Protein AF-M7SSW6-F1 (afdb_monomer)

pLDDT: mean 88.5, std 11.87, range [35.22, 98.31]

InterPro domains:
  IPR014030 Beta-ketoacyl synthase-like, N-terminal domain [PF00109] (7-172)
  IPR014030 Beta-ketoacyl synthase-like, N-terminal domain [PF00109] (174-223)
  IPR014031 Beta-ketoacyl synthase, C-terminal domain [PF02801] (233-357)
  IPR016039 Thiolase-like [G3DSA:3.40.47.10] (3-173)
  IPR016039 Thiolase-like [G3DSA:3.40.47.10] (174-392)
  IPR016039 Thiolase-like [SSF53901] (4-356)
  IPR020841 Polyketide synthase, beta-ketoacyl synthase domain [PS52004] (5-397)
  IPR020841 Polyketide synthase, beta-ketoacyl synthase domain [SM00825] (8-383)
  IPR050091 Polyketide and Nonribosomal Peptide Biosynthesis Enzymes [PTHR43775] (174-384)

Foldseek 3Di:
DDDQQFKKFQQFKAKFFFPQCRGLVSLLVCQAVPDARKDFDVQLVVQEDCDLQPARHFLAGIFRERDDPCPLPDAPCVVLVHDPLLSVQAGSQLRVLLVGVVRRCVRFVHDLVNCAQEQDEAEEDDPDQVSLVVLVVDPVNNRPNNCLRRDTQNSQVSNCVSSNHDHHGYYDFDDDDDCVVSSVCSNVQQADSHQALQFQAQQLRHFHEIAMDMDTDMDRPVVCVVVVTHGLDIDLFAFDDDQPDDPDPPQHALVGLLVRLQVRCVSSVADLVALLRDAQEDADPRGSHPRVNLSRLSSVCCNQVVPVVCVVVVHDQAAYEYAYPCRRRICNDRCRVVVSVSLVSSCLNVQKRGAHPNHPHGRPSNVVCCVRYPHHRHIGGRDFRPHDPVDGDDHHD

Structure (mmCIF, N/CA/C/O backbone):
data_AF-M7SSW6-F1
#
_entry.id   AF-M7SSW6-F1
#
loop_
_atom_site.group_PDB
_atom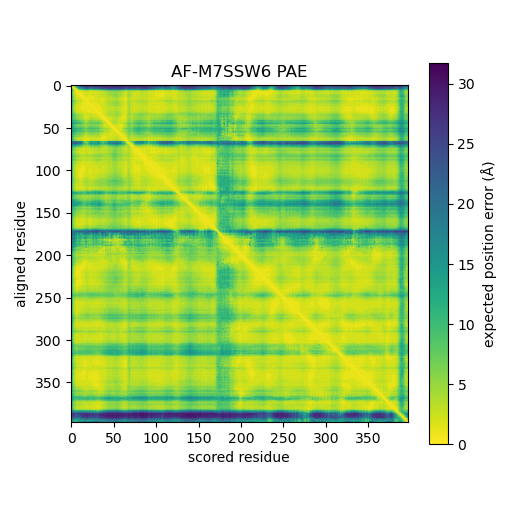_site.id
_atom_site.type_symbol
_atom_site.label_atom_id
_atom_site.label_alt_id
_atom_site.label_comp_id
_atom_site.label_asym_id
_atom_site.label_entity_id
_atom_site.label_seq_id
_atom_site.pdbx_PDB_ins_code
_atom_site.Cartn_x
_atom_site.Cartn_y
_atom_site.Cartn_z
_atom_site.occupancy
_atom_site.B_iso_or_equiv
_atom_site.auth_seq_id
_atom_site.auth_comp_id
_atom_site.auth_asym_id
_atom_site.auth_atom_id
_atom_site.pdbx_PDB_model_num
ATOM 1 N N . MET A 1 1 ? -4.131 21.066 -3.610 1.00 35.22 1 MET A N 1
ATOM 2 C CA . MET A 1 1 ? -4.259 20.875 -2.144 1.00 35.22 1 MET A CA 1
ATOM 3 C C . MET A 1 1 ? -5.700 21.199 -1.779 1.00 35.22 1 MET A C 1
ATOM 5 O O . MET A 1 1 ? -6.177 22.226 -2.245 1.00 35.22 1 MET A O 1
ATOM 9 N N . ALA A 1 2 ? -6.407 20.326 -1.058 1.00 38.97 2 ALA A N 1
ATOM 10 C CA . ALA A 1 2 ? -7.824 20.537 -0.746 1.00 38.97 2 ALA A CA 1
ATOM 11 C C . ALA A 1 2 ? -8.036 21.709 0.230 1.00 38.97 2 ALA A C 1
ATOM 13 O O . ALA A 1 2 ? -7.150 22.029 1.028 1.00 38.97 2 ALA A O 1
ATOM 14 N N . VAL A 1 3 ? -9.221 22.325 0.197 1.00 46.38 3 VAL A N 1
ATOM 15 C CA . VAL A 1 3 ? -9.656 23.228 1.273 1.00 46.38 3 VAL A CA 1
ATOM 16 C C . VAL A 1 3 ? -9.934 22.373 2.514 1.00 46.38 3 VAL A C 1
ATOM 18 O O . VAL A 1 3 ? -10.550 21.313 2.404 1.00 46.38 3 VAL A O 1
ATOM 21 N N . ARG A 1 4 ? -9.474 22.808 3.698 1.00 55.78 4 ARG A N 1
ATOM 22 C CA . ARG A 1 4 ? -9.689 22.067 4.956 1.00 55.78 4 ARG A CA 1
ATOM 23 C C . ARG A 1 4 ? -11.176 21.756 5.159 1.00 55.78 4 ARG A C 1
ATOM 25 O O . ARG A 1 4 ? -11.999 22.664 5.067 1.00 55.78 4 ARG A O 1
ATOM 32 N N . GLY A 1 5 ? -11.489 20.504 5.491 1.00 58.03 5 GLY A N 1
ATOM 33 C CA . GLY A 1 5 ? -12.861 20.051 5.734 1.00 58.03 5 GLY A CA 1
ATOM 34 C C . GLY A 1 5 ? -13.677 19.714 4.479 1.00 58.03 5 GLY A C 1
ATOM 35 O O . GLY A 1 5 ? -14.897 19.613 4.581 1.00 58.03 5 GLY A O 1
ATOM 36 N N . GLN A 1 6 ? -13.048 19.542 3.310 1.00 77.94 6 GLN A N 1
ATOM 37 C CA . GLN A 1 6 ? -13.697 18.946 2.136 1.00 77.94 6 GLN A CA 1
ATOM 38 C C . GLN A 1 6 ? -13.356 17.456 2.011 1.00 77.94 6 GLN A C 1
ATOM 40 O O . GLN A 1 6 ? -12.195 17.103 1.812 1.00 77.94 6 GLN A O 1
ATOM 45 N N . ASP A 1 7 ? -14.386 16.605 2.063 1.00 89.19 7 ASP A N 1
ATOM 46 C CA . ASP A 1 7 ? -14.311 15.182 1.709 1.00 89.19 7 ASP A CA 1
ATOM 47 C C . ASP A 1 7 ? -13.682 14.997 0.310 1.00 89.19 7 ASP A C 1
ATOM 49 O O . ASP A 1 7 ? -14.067 15.673 -0.653 1.00 89.19 7 ASP A O 1
ATOM 53 N N . ILE A 1 8 ? -12.764 14.038 0.176 1.00 90.81 8 ILE A N 1
ATOM 54 C CA . ILE A 1 8 ? -12.163 13.623 -1.100 1.00 90.81 8 ILE A CA 1
ATOM 55 C C . ILE A 1 8 ? -12.711 12.248 -1.484 1.00 90.81 8 ILE A C 1
ATOM 57 O O . ILE A 1 8 ? -12.672 11.317 -0.685 1.00 90.81 8 ILE A O 1
ATOM 61 N N . ALA A 1 9 ? -13.208 12.110 -2.710 1.00 94.75 9 ALA A N 1
ATOM 62 C CA . ALA A 1 9 ? -13.671 10.841 -3.254 1.00 94.75 9 ALA A CA 1
ATOM 63 C C . ALA A 1 9 ? -12.537 10.120 -3.992 1.00 94.75 9 ALA A C 1
ATOM 65 O O . ALA A 1 9 ? -11.868 10.720 -4.837 1.00 94.75 9 ALA A O 1
ATOM 66 N N . ILE A 1 10 ? -12.365 8.830 -3.697 1.00 96.12 10 ILE A N 1
ATOM 67 C CA . ILE A 1 10 ? -11.694 7.880 -4.588 1.00 96.12 10 ILE A CA 1
ATOM 68 C C . ILE A 1 10 ? -12.740 7.454 -5.619 1.00 96.12 10 ILE A C 1
ATOM 70 O O . ILE A 1 10 ? -13.767 6.893 -5.234 1.00 96.12 10 ILE A O 1
ATOM 74 N N . ILE A 1 11 ? -12.496 7.747 -6.898 1.00 97.44 11 ILE A N 1
ATOM 75 C CA . ILE A 1 11 ? -13.454 7.468 -7.984 1.00 97.44 11 ILE A CA 1
ATOM 76 C C . ILE A 1 11 ? -13.048 6.303 -8.894 1.00 97.44 11 ILE A C 1
ATOM 78 O O . ILE A 1 11 ? -13.89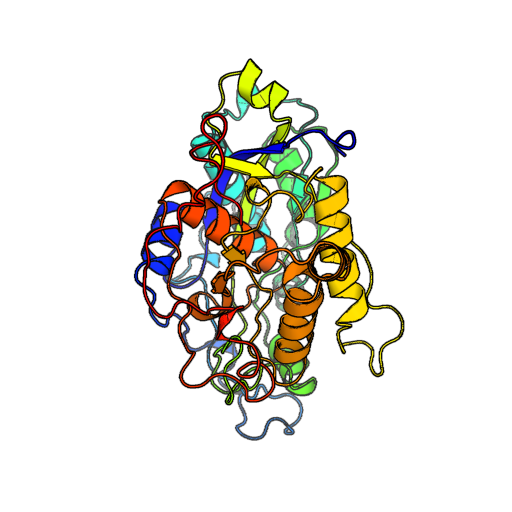1 5.749 -9.587 1.00 97.44 11 ILE A O 1
ATOM 82 N N . GLY A 1 12 ? -11.780 5.890 -8.862 1.00 97.00 12 GLY A N 1
ATOM 83 C CA . GLY A 1 12 ? -11.305 4.693 -9.555 1.00 97.00 12 GLY A CA 1
ATOM 84 C C . GLY A 1 12 ? -9.892 4.314 -9.129 1.00 97.00 12 GLY A C 1
ATOM 85 O O . GLY A 1 12 ? -9.104 5.175 -8.718 1.00 97.00 12 GLY A O 1
ATOM 86 N N . THR A 1 13 ? -9.568 3.023 -9.199 1.00 97.12 13 THR A N 1
ATOM 87 C CA . THR A 1 13 ? -8.297 2.482 -8.707 1.00 97.12 13 THR A CA 1
ATOM 88 C C . THR A 1 13 ? -7.684 1.429 -9.631 1.00 97.12 13 THR A C 1
ATOM 90 O O . THR A 1 13 ? -8.367 0.587 -10.208 1.00 97.12 13 THR A O 1
ATOM 93 N N . GLY A 1 14 ? -6.354 1.459 -9.744 1.00 95.38 14 GLY A N 1
ATOM 94 C CA . GLY A 1 14 ? -5.554 0.498 -10.508 1.00 95.38 14 GLY A CA 1
ATOM 95 C C . GLY A 1 14 ? -4.374 0.005 -9.673 1.00 95.38 14 GLY A C 1
ATOM 96 O O . GLY A 1 14 ? -3.781 0.783 -8.922 1.00 95.38 14 GLY A O 1
ATOM 97 N N . CYS A 1 15 ? -4.025 -1.285 -9.748 1.00 94.75 15 CYS A N 1
ATOM 98 C CA . CYS A 1 15 ? -2.918 -1.824 -8.950 1.00 94.75 15 CYS A CA 1
ATOM 99 C C . CYS A 1 15 ? -2.250 -3.095 -9.503 1.00 94.75 15 CYS A C 1
ATOM 101 O O . CYS A 1 15 ? -2.820 -3.874 -10.276 1.00 94.75 15 CYS A O 1
ATOM 103 N N . ARG A 1 16 ? -1.027 -3.329 -9.020 1.00 93.12 16 ARG A N 1
ATOM 104 C CA . ARG A 1 16 ? -0.213 -4.537 -9.184 1.00 93.12 16 ARG A CA 1
ATOM 105 C C . ARG A 1 16 ? 0.460 -4.856 -7.853 1.00 93.12 16 ARG A C 1
ATOM 107 O O . ARG A 1 16 ? 1.244 -4.049 -7.367 1.00 93.12 16 ARG A O 1
ATOM 114 N N . PHE A 1 17 ? 0.199 -6.035 -7.299 1.00 93.75 17 PHE A N 1
ATOM 115 C CA . PHE A 1 17 ? 0.870 -6.544 -6.101 1.00 93.75 17 PHE A CA 1
ATOM 116 C C . PHE A 1 17 ? 1.287 -8.010 -6.266 1.00 93.75 17 PHE A C 1
ATOM 118 O O . PHE A 1 17 ? 0.879 -8.702 -7.208 1.00 93.75 17 PHE A O 1
ATOM 125 N N . ALA A 1 18 ? 2.111 -8.481 -5.328 1.00 93.06 18 ALA A N 1
ATOM 126 C CA . ALA A 1 18 ? 2.573 -9.859 -5.253 1.00 93.06 18 ALA A CA 1
ATOM 127 C C . ALA A 1 18 ? 1.432 -10.895 -5.270 1.00 93.06 18 ALA A C 1
ATOM 129 O O . ALA A 1 18 ? 0.266 -10.604 -4.997 1.00 93.06 18 ALA A O 1
ATOM 130 N N . GLY A 1 19 ? 1.764 -12.138 -5.624 1.00 92.44 19 GLY A N 1
ATOM 131 C CA . GLY A 1 19 ? 0.804 -13.247 -5.628 1.00 92.44 19 GLY A CA 1
ATOM 132 C C . GLY A 1 19 ? -0.210 -13.274 -6.775 1.00 92.44 19 GLY A C 1
ATOM 133 O O . GLY A 1 19 ? -1.021 -14.201 -6.814 1.00 92.44 19 GLY A O 1
ATOM 134 N N . GLY A 1 20 ? -0.151 -12.326 -7.717 1.00 91.44 20 GLY A N 1
ATOM 135 C CA . GLY A 1 20 ? -1.061 -12.246 -8.869 1.00 91.44 20 GLY A CA 1
ATOM 136 C C . GLY A 1 20 ? -2.226 -11.267 -8.689 1.00 91.44 20 GLY A C 1
ATOM 137 O O . GLY A 1 20 ? -3.175 -11.290 -9.476 1.00 91.44 20 GLY A O 1
ATOM 138 N N . ALA A 1 21 ? -2.157 -10.391 -7.685 1.00 93.94 21 ALA A N 1
ATOM 139 C CA . ALA A 1 21 ? -3.107 -9.307 -7.458 1.00 93.94 21 ALA A CA 1
ATOM 140 C C . ALA A 1 21 ? -2.932 -8.185 -8.508 1.00 93.94 21 ALA A C 1
ATOM 142 O O . ALA A 1 21 ? -2.350 -7.135 -8.241 1.00 93.94 21 ALA A O 1
ATOM 143 N N . THR A 1 22 ? -3.409 -8.428 -9.736 1.00 93.38 22 THR A N 1
ATOM 144 C CA . THR A 1 22 ? -3.295 -7.496 -10.881 1.00 93.38 22 THR A CA 1
ATOM 145 C C . THR A 1 22 ? -4.513 -6.584 -11.080 1.00 93.38 22 THR A C 1
ATOM 147 O O . THR A 1 22 ? -4.738 -6.122 -12.193 1.00 93.38 22 THR A O 1
ATOM 150 N N . SER A 1 23 ? -5.359 -6.417 -10.066 1.00 94.94 23 SER A N 1
ATOM 151 C CA . SER A 1 23 ? -6.489 -5.475 -10.039 1.00 94.94 23 SER A CA 1
ATOM 152 C C . SER A 1 23 ? -7.041 -5.386 -8.608 1.00 94.94 23 SER A C 1
ATOM 154 O O . SER A 1 23 ? -6.765 -6.299 -7.819 1.00 94.94 23 SER A O 1
ATOM 156 N N . PRO A 1 24 ? -7.855 -4.369 -8.261 1.00 96.12 24 PRO A N 1
ATOM 157 C CA . PRO A 1 24 ? -8.482 -4.272 -6.939 1.00 96.12 24 PRO A CA 1
ATOM 158 C C . PRO A 1 24 ? -9.298 -5.523 -6.564 1.00 96.12 24 PRO A C 1
ATOM 160 O O . PRO A 1 24 ? -9.188 -6.014 -5.443 1.00 96.12 24 PRO A O 1
ATOM 163 N N . SER A 1 25 ? -10.017 -6.129 -7.520 1.00 96.88 25 SER A N 1
ATOM 164 C CA . SER A 1 25 ? -10.732 -7.400 -7.301 1.00 96.88 25 SER A CA 1
ATOM 165 C C . SER A 1 25 ? -9.785 -8.556 -6.960 1.00 96.88 25 SER A C 1
ATOM 167 O O . SER A 1 25 ? -10.016 -9.256 -5.983 1.00 96.88 25 SER A O 1
ATOM 169 N N . LYS A 1 26 ? -8.685 -8.740 -7.707 1.00 96.94 26 LYS A N 1
ATOM 170 C CA . LYS A 1 26 ? -7.720 -9.823 -7.425 1.00 96.94 26 LYS A CA 1
ATOM 171 C C . LYS A 1 26 ? -6.925 -9.585 -6.141 1.00 96.94 26 LYS A C 1
ATOM 173 O O . LYS A 1 26 ? -6.472 -10.536 -5.506 1.00 96.94 26 LYS A O 1
ATOM 178 N N . LEU A 1 27 ? -6.733 -8.319 -5.767 1.00 97.38 27 LEU A N 1
ATOM 179 C CA . LEU A 1 27 ? -6.202 -7.945 -4.462 1.00 97.38 27 LEU A CA 1
ATOM 180 C C . LEU A 1 27 ? -7.193 -8.335 -3.358 1.00 97.38 27 LEU A C 1
ATOM 182 O O . LEU A 1 27 ? -6.771 -8.921 -2.368 1.00 97.38 27 LEU A O 1
ATOM 186 N N . TRP A 1 28 ? -8.495 -8.100 -3.541 1.00 98.31 28 TRP A N 1
ATOM 187 C CA . TRP A 1 28 ? -9.518 -8.562 -2.602 1.00 98.31 28 TRP A CA 1
ATOM 188 C C . TRP A 1 28 ? -9.600 -10.092 -2.502 1.00 98.31 28 TRP A C 1
ATOM 190 O O . TRP A 1 28 ? -9.668 -10.612 -1.389 1.00 98.31 28 TRP A O 1
ATOM 200 N N . ASP A 1 29 ? -9.511 -10.828 -3.614 1.00 98.12 29 ASP A N 1
ATOM 201 C CA . ASP A 1 29 ? -9.456 -12.299 -3.605 1.00 98.12 29 ASP A CA 1
ATOM 202 C C . ASP A 1 29 ? -8.280 -12.802 -2.744 1.00 98.12 29 ASP A C 1
ATOM 204 O O . ASP A 1 29 ? -8.442 -13.669 -1.883 1.00 98.12 29 ASP A O 1
ATOM 208 N N . LEU A 1 30 ? -7.093 -12.206 -2.922 1.00 97.94 30 LEU A N 1
ATOM 209 C CA . LEU A 1 30 ? -5.896 -12.534 -2.145 1.00 97.94 30 LEU A CA 1
ATOM 210 C C . LEU A 1 30 ? -5.981 -12.071 -0.680 1.00 97.94 30 LEU A C 1
ATOM 212 O O . LEU A 1 30 ? -5.438 -12.737 0.193 1.00 97.94 30 LEU A O 1
ATOM 216 N N . LEU A 1 31 ? -6.635 -10.947 -0.387 1.00 98.12 31 LEU A N 1
ATOM 217 C CA . LEU A 1 31 ? -6.783 -10.443 0.982 1.00 98.12 31 LEU A CA 1
ATOM 218 C C . LEU A 1 31 ? -7.857 -11.194 1.773 1.00 98.12 31 LEU A C 1
ATOM 220 O O . LEU A 1 31 ? -7.706 -11.353 2.978 1.00 98.12 31 LEU A O 1
ATOM 224 N N . SER A 1 32 ? -8.927 -11.654 1.125 1.00 97.94 32 SER A N 1
ATOM 225 C CA . SER A 1 32 ? -10.034 -12.370 1.771 1.00 97.94 32 SER A CA 1
ATOM 226 C C . SER A 1 32 ? -9.751 -13.865 1.962 1.00 97.94 32 SER A C 1
ATOM 228 O O . SER A 1 32 ? -10.166 -14.432 2.974 1.00 97.94 32 SER A O 1
ATOM 230 N N . ALA A 1 33 ? -8.973 -14.477 1.060 1.00 97.62 33 ALA A N 1
ATOM 231 C CA . ALA A 1 33 ? -8.429 -15.833 1.182 1.00 97.62 33 ALA A CA 1
ATOM 232 C C . ALA A 1 33 ? -6.876 -15.831 1.180 1.00 97.62 33 ALA A C 1
ATOM 234 O O . ALA A 1 33 ? -6.247 -16.328 0.237 1.00 97.62 33 ALA A O 1
ATOM 235 N N . PRO A 1 34 ? -6.232 -15.263 2.220 1.00 96.50 34 PRO A N 1
ATOM 236 C CA . PRO A 1 34 ? -4.798 -15.013 2.230 1.00 96.50 34 PRO A CA 1
ATOM 237 C C . PRO A 1 34 ? -3.953 -16.279 2.336 1.00 96.50 34 PRO A C 1
ATOM 239 O O . PRO A 1 34 ? -4.234 -17.217 3.083 1.00 96.50 34 PRO A O 1
ATOM 242 N N . ARG A 1 35 ? -2.854 -16.254 1.584 1.00 94.25 35 ARG A N 1
ATOM 243 C CA . ARG A 1 35 ? -1.827 -17.293 1.484 1.00 94.25 35 ARG A CA 1
ATOM 244 C C . ARG A 1 35 ? -0.457 -16.630 1.411 1.00 94.25 35 ARG A C 1
ATOM 246 O O . ARG A 1 35 ? -0.358 -15.458 1.058 1.00 94.25 35 ARG A O 1
ATOM 253 N N . LEU A 1 36 ? 0.605 -17.383 1.683 1.00 92.88 36 LEU A N 1
ATOM 254 C CA . LEU A 1 36 ? 1.959 -16.902 1.414 1.00 92.88 36 LEU A CA 1
ATOM 255 C C . LEU A 1 36 ? 2.205 -16.802 -0.096 1.00 92.88 36 LEU A C 1
ATOM 257 O O . LEU A 1 36 ? 1.855 -17.709 -0.855 1.00 92.88 36 LEU A O 1
ATOM 261 N N . VAL A 1 37 ? 2.790 -15.676 -0.513 1.00 93.88 37 VAL A N 1
ATOM 262 C CA . VAL A 1 37 ? 3.099 -15.364 -1.921 1.00 93.88 37 VAL A CA 1
ATOM 263 C C . VAL A 1 37 ? 4.518 -14.820 -2.127 1.00 93.88 37 VAL A C 1
ATOM 265 O O . VAL A 1 37 ? 4.831 -14.323 -3.206 1.00 93.88 37 VAL A O 1
ATOM 268 N N . ALA A 1 38 ? 5.367 -14.919 -1.101 1.00 93.12 38 ALA A N 1
ATOM 269 C CA . ALA A 1 38 ? 6.798 -14.683 -1.230 1.00 93.12 38 ALA A CA 1
ATOM 270 C C . ALA A 1 38 ? 7.449 -15.751 -2.128 1.00 93.12 38 ALA A C 1
ATOM 272 O O . ALA A 1 38 ? 6.977 -16.888 -2.209 1.00 93.12 38 ALA A O 1
ATOM 273 N N . SER A 1 39 ? 8.535 -15.377 -2.796 1.00 91.38 39 SER A N 1
ATOM 274 C CA . SER A 1 39 ? 9.302 -16.230 -3.708 1.00 91.38 39 SER A CA 1
ATOM 275 C C . SER A 1 39 ? 10.789 -15.905 -3.623 1.00 91.38 39 SER A C 1
ATOM 277 O O . SER A 1 39 ? 11.138 -14.764 -3.318 1.00 91.38 39 SER A O 1
ATOM 279 N N . GLU A 1 40 ? 11.663 -16.864 -3.945 1.00 90.88 40 GLU A N 1
ATOM 280 C CA . GLU A 1 40 ? 13.108 -16.613 -4.048 1.00 90.88 40 GLU A CA 1
ATOM 281 C C . GLU A 1 40 ? 1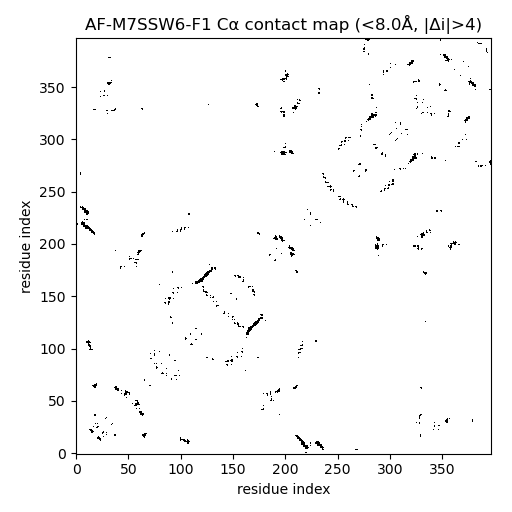3.420 -15.428 -4.980 1.00 90.88 40 GLU A C 1
ATOM 283 O O . GLU A 1 40 ? 12.805 -15.277 -6.037 1.00 90.88 40 GLU A O 1
ATOM 288 N N . VAL A 1 41 ? 14.406 -14.610 -4.606 1.00 88.50 41 VAL A N 1
ATOM 289 C CA . VAL A 1 41 ? 14.923 -13.501 -5.418 1.00 88.50 41 VAL A CA 1
ATOM 290 C C . VAL A 1 41 ? 16.156 -13.994 -6.188 1.00 88.50 41 VAL A C 1
ATOM 292 O O . VAL A 1 41 ? 17.226 -14.126 -5.586 1.00 88.50 41 VAL A O 1
ATOM 295 N N . PRO A 1 42 ? 16.088 -14.242 -7.515 1.00 83.81 42 PRO A N 1
ATOM 296 C CA . PRO A 1 42 ? 17.187 -14.892 -8.238 1.00 83.81 42 PRO A CA 1
ATOM 297 C C . PRO A 1 42 ? 18.506 -14.106 -8.211 1.00 83.81 42 PRO A C 1
ATOM 299 O O . PRO A 1 42 ? 19.577 -14.702 -8.306 1.00 83.81 42 PRO A O 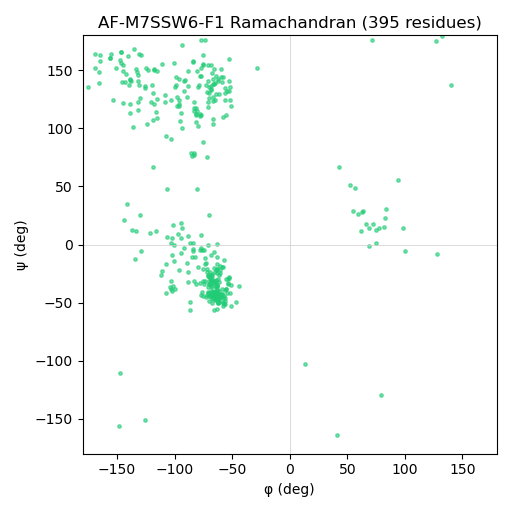1
ATOM 302 N N . ALA A 1 43 ? 18.436 -12.780 -8.050 1.00 81.62 43 ALA A N 1
ATOM 303 C CA . ALA A 1 43 ? 19.598 -11.898 -7.953 1.00 81.62 43 ALA A CA 1
ATOM 304 C C . ALA A 1 43 ? 20.408 -12.075 -6.651 1.00 81.62 43 ALA A C 1
ATOM 306 O O . ALA A 1 43 ? 21.602 -11.792 -6.650 1.00 81.62 43 ALA A O 1
ATOM 307 N N . LEU A 1 44 ? 19.807 -12.584 -5.565 1.00 86.19 44 LEU A N 1
ATOM 308 C CA . LEU A 1 44 ? 20.514 -12.840 -4.298 1.00 86.19 44 LEU A CA 1
ATOM 309 C C . LEU A 1 44 ? 21.352 -14.133 -4.332 1.00 86.19 44 LEU A C 1
ATOM 311 O O . LEU A 1 44 ? 22.102 -14.424 -3.397 1.00 86.19 44 LEU A O 1
ATOM 315 N N . LYS A 1 45 ? 21.278 -14.916 -5.417 1.00 84.12 45 LYS A N 1
ATOM 316 C CA . LYS A 1 45 ? 22.073 -16.134 -5.598 1.00 84.12 45 LYS A CA 1
ATOM 317 C C . LYS A 1 45 ? 23.562 -15.791 -5.739 1.00 84.12 45 LYS A C 1
ATOM 319 O O . LYS A 1 45 ? 23.999 -15.304 -6.775 1.00 84.12 45 LYS A O 1
ATOM 324 N N . GLY A 1 46 ? 24.336 -16.102 -4.700 1.00 87.00 46 GLY A N 1
ATOM 325 C CA . GLY A 1 46 ? 25.755 -15.736 -4.586 1.00 87.00 46 GLY A CA 1
ATOM 326 C C . GLY A 1 46 ? 26.023 -14.514 -3.699 1.00 87.00 46 GLY A C 1
ATOM 327 O O . GLY A 1 46 ? 27.180 -14.237 -3.419 1.00 87.00 46 GLY A O 1
ATOM 328 N N . PHE A 1 47 ? 24.972 -13.845 -3.211 1.00 89.88 47 PHE A N 1
ATOM 329 C CA . PHE A 1 47 ? 25.036 -12.742 -2.242 1.00 89.88 47 PHE A CA 1
ATOM 330 C C . PHE A 1 47 ? 24.346 -13.087 -0.910 1.00 89.88 47 PHE A C 1
ATOM 332 O O . PHE A 1 47 ? 24.121 -12.204 -0.091 1.00 89.88 47 PHE A O 1
ATOM 339 N N . TYR A 1 48 ? 23.988 -14.354 -0.683 1.00 92.25 48 TYR A N 1
ATOM 340 C CA . TYR A 1 48 ? 23.348 -14.808 0.553 1.00 92.25 48 TYR A CA 1
ATOM 341 C C . TYR A 1 48 ? 24.364 -15.298 1.590 1.00 92.25 48 TYR A C 1
ATOM 343 O O . TYR A 1 48 ? 25.283 -16.038 1.238 1.00 92.25 48 TYR A O 1
ATOM 351 N N . HIS A 1 49 ? 24.139 -14.980 2.866 1.00 91.75 49 HIS A N 1
ATOM 352 C CA . HIS A 1 49 ? 24.851 -15.588 3.991 1.00 91.75 49 HIS A CA 1
ATOM 353 C C . HIS A 1 49 ? 23.931 -15.731 5.220 1.00 91.75 49 HIS A C 1
ATOM 355 O O . HIS A 1 49 ? 23.144 -14.830 5.502 1.00 91.75 49 HIS A O 1
ATOM 361 N N . ASP A 1 50 ? 24.013 -16.845 5.960 1.00 89.75 50 ASP A N 1
ATOM 362 C CA . ASP A 1 50 ? 23.119 -17.108 7.105 1.00 89.75 50 ASP A CA 1
ATOM 363 C C . ASP A 1 50 ? 23.379 -16.160 8.298 1.00 89.75 50 ASP A C 1
ATOM 365 O O . ASP A 1 50 ? 22.447 -15.757 8.997 1.00 89.75 50 ASP A O 1
ATOM 369 N N . ASP A 1 51 ? 24.637 -15.760 8.521 1.00 88.12 51 ASP A N 1
ATOM 370 C CA . ASP A 1 51 ? 24.974 -14.707 9.489 1.00 88.12 51 ASP A CA 1
ATOM 371 C C . ASP A 1 51 ? 24.741 -13.309 8.894 1.00 88.12 51 ASP A C 1
ATOM 373 O O . ASP A 1 51 ? 25.470 -12.876 7.999 1.00 88.12 51 ASP A O 1
ATOM 377 N N . ARG A 1 52 ? 23.774 -12.585 9.470 1.00 82.19 52 ARG A N 1
ATOM 378 C CA . ARG A 1 52 ? 23.424 -11.182 9.173 1.00 82.19 52 ARG A CA 1
ATOM 379 C C . ARG A 1 52 ? 24.517 -10.152 9.477 1.00 82.19 52 ARG A C 1
ATOM 381 O O . ARG A 1 52 ? 24.350 -8.988 9.136 1.00 82.19 52 ARG A O 1
ATOM 388 N N . HIS A 1 53 ? 25.590 -10.538 10.165 1.00 86.81 53 HIS A N 1
ATOM 389 C CA . HIS A 1 53 ? 26.755 -9.685 10.401 1.00 86.81 53 HIS A CA 1
ATOM 390 C C . HIS A 1 53 ? 27.843 -9.859 9.323 1.00 86.81 53 HIS A C 1
ATOM 392 O O . HIS A 1 53 ? 28.849 -9.145 9.344 1.00 86.81 53 HIS A O 1
ATOM 398 N N . TYR A 1 54 ? 27.654 -10.774 8.365 1.00 86.88 54 TYR A N 1
ATOM 399 C CA . TYR A 1 54 ? 28.606 -11.018 7.288 1.00 86.88 54 TYR A CA 1
ATOM 400 C C . TYR A 1 54 ? 28.506 -9.943 6.196 1.00 86.88 54 TYR A C 1
ATOM 402 O O . TYR A 1 54 ? 27.531 -9.852 5.452 1.00 86.88 54 TYR A O 1
ATOM 410 N N . HIS A 1 55 ? 29.540 -9.107 6.109 1.00 88.50 55 HIS A N 1
ATOM 411 C CA . HIS A 1 55 ? 29.532 -7.898 5.289 1.00 88.50 55 HIS A CA 1
ATOM 412 C C . HIS A 1 55 ? 29.286 -8.165 3.790 1.00 88.50 55 HIS A C 1
ATOM 414 O O . HIS A 1 55 ? 29.846 -9.085 3.187 1.00 88.50 55 HIS A O 1
ATOM 420 N N . GLY A 1 56 ? 28.493 -7.295 3.158 1.00 87.94 56 GLY A N 1
ATOM 421 C CA . GLY A 1 56 ? 28.239 -7.323 1.713 1.00 87.94 56 GLY A CA 1
ATOM 422 C C . GLY A 1 56 ? 27.296 -8.435 1.243 1.00 87.94 56 GLY A C 1
ATOM 423 O O . GLY A 1 56 ? 27.231 -8.686 0.044 1.00 87.94 56 GLY A O 1
ATOM 424 N N . HIS A 1 57 ? 26.599 -9.104 2.166 1.00 90.00 57 HIS A N 1
ATOM 425 C CA . HIS A 1 57 ? 25.660 -10.187 1.881 1.00 90.00 57 HIS A CA 1
ATOM 426 C C . HIS A 1 57 ? 24.282 -9.881 2.484 1.00 90.00 57 HIS A C 1
ATOM 428 O O . HIS A 1 57 ? 24.169 -9.173 3.484 1.00 90.00 57 HIS A O 1
ATOM 434 N N . ALA A 1 58 ? 23.230 -10.415 1.869 1.00 90.06 58 ALA A N 1
ATOM 435 C CA . ALA A 1 58 ? 21.874 -10.395 2.398 1.00 90.06 58 ALA A CA 1
ATOM 436 C C . ALA A 1 58 ? 21.615 -11.656 3.238 1.00 90.06 58 ALA A C 1
ATOM 438 O O . ALA A 1 58 ? 22.004 -12.763 2.861 1.00 90.06 58 ALA A O 1
ATOM 439 N N . ASN A 1 59 ? 20.896 -11.504 4.348 1.00 90.81 59 ASN A N 1
ATOM 440 C CA . ASN A 1 59 ? 20.518 -12.606 5.244 1.00 90.81 59 ASN A CA 1
ATOM 441 C C . ASN A 1 59 ? 19.132 -13.204 4.938 1.00 90.81 59 ASN A C 1
ATOM 443 O O . ASN A 1 59 ? 18.577 -13.942 5.752 1.00 90.81 59 ASN A O 1
ATOM 447 N N . VAL A 1 60 ? 18.571 -12.885 3.769 1.00 92.69 60 VAL A N 1
ATOM 448 C CA . VAL A 1 60 ? 17.235 -13.283 3.308 1.00 92.69 60 VAL A CA 1
ATOM 449 C C . VAL A 1 60 ? 17.310 -13.816 1.870 1.00 92.69 60 VAL A C 1
ATOM 451 O O . VAL A 1 60 ? 18.174 -13.398 1.101 1.00 92.69 60 VAL A O 1
ATOM 454 N N . LYS A 1 61 ? 16.435 -14.765 1.506 1.00 91.69 61 LYS A N 1
ATOM 455 C CA . LYS A 1 61 ? 16.377 -15.375 0.155 1.00 91.69 61 LYS A CA 1
ATOM 456 C C . LYS A 1 61 ? 15.125 -15.005 -0.638 1.00 91.69 61 LYS A C 1
ATOM 458 O O . LYS A 1 61 ? 15.158 -15.033 -1.865 1.00 91.69 61 LYS A O 1
ATOM 463 N N . GLU A 1 62 ? 14.032 -14.688 0.050 1.00 93.38 62 GLU A N 1
ATOM 464 C CA . GLU A 1 62 ? 12.714 -14.459 -0.544 1.00 93.38 62 GLU A CA 1
ATOM 465 C C . GLU A 1 62 ? 12.280 -12.988 -0.461 1.00 93.38 62 GLU A C 1
ATOM 467 O O . GLU A 1 62 ? 12.694 -12.251 0.433 1.00 93.38 62 GLU A O 1
ATOM 472 N N . ALA A 1 63 ? 11.391 -12.582 -1.365 1.00 92.88 63 ALA A N 1
ATOM 473 C CA . ALA A 1 63 ? 10.643 -11.329 -1.295 1.00 92.88 63 ALA A CA 1
ATOM 474 C C . ALA A 1 63 ? 9.244 -11.509 -1.908 1.00 92.88 63 ALA A C 1
ATOM 476 O O . ALA A 1 63 ? 8.976 -12.485 -2.613 1.00 92.88 63 ALA A O 1
ATOM 477 N N . TYR A 1 64 ? 8.343 -10.561 -1.659 1.00 93.44 64 TYR A N 1
ATOM 478 C CA . TYR A 1 64 ? 6.994 -10.556 -2.229 1.00 93.44 64 TYR A CA 1
ATOM 479 C C . TYR A 1 64 ? 7.012 -9.882 -3.613 1.00 93.44 64 TYR A C 1
ATOM 481 O O . TYR A 1 64 ? 6.690 -8.705 -3.745 1.00 93.44 64 TYR A O 1
ATOM 489 N N . LEU A 1 65 ? 7.448 -10.616 -4.641 1.00 91.00 65 LEU A N 1
ATOM 490 C CA . LEU A 1 65 ? 7.660 -10.097 -6.003 1.00 91.00 65 LEU A CA 1
ATOM 491 C C . LEU A 1 65 ? 6.375 -10.065 -6.856 1.00 91.00 65 LEU A C 1
ATOM 493 O O . LEU A 1 65 ? 5.432 -10.832 -6.624 1.00 91.00 65 LEU A O 1
ATOM 497 N N . LEU A 1 66 ? 6.350 -9.227 -7.900 1.00 88.94 66 LEU A N 1
ATOM 498 C CA . LEU A 1 66 ? 5.268 -9.193 -8.893 1.00 88.94 66 LEU A CA 1
ATOM 499 C C . LEU A 1 66 ? 5.248 -10.492 -9.715 1.00 88.94 66 LEU A C 1
ATOM 501 O O . LEU A 1 66 ? 6.056 -10.715 -10.617 1.00 88.94 66 LEU A O 1
ATOM 505 N N . ALA A 1 67 ? 4.294 -11.366 -9.394 1.00 70.44 67 ALA A N 1
ATOM 506 C CA . ALA A 1 67 ? 4.278 -12.745 -9.869 1.00 70.44 67 ALA A CA 1
ATOM 507 C C . ALA A 1 67 ? 3.962 -12.884 -11.373 1.00 70.44 67 ALA A C 1
ATOM 509 O O . ALA A 1 67 ? 2.856 -12.579 -11.826 1.00 70.44 67 ALA A O 1
ATOM 510 N N . GLY A 1 68 ? 4.916 -13.442 -12.124 1.00 60.66 68 GLY A N 1
ATOM 511 C CA . GLY A 1 68 ? 4.765 -13.869 -13.518 1.00 60.66 68 GLY A CA 1
ATOM 512 C C . GLY A 1 68 ? 6.003 -13.550 -14.359 1.00 60.66 68 GLY A C 1
ATOM 513 O O . GLY A 1 68 ? 6.562 -12.456 -14.259 1.00 60.66 68 GLY A O 1
ATOM 514 N N . GLU A 1 69 ? 6.437 -14.487 -15.209 1.00 52.97 69 GLU A N 1
ATOM 515 C CA . GLU A 1 69 ? 7.625 -14.275 -16.043 1.00 52.97 69 GLU A CA 1
ATOM 516 C C . GLU A 1 69 ? 7.488 -13.013 -16.904 1.00 52.97 69 GLU A C 1
ATOM 518 O O . GLU A 1 69 ? 6.525 -12.824 -17.649 1.00 52.97 69 GLU A O 1
ATOM 523 N N . GLY A 1 70 ? 8.462 -12.113 -16.770 1.00 62.38 70 GLY A N 1
ATOM 524 C CA . GLY A 1 70 ? 8.504 -10.879 -17.541 1.00 62.38 70 GLY A CA 1
ATOM 525 C C . GLY A 1 70 ? 7.386 -9.873 -17.244 1.00 62.38 70 GLY A C 1
ATOM 526 O O . GLY A 1 70 ? 7.209 -8.975 -18.061 1.00 62.38 70 GLY A O 1
ATOM 527 N N . VAL A 1 71 ? 6.657 -9.944 -16.118 1.00 75.38 71 VAL A N 1
ATOM 528 C CA . VAL A 1 71 ? 5.697 -8.884 -15.720 1.00 75.38 71 VAL A CA 1
ATOM 529 C C . VAL A 1 71 ? 6.360 -7.502 -15.762 1.00 75.38 71 VAL A C 1
ATOM 531 O O . VAL A 1 71 ? 5.919 -6.654 -16.525 1.00 75.38 71 VAL A O 1
ATOM 534 N N . VAL A 1 72 ? 7.504 -7.328 -15.095 1.00 79.75 72 VAL A N 1
ATOM 535 C CA . VAL A 1 72 ? 8.302 -6.079 -15.097 1.00 79.75 72 VAL A CA 1
ATOM 536 C C . VAL A 1 72 ? 9.033 -5.781 -16.427 1.00 79.75 72 VAL A C 1
ATOM 538 O O . VAL A 1 72 ? 9.737 -4.777 -16.557 1.00 79.75 72 VAL A O 1
ATOM 541 N N . ARG A 1 73 ? 8.906 -6.656 -17.436 1.00 83.44 73 ARG A N 1
ATOM 542 C CA . ARG A 1 73 ? 9.531 -6.517 -18.771 1.00 83.44 73 ARG A CA 1
ATOM 543 C C . ARG A 1 73 ? 8.527 -6.240 -19.893 1.00 83.44 73 ARG A C 1
ATOM 545 O O . ARG A 1 73 ? 8.935 -5.727 -20.930 1.00 83.44 73 ARG A O 1
ATOM 552 N N . ARG A 1 74 ? 7.252 -6.592 -19.710 1.00 88.38 74 ARG A N 1
ATOM 553 C CA . ARG A 1 74 ? 6.161 -6.250 -20.633 1.00 88.38 74 ARG A CA 1
ATOM 554 C C . ARG A 1 74 ? 5.751 -4.789 -20.434 1.00 88.38 74 ARG A C 1
ATOM 556 O O . ARG A 1 74 ? 5.963 -4.239 -19.357 1.00 88.38 74 ARG A O 1
ATOM 563 N N . PHE A 1 75 ? 5.248 -4.185 -21.508 1.00 93.75 75 PHE A N 1
ATOM 564 C CA . PHE A 1 75 ? 4.687 -2.834 -21.566 1.00 93.75 75 PHE A CA 1
ATOM 565 C C . PHE A 1 75 ? 4.119 -2.599 -22.971 1.00 93.75 75 PHE A C 1
ATOM 567 O O . PHE A 1 75 ? 4.808 -2.919 -23.947 1.00 93.75 75 PHE A O 1
ATOM 574 N N . ASP A 1 76 ? 2.920 -2.026 -23.105 1.00 95.31 76 ASP A N 1
ATOM 575 C CA . ASP A 1 76 ? 2.404 -1.616 -24.421 1.00 95.31 76 ASP A CA 1
ATOM 576 C C . ASP A 1 76 ? 2.945 -0.236 -24.827 1.00 95.31 76 ASP A C 1
ATOM 578 O O . ASP A 1 76 ? 2.289 0.803 -24.733 1.00 95.31 76 ASP A O 1
ATOM 582 N N . ALA A 1 77 ? 4.189 -0.230 -25.303 1.00 96.12 77 ALA A N 1
ATOM 583 C CA . ALA A 1 77 ? 4.833 0.984 -25.789 1.00 96.12 77 ALA A CA 1
ATOM 584 C C . ALA A 1 77 ? 4.098 1.624 -26.985 1.00 96.12 77 ALA A C 1
ATOM 586 O O . ALA A 1 77 ? 4.226 2.829 -27.180 1.00 96.12 77 ALA A O 1
ATOM 587 N N . ALA A 1 78 ? 3.331 0.857 -27.771 1.00 96.81 78 ALA A N 1
ATOM 588 C CA . ALA A 1 78 ? 2.602 1.393 -28.917 1.00 96.81 78 ALA A CA 1
ATOM 589 C C . ALA A 1 78 ? 1.367 2.186 -28.467 1.00 96.81 78 ALA A C 1
ATOM 591 O O . ALA A 1 78 ? 1.171 3.305 -28.939 1.00 96.81 78 ALA A O 1
ATOM 592 N N . PHE A 1 79 ? 0.599 1.658 -27.507 1.00 97.31 79 PHE A N 1
ATOM 593 C CA . PHE A 1 79 ? -0.503 2.377 -26.862 1.00 97.31 79 PHE A CA 1
ATOM 594 C C . PHE A 1 79 ? -0.021 3.694 -26.237 1.00 97.31 79 PHE A C 1
ATOM 596 O O . PHE A 1 79 ? -0.559 4.762 -26.526 1.00 97.31 79 PHE A O 1
ATOM 603 N N . PHE A 1 80 ? 1.069 3.644 -25.464 1.00 96.69 80 PHE A N 1
ATOM 604 C CA . PHE A 1 80 ? 1.641 4.832 -24.822 1.00 96.69 80 PHE A CA 1
ATOM 605 C C . PHE A 1 80 ? 2.457 5.745 -25.765 1.00 96.69 80 PHE A C 1
ATOM 607 O O . PHE A 1 80 ? 3.091 6.691 -25.303 1.00 96.69 80 PHE A O 1
ATOM 614 N N . SER A 1 81 ? 2.445 5.498 -27.084 1.00 95.31 81 SER A N 1
ATOM 615 C CA . SER A 1 81 ? 3.169 6.279 -28.109 1.00 95.31 81 SER A CA 1
ATOM 616 C C . SER A 1 81 ? 4.689 6.419 -27.871 1.00 95.31 81 SER A C 1
ATOM 618 O O . SER A 1 81 ? 5.317 7.386 -28.303 1.00 95.31 81 SER A O 1
ATOM 620 N N . ILE A 1 82 ? 5.300 5.437 -27.204 1.00 96.00 82 ILE A N 1
ATOM 621 C CA . ILE A 1 82 ? 6.719 5.400 -26.825 1.00 96.00 82 ILE A CA 1
ATOM 622 C C . ILE A 1 82 ? 7.517 4.548 -27.822 1.00 96.00 82 ILE A C 1
ATOM 624 O O . ILE A 1 82 ? 7.116 3.454 -28.220 1.00 96.00 82 ILE A O 1
ATOM 628 N N . ASN A 1 83 ? 8.703 5.020 -28.212 1.00 93.44 83 ASN A N 1
ATOM 629 C CA . ASN A 1 83 ? 9.554 4.294 -29.155 1.00 93.44 83 ASN A CA 1
ATOM 630 C C . ASN A 1 83 ? 10.066 2.963 -28.542 1.00 93.44 83 ASN A C 1
ATOM 632 O O . ASN A 1 83 ? 10.522 2.970 -27.399 1.00 93.44 83 ASN A O 1
ATOM 636 N N . PRO A 1 84 ? 10.109 1.826 -29.270 1.00 91.94 84 PRO A N 1
ATOM 637 C CA . PRO A 1 84 ? 10.646 0.560 -28.745 1.00 91.94 84 PRO A CA 1
ATOM 638 C C . PRO A 1 84 ? 12.109 0.588 -28.256 1.00 91.94 84 PRO A C 1
ATOM 640 O O . PRO A 1 84 ? 12.518 -0.304 -27.512 1.00 91.94 84 PRO A O 1
ATOM 643 N N . LEU A 1 85 ? 12.916 1.576 -28.664 1.00 90.88 85 LEU A N 1
ATOM 644 C CA . LEU A 1 85 ? 14.256 1.828 -28.113 1.00 90.88 85 LEU A CA 1
ATOM 645 C C . LEU A 1 85 ? 14.207 2.613 -26.795 1.00 90.88 85 LEU A C 1
ATOM 647 O O . LEU A 1 85 ? 15.016 2.363 -25.905 1.00 90.88 85 LEU A O 1
ATOM 651 N N . GLU A 1 86 ? 13.243 3.520 -26.651 1.00 93.50 86 GLU A N 1
ATOM 652 C CA . GLU A 1 86 ? 12.988 4.262 -25.416 1.00 93.50 86 GLU A CA 1
ATOM 653 C C . GLU A 1 86 ? 12.361 3.357 -24.350 1.00 93.50 86 GLU A C 1
ATOM 655 O O . GLU A 1 86 ? 12.842 3.328 -23.222 1.00 93.50 86 GLU A O 1
ATOM 660 N N . ALA A 1 87 ? 11.368 2.538 -24.718 1.00 93.19 87 ALA A N 1
ATOM 661 C CA . ALA A 1 87 ? 10.688 1.591 -23.828 1.00 93.19 87 ALA A CA 1
ATOM 662 C C . ALA A 1 87 ? 11.655 0.645 -23.089 1.00 93.19 87 ALA A C 1
ATOM 664 O O . ALA A 1 87 ? 11.413 0.291 -21.936 1.00 93.19 87 ALA A O 1
ATOM 665 N N . LYS A 1 88 ? 12.770 0.273 -23.735 1.00 89.69 88 LYS A N 1
ATOM 666 C CA . LYS A 1 88 ? 13.851 -0.544 -23.155 1.00 89.69 88 LYS A CA 1
ATOM 667 C C . LYS A 1 88 ? 14.707 0.188 -22.118 1.00 89.69 88 LYS A C 1
ATOM 669 O O . LYS A 1 88 ? 15.387 -0.478 -21.353 1.00 89.69 88 LYS A O 1
ATOM 674 N N . ALA A 1 89 ? 14.711 1.518 -22.127 1.00 90.94 89 ALA A N 1
ATOM 675 C CA . ALA A 1 89 ? 15.454 2.363 -21.194 1.00 90.94 89 ALA A CA 1
ATOM 676 C C . ALA A 1 89 ? 14.565 2.957 -20.087 1.00 90.94 89 ALA A C 1
ATOM 678 O O . ALA A 1 89 ? 15.090 3.560 -19.153 1.00 90.94 89 ALA A O 1
ATOM 679 N N . LEU A 1 90 ? 13.237 2.814 -20.184 1.00 92.56 90 LEU A N 1
ATOM 680 C CA . LEU A 1 90 ? 12.321 3.204 -19.115 1.00 92.56 90 LEU A CA 1
ATOM 681 C C . LEU A 1 90 ? 12.430 2.227 -17.943 1.00 92.56 90 LEU A C 1
ATOM 683 O O . LEU A 1 90 ? 12.299 1.014 -18.139 1.00 92.56 90 LEU A O 1
ATOM 687 N N . ASP A 1 91 ? 12.571 2.758 -16.732 1.00 91.19 91 ASP A N 1
ATOM 688 C CA . ASP A 1 91 ? 12.414 2.000 -15.492 1.00 91.19 91 ASP A CA 1
ATOM 689 C C . ASP A 1 91 ? 11.035 1.289 -15.479 1.00 91.19 91 ASP A C 1
ATOM 691 O O . ASP A 1 91 ? 10.018 1.923 -15.797 1.00 91.19 91 ASP A O 1
ATOM 695 N N . PRO A 1 92 ? 10.960 -0.019 -15.148 1.00 91.12 92 PRO A N 1
ATOM 696 C CA . PRO A 1 92 ? 9.697 -0.726 -14.940 1.00 91.12 92 PRO A CA 1
ATOM 697 C C . PRO A 1 92 ? 8.635 0.022 -14.118 1.00 91.12 92 PRO A C 1
ATOM 699 O O . PRO A 1 92 ? 7.460 -0.088 -14.465 1.00 91.12 92 PRO A O 1
ATOM 702 N N . GLN A 1 93 ? 8.992 0.811 -13.093 1.00 90.50 93 GLN A N 1
ATOM 703 C CA . GLN A 1 93 ? 7.989 1.563 -12.304 1.00 90.50 93 GLN A CA 1
ATOM 704 C C . GLN A 1 93 ? 7.294 2.655 -13.131 1.00 90.50 93 GLN A C 1
ATOM 706 O O . GLN A 1 93 ? 6.103 2.875 -12.939 1.00 90.50 93 GLN A O 1
ATOM 711 N N . ILE A 1 94 ? 7.968 3.279 -14.108 1.00 92.25 94 ILE A N 1
ATOM 712 C CA . ILE A 1 94 ? 7.322 4.205 -15.062 1.00 92.25 94 ILE A CA 1
ATOM 713 C C . ILE A 1 94 ? 6.311 3.449 -15.928 1.00 92.25 94 ILE A C 1
ATOM 715 O O . ILE A 1 94 ? 5.189 3.909 -16.129 1.00 92.25 94 ILE A O 1
ATOM 719 N N . ARG A 1 95 ? 6.719 2.285 -16.448 1.00 94.00 95 ARG A N 1
ATOM 720 C CA . ARG A 1 95 ? 5.913 1.467 -17.364 1.00 94.00 95 ARG A CA 1
ATOM 721 C C . ARG A 1 95 ? 4.650 0.936 -16.681 1.00 94.00 95 ARG A C 1
ATOM 723 O O . ARG A 1 95 ? 3.555 1.113 -17.204 1.00 94.00 95 ARG A O 1
ATOM 730 N N . LEU A 1 96 ? 4.796 0.378 -15.480 1.00 92.62 96 LEU A N 1
ATOM 731 C CA . LEU A 1 96 ? 3.677 -0.111 -14.672 1.00 92.62 96 LEU A CA 1
ATOM 732 C C . LEU A 1 96 ? 2.771 1.024 -14.170 1.00 92.62 96 LEU A C 1
ATOM 734 O O . LEU A 1 96 ? 1.562 0.832 -14.117 1.00 92.62 96 LEU A O 1
ATOM 738 N N . LEU A 1 97 ? 3.319 2.200 -13.837 1.00 93.00 97 LEU A N 1
ATOM 739 C CA . LEU A 1 97 ? 2.518 3.356 -13.416 1.00 93.00 97 LEU A CA 1
ATOM 740 C C . LEU A 1 97 ? 1.644 3.900 -14.556 1.00 93.00 97 LEU A C 1
ATOM 742 O O . LEU A 1 97 ? 0.494 4.250 -14.318 1.00 93.00 97 LEU A O 1
ATOM 746 N N . LEU A 1 98 ? 2.159 3.954 -15.788 1.00 95.88 98 LEU A N 1
ATOM 747 C CA . LEU A 1 98 ? 1.362 4.341 -16.959 1.00 95.88 98 LEU A CA 1
ATOM 748 C C . LEU A 1 98 ? 0.178 3.379 -17.174 1.00 95.88 98 LEU A C 1
ATOM 750 O O . LEU A 1 98 ? -0.943 3.837 -17.393 1.00 95.88 98 LEU A O 1
ATOM 754 N N . GLU A 1 99 ? 0.404 2.068 -17.026 1.00 95.56 99 GLU A N 1
ATOM 755 C CA . GLU A 1 99 ? -0.660 1.054 -17.065 1.00 95.56 99 GLU A CA 1
ATOM 756 C C . GLU A 1 99 ? -1.683 1.237 -15.926 1.00 95.56 99 GLU A C 1
ATOM 758 O O . GLU A 1 99 ? -2.880 1.311 -16.199 1.00 95.56 99 GLU A O 1
ATOM 763 N N . THR A 1 100 ? -1.258 1.373 -14.661 1.00 95.62 100 THR A N 1
ATOM 764 C CA . THR A 1 100 ? -2.209 1.501 -13.536 1.00 95.62 100 THR A CA 1
ATOM 765 C C . THR A 1 100 ? -2.934 2.846 -13.487 1.00 95.62 100 THR A C 1
ATOM 767 O O . THR A 1 100 ? -4.027 2.906 -12.927 1.00 95.62 100 THR A O 1
ATOM 770 N N . VAL A 1 101 ? -2.382 3.915 -14.077 1.00 96.88 101 VAL A N 1
ATOM 771 C CA . VAL A 1 101 ? -3.117 5.177 -14.274 1.00 96.88 101 VAL A CA 1
ATOM 772 C C . VAL A 1 101 ? -4.206 5.008 -15.327 1.00 96.88 101 VAL A C 1
ATOM 774 O O . VAL A 1 101 ? -5.331 5.435 -15.082 1.00 96.88 101 VAL A O 1
ATOM 777 N N . TYR A 1 102 ? -3.917 4.357 -16.459 1.00 97.62 102 TYR A N 1
ATOM 778 C CA . TYR A 1 102 ? -4.943 4.089 -17.469 1.00 97.62 102 TYR A CA 1
ATOM 779 C C . TYR A 1 102 ? -6.090 3.235 -16.901 1.00 97.62 102 TYR A C 1
ATOM 781 O O . TYR A 1 102 ? -7.254 3.601 -17.033 1.00 97.62 102 TYR A O 1
ATOM 789 N N . GLU A 1 103 ? -5.770 2.170 -16.164 1.00 96.69 103 GLU A N 1
ATOM 790 C CA . GLU A 1 103 ? -6.778 1.330 -15.501 1.00 96.69 103 GLU A CA 1
ATOM 791 C C . GLU A 1 103 ? -7.589 2.083 -14.434 1.00 96.69 103 GLU A C 1
ATOM 793 O O . GLU A 1 103 ? -8.783 1.834 -14.287 1.00 96.69 103 GLU A O 1
ATOM 798 N N . ALA A 1 104 ? -6.981 3.028 -13.704 1.00 96.94 104 ALA A N 1
ATOM 799 C CA . ALA A 1 104 ? -7.701 3.863 -12.740 1.00 96.94 104 ALA A CA 1
ATOM 800 C C . ALA A 1 104 ? -8.659 4.865 -13.418 1.00 96.94 104 ALA A C 1
ATOM 802 O O . ALA A 1 104 ? -9.673 5.226 -12.820 1.00 96.94 104 ALA A O 1
ATOM 803 N N . LEU A 1 105 ? -8.370 5.289 -14.658 1.00 97.38 105 LEU A N 1
ATOM 804 C CA . LEU A 1 105 ? -9.301 6.063 -15.489 1.00 97.38 105 LEU A CA 1
ATOM 805 C C . LEU A 1 105 ? -10.471 5.189 -15.957 1.00 97.38 105 LEU A C 1
ATOM 807 O O . LEU A 1 105 ? -11.622 5.577 -15.761 1.00 97.38 105 LEU A O 1
ATOM 811 N N . GLU A 1 106 ? -10.197 3.995 -16.496 1.00 96.94 106 GLU A N 1
ATOM 812 C CA . GLU A 1 106 ? -11.245 3.050 -16.914 1.00 96.94 106 GLU A CA 1
ATOM 813 C C . GLU A 1 106 ? -12.162 2.653 -15.745 1.00 96.94 106 GLU A C 1
ATOM 815 O O . GLU A 1 106 ? -13.384 2.655 -15.896 1.00 96.94 106 GLU A O 1
ATOM 820 N N . ALA A 1 107 ? -11.595 2.385 -14.562 1.00 95.94 107 ALA A N 1
ATOM 821 C CA . ALA A 1 107 ? -12.348 2.071 -13.345 1.00 95.94 107 ALA A CA 1
ATOM 822 C C . ALA A 1 107 ? -13.280 3.214 -12.901 1.00 95.94 107 ALA A C 1
ATOM 824 O O . ALA A 1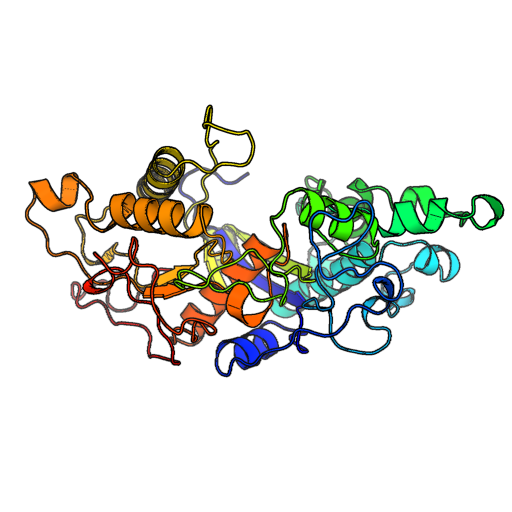 107 ? -14.362 2.952 -12.381 1.00 95.94 107 ALA A O 1
ATOM 825 N N . ALA A 1 108 ? -12.884 4.467 -13.145 1.00 96.56 108 ALA A N 1
ATOM 826 C CA . ALA A 1 108 ? -13.696 5.651 -12.875 1.00 96.56 108 ALA A CA 1
ATOM 827 C C . ALA A 1 108 ? -14.702 5.993 -13.992 1.00 96.56 108 ALA A C 1
ATOM 829 O O . ALA A 1 108 ? -15.473 6.940 -13.847 1.00 96.56 108 ALA A O 1
ATOM 830 N N . GLY A 1 109 ? -14.684 5.283 -15.127 1.00 96.81 109 GLY A N 1
ATOM 831 C CA . GLY A 1 109 ? -15.440 5.662 -16.327 1.00 96.81 109 GLY A CA 1
ATOM 832 C C . GLY A 1 109 ? -14.915 6.927 -17.026 1.00 96.81 109 GLY A C 1
ATOM 833 O O . GLY A 1 109 ? -15.603 7.496 -17.874 1.00 96.81 109 GLY A O 1
ATOM 834 N N . GLN A 1 110 ? -13.706 7.372 -16.678 1.00 97.06 110 GLN A N 1
ATOM 835 C CA . GLN A 1 110 ? -13.069 8.578 -17.201 1.00 97.06 110 GLN A CA 1
ATOM 836 C C . GLN A 1 110 ? -12.272 8.270 -18.478 1.00 97.06 110 GLN A C 1
ATOM 838 O O . GLN A 1 110 ? -11.745 7.173 -18.659 1.00 97.06 110 GLN A O 1
ATOM 843 N N . THR A 1 111 ? -12.172 9.243 -19.388 1.00 96.12 111 THR A N 1
ATOM 844 C CA . THR A 1 111 ? -11.523 9.058 -20.702 1.00 96.12 111 THR A CA 1
ATOM 845 C C . THR A 1 111 ? -10.305 9.961 -20.872 1.00 96.12 111 THR A C 1
ATOM 847 O O . THR A 1 111 ? -10.263 11.067 -20.334 1.00 96.12 111 THR A O 1
ATOM 850 N N . ILE A 1 112 ? -9.325 9.506 -21.663 1.00 96.12 112 ILE A N 1
ATOM 851 C CA . ILE A 1 112 ? -8.107 10.278 -21.965 1.00 96.12 112 ILE A CA 1
ATOM 852 C C . ILE A 1 112 ? -8.473 11.620 -22.614 1.00 96.12 112 ILE A C 1
ATOM 854 O O . ILE A 1 112 ? -8.046 12.664 -22.131 1.00 96.12 112 ILE A O 1
ATOM 858 N N . ASP A 1 113 ? -9.316 11.609 -23.653 1.00 96.44 113 ASP A N 1
ATOM 859 C CA . ASP A 1 113 ? -9.756 12.837 -24.329 1.00 96.44 113 ASP A CA 1
ATOM 860 C C . ASP A 1 113 ? -10.616 13.743 -23.429 1.00 96.44 113 ASP A C 1
ATOM 862 O O . ASP A 1 113 ? -10.545 14.963 -23.553 1.00 96.44 113 ASP A O 1
ATOM 866 N N . GLY A 1 114 ? -11.394 13.175 -22.497 1.00 95.25 114 GLY A N 1
ATOM 867 C CA . GLY A 1 114 ? -12.237 13.936 -21.566 1.00 95.25 114 GLY A CA 1
ATOM 868 C C . GLY A 1 114 ? -11.462 14.705 -20.489 1.00 95.25 114 GLY A C 1
ATOM 869 O O . GLY A 1 114 ? -11.934 15.741 -20.030 1.00 95.25 114 GLY A O 1
ATOM 870 N N . LEU A 1 115 ? -10.264 14.237 -20.114 1.00 95.38 115 LEU A N 1
ATOM 871 C CA . LEU A 1 115 ? -9.369 14.920 -19.166 1.00 95.38 115 LEU A CA 1
ATOM 872 C C . LEU A 1 115 ? -8.203 15.656 -19.847 1.00 95.38 115 LEU A C 1
ATOM 874 O O . LEU A 1 115 ? -7.321 16.186 -19.162 1.00 95.38 115 LEU A O 1
ATOM 878 N N . LYS A 1 116 ? -8.182 15.698 -21.181 1.00 96.81 116 LYS A N 1
ATOM 879 C CA . LYS A 1 116 ? -7.099 16.288 -21.965 1.00 96.81 116 LYS A CA 1
ATOM 880 C C . LYS A 1 116 ? -7.018 17.805 -21.766 1.00 96.81 116 LYS A C 1
ATOM 882 O O . LYS A 1 116 ? -8.006 18.512 -21.945 1.00 96.81 116 LYS A O 1
ATOM 887 N N . GLY A 1 117 ? -5.838 18.311 -21.414 1.00 97.00 117 GLY A N 1
ATOM 888 C CA . GLY A 1 117 ? -5.611 19.728 -21.110 1.00 97.00 117 GLY A CA 1
ATOM 889 C C . GLY A 1 117 ? -6.209 20.192 -19.776 1.00 97.00 117 GLY A C 1
ATOM 890 O O . GLY A 1 117 ? -6.406 21.390 -19.586 1.00 97.00 117 GLY A O 1
ATOM 891 N N . SER A 1 118 ? -6.541 19.269 -18.865 1.00 96.75 118 SER A N 1
ATOM 892 C CA . SER A 1 118 ? -7.076 19.600 -17.536 1.00 96.75 118 SER A CA 1
ATOM 893 C C . SER A 1 118 ? -5.978 19.919 -16.513 1.00 96.75 118 SER A C 1
ATOM 895 O O . SER A 1 118 ? -4.856 19.417 -16.603 1.00 96.75 118 SER A O 1
ATOM 897 N N . ASP A 1 119 ? -6.331 20.659 -15.456 1.00 93.94 119 ASP A N 1
ATOM 898 C CA . ASP A 1 119 ? -5.479 20.932 -14.280 1.00 93.94 119 ASP A CA 1
ATOM 899 C C . ASP A 1 119 ? -5.246 19.690 -13.376 1.00 93.94 119 ASP A C 1
ATOM 901 O O . ASP A 1 119 ? -4.997 19.806 -12.171 1.00 93.94 119 ASP A O 1
ATOM 905 N N . THR A 1 120 ? -5.340 18.475 -13.928 1.00 94.31 120 THR A N 1
ATOM 906 C CA . THR A 1 120 ? -5.156 17.220 -13.186 1.00 94.31 120 THR A CA 1
ATOM 907 C C . THR A 1 120 ? -3.724 17.115 -12.653 1.00 94.31 120 THR A C 1
ATOM 909 O O . THR A 1 120 ? -2.747 17.301 -13.378 1.00 94.31 120 THR A O 1
ATOM 912 N N . ALA A 1 121 ? -3.600 16.830 -11.356 1.00 90.69 121 ALA A N 1
ATOM 913 C CA . ALA A 1 121 ? -2.328 16.751 -10.643 1.00 90.69 121 ALA A CA 1
ATOM 914 C C . ALA A 1 121 ? -1.856 15.296 -10.487 1.00 90.69 121 ALA A C 1
ATOM 916 O O . ALA A 1 121 ? -2.662 14.401 -10.241 1.00 90.69 121 ALA A O 1
ATOM 917 N N . VAL A 1 122 ? -0.542 15.070 -10.557 1.00 93.19 122 VAL A N 1
ATOM 918 C CA . VAL A 1 122 ? 0.087 13.746 -10.450 1.00 93.19 122 VAL A CA 1
ATOM 919 C C . VAL A 1 122 ? 1.064 13.699 -9.276 1.00 93.19 122 VAL A C 1
ATOM 921 O O . VAL A 1 122 ? 2.046 14.441 -9.229 1.00 93.19 122 VAL A O 1
ATOM 924 N N . TYR A 1 123 ? 0.841 12.758 -8.358 1.00 88.88 123 TYR A N 1
ATOM 925 C CA . TYR A 1 123 ? 1.694 12.497 -7.195 1.00 88.88 123 TYR A CA 1
ATOM 926 C C . TYR A 1 123 ? 2.141 11.007 -7.208 1.00 88.88 123 TYR A C 1
ATOM 928 O O . TYR A 1 123 ? 1.335 10.131 -6.915 1.00 88.88 123 TYR A O 1
ATOM 936 N N . ALA A 1 124 ? 3.396 10.714 -7.600 1.00 88.38 124 ALA A N 1
ATOM 937 C CA . ALA A 1 124 ? 3.917 9.379 -8.009 1.00 88.38 124 ALA A CA 1
ATOM 938 C C . ALA A 1 124 ? 5.183 8.894 -7.226 1.00 88.38 124 ALA A C 1
ATOM 940 O O . ALA A 1 124 ? 5.330 9.303 -6.076 1.00 88.38 124 ALA A O 1
ATOM 941 N N . GLY A 1 125 ? 6.093 8.065 -7.815 1.00 80.06 125 GLY A N 1
ATOM 942 C CA . GLY A 1 125 ? 7.512 7.762 -7.405 1.00 80.06 125 GLY A CA 1
ATOM 943 C C . GLY A 1 125 ? 7.934 6.266 -7.231 1.00 80.06 125 GLY A C 1
ATOM 944 O O . GLY A 1 125 ? 7.062 5.426 -7.428 1.00 80.06 125 GLY A O 1
ATOM 945 N N . GLN A 1 126 ? 9.173 5.774 -6.966 1.00 77.31 126 GLN A N 1
ATOM 946 C CA . GLN A 1 126 ? 10.593 6.255 -6.844 1.00 77.31 126 GLN A CA 1
ATOM 947 C C . GLN A 1 126 ? 11.370 6.695 -5.547 1.00 77.31 126 GLN A C 1
ATOM 949 O O . GLN A 1 126 ? 12.053 7.731 -5.530 1.00 77.31 126 GLN A O 1
ATOM 954 N N . SER A 1 127 ? 11.440 5.834 -4.516 1.00 68.12 127 SER A N 1
ATOM 955 C CA . SER A 1 127 ? 12.443 5.838 -3.424 1.00 68.12 127 SER A CA 1
ATOM 956 C C . SER A 1 127 ? 13.696 5.050 -3.810 1.00 68.12 127 SER A C 1
ATOM 958 O O . SER A 1 127 ? 14.799 5.608 -3.814 1.00 68.12 127 SER A O 1
ATOM 960 N N . ALA A 1 128 ? 13.489 3.788 -4.178 1.00 72.88 128 ALA A N 1
ATOM 961 C CA . ALA A 1 128 ? 14.445 2.875 -4.781 1.00 72.88 128 ALA A CA 1
ATOM 962 C C . ALA A 1 128 ? 14.629 3.217 -6.278 1.00 72.88 128 ALA A C 1
ATOM 964 O O . ALA A 1 128 ? 13.723 3.738 -6.947 1.00 72.88 128 ALA A O 1
ATOM 965 N N . ASN A 1 129 ? 15.850 3.046 -6.783 1.00 78.44 129 ASN A N 1
ATOM 966 C CA . ASN A 1 129 ? 16.315 3.612 -8.064 1.00 78.44 129 ASN A CA 1
ATOM 967 C C . ASN A 1 129 ? 17.216 2.637 -8.834 1.00 78.44 129 ASN A C 1
ATOM 969 O O . ASN A 1 129 ? 18.203 2.985 -9.485 1.00 78.44 129 ASN A O 1
ATOM 973 N N . ASP A 1 130 ? 16.865 1.377 -8.681 1.00 82.69 130 ASP A N 1
ATOM 974 C CA . ASP A 1 130 ? 17.695 0.219 -8.929 1.00 82.69 130 ASP A CA 1
ATOM 975 C C . ASP A 1 130 ? 17.958 0.033 -10.420 1.00 82.69 130 ASP A C 1
ATOM 977 O O . ASP A 1 130 ? 19.055 -0.347 -10.818 1.00 82.69 130 ASP A O 1
ATOM 981 N N . TYR A 1 131 ? 16.985 0.381 -11.266 1.00 86.06 131 TYR A N 1
ATOM 982 C CA . TYR A 1 131 ? 17.147 0.320 -12.714 1.00 86.06 131 TYR A CA 1
ATOM 983 C C . TYR A 1 131 ? 18.228 1.296 -13.209 1.00 86.06 131 TYR A C 1
ATOM 985 O O . TYR A 1 131 ? 19.027 0.931 -14.070 1.00 86.06 131 TYR A O 1
ATOM 993 N N . GLN A 1 132 ? 18.339 2.489 -12.605 1.00 86.19 132 GLN A N 1
ATOM 994 C CA . GLN A 1 132 ? 19.434 3.422 -12.894 1.00 86.19 132 GLN A CA 1
ATOM 995 C C . GLN A 1 132 ? 20.792 2.848 -12.458 1.00 86.19 132 GLN A C 1
ATOM 997 O O . GLN A 1 132 ? 21.769 2.924 -13.202 1.00 86.19 132 GLN A O 1
ATOM 1002 N N . LEU A 1 133 ? 20.859 2.238 -11.268 1.00 84.50 133 LEU A N 1
ATOM 1003 C CA . LEU A 1 133 ? 22.086 1.610 -10.762 1.00 84.50 133 LEU A CA 1
ATOM 1004 C C . LEU A 1 133 ? 22.532 0.432 -11.638 1.00 84.50 133 LEU A C 1
ATOM 1006 O O . LEU A 1 133 ? 23.720 0.307 -11.927 1.00 84.50 133 LEU A O 1
ATOM 1010 N N . LEU A 1 134 ? 21.590 -0.395 -12.103 1.00 85.12 134 LEU A N 1
ATOM 1011 C CA . LEU A 1 134 ? 21.850 -1.496 -13.029 1.00 85.12 134 LEU A CA 1
ATOM 1012 C C . LEU A 1 134 ? 22.377 -0.996 -14.379 1.00 85.12 134 LEU A C 1
ATOM 1014 O O . LEU A 1 134 ? 23.348 -1.557 -14.882 1.00 85.12 134 LEU A O 1
ATOM 1018 N N . MET A 1 135 ? 21.787 0.061 -14.950 1.00 81.62 135 MET A N 1
ATOM 1019 C CA . MET A 1 135 ? 22.245 0.626 -16.226 1.00 81.62 135 MET A CA 1
ATOM 1020 C C . MET A 1 135 ? 23.631 1.282 -16.129 1.00 81.62 135 MET A C 1
ATOM 1022 O O . MET A 1 135 ? 24.382 1.237 -17.098 1.00 81.62 135 MET A O 1
ATOM 1026 N N . TYR A 1 136 ? 24.022 1.825 -14.971 1.00 83.38 136 TYR A N 1
ATOM 1027 C CA . TYR A 1 136 ? 25.377 2.355 -14.763 1.00 83.38 136 TYR A CA 1
ATOM 1028 C C . TYR A 1 136 ? 26.469 1.287 -14.558 1.00 83.38 136 TYR A C 1
ATOM 1030 O O . TYR A 1 136 ? 27.644 1.648 -14.481 1.00 83.38 136 TYR A O 1
ATOM 1038 N N . ARG A 1 137 ? 26.137 -0.013 -14.485 1.00 84.81 137 ARG A N 1
ATOM 1039 C CA . ARG A 1 137 ? 27.146 -1.086 -14.335 1.00 84.81 137 ARG A CA 1
ATOM 1040 C C . ARG A 1 137 ? 28.030 -1.278 -15.566 1.00 84.81 137 ARG A C 1
ATOM 1042 O O . ARG A 1 137 ? 29.157 -1.740 -15.419 1.00 84.81 137 ARG A O 1
ATOM 1049 N N . ASP A 1 138 ? 27.534 -0.923 -16.747 1.00 84.12 138 ASP A N 1
ATOM 1050 C CA . ASP A 1 138 ? 28.280 -0.955 -18.003 1.00 84.12 138 ASP A CA 1
ATOM 1051 C C . ASP A 1 138 ? 28.004 0.337 -18.780 1.00 84.12 138 ASP A C 1
ATOM 1053 O O . ASP A 1 138 ? 26.967 0.491 -19.430 1.00 84.12 138 ASP A O 1
ATOM 1057 N N . LEU A 1 139 ? 28.953 1.272 -18.706 1.00 83.25 139 LEU A N 1
ATOM 1058 C CA . LEU A 1 139 ? 28.840 2.577 -19.351 1.00 83.25 139 LEU A CA 1
ATOM 1059 C C . LEU A 1 139 ? 28.863 2.495 -20.886 1.00 83.25 139 LEU A C 1
ATOM 1061 O O . LEU A 1 139 ? 28.278 3.370 -21.527 1.00 83.25 139 LEU A O 1
ATOM 1065 N N . GLU A 1 140 ? 29.466 1.460 -21.480 1.00 83.75 140 GLU A N 1
ATOM 1066 C CA . GLU A 1 140 ? 29.457 1.251 -22.936 1.00 83.75 140 GLU A CA 1
ATOM 1067 C C . GLU A 1 140 ? 28.061 0.825 -23.429 1.00 83.75 140 GLU A C 1
ATOM 1069 O O . GLU A 1 140 ? 27.677 1.129 -24.560 1.00 83.75 140 GLU A O 1
ATOM 1074 N N . SER A 1 141 ? 27.259 0.206 -22.553 1.00 81.06 141 SER A N 1
ATOM 1075 C CA . SER A 1 141 ? 25.868 -0.193 -22.817 1.00 81.06 141 SER A CA 1
ATOM 1076 C C . SER A 1 141 ? 24.813 0.909 -22.602 1.00 81.06 141 SER A C 1
ATOM 1078 O O . SER A 1 141 ? 23.628 0.676 -22.862 1.00 81.06 141 SER A O 1
ATOM 1080 N N . THR A 1 142 ? 25.204 2.101 -22.126 1.00 82.31 142 THR A N 1
ATOM 1081 C CA . THR A 1 142 ? 24.268 3.158 -21.689 1.00 82.31 142 THR A CA 1
ATOM 1082 C C . THR A 1 142 ? 23.269 3.540 -22.790 1.00 82.31 142 THR A C 1
ATOM 1084 O O . THR A 1 142 ? 23.621 4.168 -23.789 1.00 82.31 142 THR A O 1
ATOM 1087 N N . ALA A 1 143 ? 21.988 3.209 -22.599 1.00 83.88 143 ALA A N 1
ATOM 1088 C CA . ALA A 1 143 ? 20.958 3.472 -23.603 1.00 83.88 143 ALA A CA 1
ATOM 1089 C C . ALA A 1 143 ? 20.704 4.978 -23.815 1.00 83.88 143 ALA A C 1
ATOM 1091 O O . ALA A 1 143 ? 20.637 5.752 -22.861 1.00 83.88 143 ALA A O 1
ATOM 1092 N N . THR A 1 144 ? 20.448 5.383 -25.064 1.00 87.81 144 THR A N 1
ATOM 1093 C CA . THR A 1 144 ? 20.240 6.786 -25.488 1.00 87.81 144 THR A CA 1
ATOM 1094 C C . THR A 1 144 ? 19.203 7.549 -24.654 1.00 87.81 144 THR A C 1
ATOM 1096 O O . THR A 1 144 ? 19.360 8.741 -24.406 1.00 87.81 144 THR A O 1
ATOM 1099 N N . TYR A 1 145 ? 18.155 6.861 -24.194 1.00 88.00 145 TYR A N 1
ATOM 1100 C CA . TYR A 1 145 ? 17.052 7.445 -23.427 1.00 88.00 145 TYR A CA 1
ATOM 1101 C C . TYR A 1 145 ? 17.231 7.346 -21.899 1.00 88.00 145 TYR A C 1
ATOM 1103 O O . TYR A 1 145 ? 16.329 7.729 -21.162 1.00 88.00 145 TYR A O 1
ATOM 1111 N N . HIS A 1 146 ? 18.378 6.872 -21.395 1.00 86.25 146 HIS A N 1
ATOM 1112 C CA . HIS A 1 146 ? 18.632 6.638 -19.964 1.00 86.25 146 HIS A CA 1
ATOM 1113 C C . HIS A 1 146 ? 18.205 7.811 -19.061 1.00 86.25 146 HIS A C 1
ATOM 1115 O O . HIS A 1 146 ? 17.500 7.616 -18.070 1.00 86.25 146 HIS A O 1
ATOM 1121 N N . ALA A 1 147 ? 18.607 9.042 -19.401 1.00 85.00 147 ALA A N 1
ATOM 1122 C CA . ALA A 1 147 ? 18.354 10.225 -18.575 1.00 85.00 147 ALA A CA 1
ATOM 1123 C C . ALA A 1 147 ? 16.856 10.560 -18.417 1.00 85.00 147 ALA A C 1
ATOM 1125 O O . ALA A 1 147 ? 16.437 11.003 -17.350 1.00 85.00 147 ALA A O 1
ATOM 1126 N N . THR A 1 148 ? 16.038 10.313 -19.446 1.00 88.56 148 THR A N 1
ATOM 1127 C CA . THR A 1 148 ? 14.574 10.488 -19.395 1.00 88.56 148 THR A CA 1
ATOM 1128 C C . THR A 1 148 ? 13.832 9.191 -19.053 1.00 88.56 148 THR A C 1
ATOM 1130 O O . THR A 1 148 ? 12.615 9.216 -18.863 1.00 88.56 148 THR A O 1
ATOM 1133 N N . GLY A 1 149 ? 14.533 8.058 -18.990 1.00 87.69 149 GLY A N 1
ATOM 1134 C CA . GLY A 1 149 ? 13.990 6.744 -18.648 1.00 87.69 149 GLY A CA 1
ATOM 1135 C C . GLY A 1 149 ? 14.149 6.343 -17.182 1.00 87.69 149 GLY A C 1
ATOM 1136 O O . GLY A 1 149 ? 13.375 5.516 -16.715 1.00 87.69 149 GLY A O 1
ATOM 1137 N N . THR A 1 150 ? 15.096 6.939 -16.449 1.00 87.25 150 THR A N 1
ATOM 1138 C CA . THR A 1 150 ? 15.412 6.553 -15.054 1.00 87.25 150 THR A CA 1
ATOM 1139 C C . THR A 1 150 ? 15.451 7.713 -14.051 1.00 87.25 150 THR A C 1
ATOM 1141 O O . THR A 1 150 ? 15.595 7.492 -12.854 1.00 87.25 150 THR A O 1
ATOM 1144 N N . SER A 1 151 ? 15.324 8.967 -14.500 1.00 86.69 151 SER A N 1
ATOM 1145 C CA . SER A 1 151 ? 15.259 10.107 -13.578 1.00 86.69 151 SER A CA 1
ATOM 1146 C C . SER A 1 151 ? 13.932 10.114 -12.815 1.00 86.69 151 SER A C 1
ATOM 1148 O O . SER A 1 151 ? 12.867 10.082 -13.429 1.00 86.69 151 SER A O 1
ATOM 1150 N N . ARG A 1 152 ? 13.991 10.242 -11.483 1.00 83.50 152 ARG A N 1
ATOM 1151 C CA . ARG A 1 152 ? 12.828 10.122 -10.581 1.00 83.50 152 ARG A CA 1
ATOM 1152 C C . ARG A 1 152 ? 11.635 10.994 -10.977 1.00 83.50 152 ARG A C 1
ATOM 1154 O O . ARG A 1 152 ? 10.503 10.526 -10.965 1.00 83.50 152 ARG A O 1
ATOM 1161 N N . SER A 1 153 ? 11.869 12.242 -11.387 1.00 86.00 153 SER A N 1
ATOM 1162 C CA . SER A 1 153 ? 10.798 13.157 -11.815 1.00 86.00 153 SER A CA 1
ATOM 1163 C C . SER A 1 153 ? 10.031 12.681 -13.056 1.00 86.00 153 SER A C 1
ATOM 1165 O O . SER A 1 153 ? 8.923 13.151 -13.306 1.00 86.00 153 SER A O 1
ATOM 1167 N N . MET A 1 154 ? 10.576 11.732 -13.823 1.00 90.19 154 MET A N 1
ATOM 1168 C CA . MET A 1 154 ? 9.936 11.187 -15.019 1.00 90.19 154 MET A CA 1
ATOM 1169 C C . MET A 1 154 ? 8.754 10.266 -14.710 1.00 90.19 154 MET A C 1
ATOM 1171 O O . MET A 1 154 ? 7.955 10.046 -15.614 1.00 90.19 154 MET A O 1
ATOM 1175 N N . LEU A 1 155 ? 8.583 9.776 -13.474 1.00 87.12 155 LEU A N 1
ATOM 1176 C CA . LEU A 1 155 ? 7.401 8.983 -13.114 1.00 87.12 155 LEU A CA 1
ATOM 1177 C C . LEU A 1 155 ? 6.133 9.831 -13.181 1.00 87.12 155 LEU A C 1
ATOM 1179 O O . LEU A 1 155 ? 5.227 9.510 -13.944 1.00 87.12 155 LEU A O 1
ATOM 1183 N N . SER A 1 156 ? 6.085 10.944 -12.448 1.00 89.25 156 SER A N 1
ATOM 1184 C CA . SER A 1 156 ? 4.945 11.857 -12.537 1.00 89.25 156 SER A CA 1
ATOM 1185 C C . SER A 1 156 ? 4.915 12.606 -13.874 1.00 89.25 156 SER A C 1
ATOM 1187 O O . SER A 1 156 ? 3.859 12.699 -14.495 1.00 89.25 156 SER A O 1
ATOM 1189 N N . ASN A 1 157 ? 6.069 13.054 -14.390 1.00 92.19 157 ASN A N 1
ATOM 1190 C CA . ASN A 1 157 ? 6.103 13.827 -15.637 1.00 92.19 157 ASN A CA 1
ATOM 1191 C C . ASN A 1 157 ? 5.676 13.025 -16.876 1.00 92.19 157 ASN A C 1
ATOM 1193 O O . ASN A 1 157 ? 5.100 13.622 -17.779 1.00 92.19 157 ASN A O 1
ATOM 1197 N N . ARG A 1 158 ? 5.932 11.708 -16.967 1.00 94.81 158 ARG A N 1
ATOM 1198 C CA . ARG A 1 158 ? 5.475 10.910 -18.126 1.00 94.81 158 ARG A CA 1
ATOM 1199 C C . ARG A 1 158 ? 3.978 10.640 -18.101 1.00 94.81 158 ARG A C 1
ATOM 1201 O O . ARG A 1 158 ? 3.379 10.609 -19.169 1.00 94.81 158 ARG A O 1
ATOM 1208 N N . VAL A 1 159 ? 3.383 10.518 -16.915 1.00 95.38 159 VAL A N 1
ATOM 1209 C CA . VAL A 1 159 ? 1.924 10.475 -16.752 1.00 95.38 159 VAL A CA 1
ATOM 1210 C C . VAL A 1 159 ? 1.323 11.806 -17.215 1.00 95.38 159 VAL A C 1
ATOM 1212 O O . VAL A 1 159 ? 0.541 11.810 -18.161 1.00 95.38 159 VAL A O 1
ATOM 1215 N N . SER A 1 160 ? 1.764 12.941 -16.655 1.00 95.62 160 SER A N 1
ATOM 1216 C CA . SER A 1 160 ? 1.294 14.272 -17.082 1.00 95.62 160 SER A CA 1
ATOM 1217 C C . SER A 1 160 ? 1.496 14.534 -18.579 1.00 95.62 160 SER A C 1
ATOM 1219 O O . SER A 1 160 ? 0.623 15.108 -19.220 1.00 95.62 160 SER A O 1
ATOM 1221 N N . TYR A 1 161 ? 2.618 14.094 -19.156 1.00 96.81 161 TYR A N 1
ATOM 1222 C CA . TYR A 1 161 ? 2.908 14.260 -20.582 1.00 96.81 161 TYR A CA 1
ATOM 1223 C C . TYR A 1 161 ? 2.015 13.400 -21.487 1.00 96.81 161 TYR A C 1
ATOM 1225 O O . TYR A 1 161 ? 1.525 13.900 -22.494 1.00 96.81 161 TYR A O 1
ATOM 1233 N N . PHE A 1 162 ? 1.798 12.121 -21.154 1.00 97.00 162 PHE A N 1
ATOM 1234 C CA . PHE A 1 162 ? 1.007 11.220 -21.999 1.00 97.00 162 PHE A CA 1
ATOM 1235 C C . PHE A 1 162 ? -0.490 11.555 -21.971 1.00 97.00 162 PHE A C 1
ATOM 1237 O O . PHE A 1 162 ? -1.128 11.588 -23.021 1.00 97.00 162 PHE A O 1
ATOM 1244 N N . PHE A 1 163 ? -1.042 11.835 -20.787 1.00 96.50 163 PHE A N 1
ATOM 1245 C CA . PHE A 1 163 ? -2.460 12.174 -20.628 1.00 96.50 163 PHE A CA 1
ATOM 1246 C C . PHE A 1 163 ? -2.762 13.677 -20.829 1.00 96.50 163 PHE A C 1
ATOM 1248 O O . PHE A 1 163 ? -3.920 14.079 -20.734 1.00 96.50 163 PHE A O 1
ATOM 1255 N N . ASP A 1 164 ? -1.747 14.495 -21.150 1.00 97.38 164 ASP A N 1
ATOM 1256 C CA . ASP A 1 164 ? -1.853 15.947 -21.392 1.00 97.38 164 ASP A CA 1
ATOM 1257 C C . ASP A 1 164 ? -2.461 16.704 -20.189 1.00 97.38 164 ASP A C 1
ATOM 1259 O O . ASP A 1 164 ? -3.413 17.472 -20.316 1.00 97.38 164 ASP A O 1
ATOM 1263 N N . TRP A 1 165 ? -1.939 16.436 -18.988 1.00 97.31 165 TRP A N 1
ATOM 1264 C CA . TRP A 1 165 ? -2.410 17.012 -17.721 1.00 97.31 165 TRP A CA 1
ATOM 1265 C C . TRP A 1 165 ? -1.478 18.121 -17.233 1.00 97.31 165 TRP A C 1
ATOM 1267 O O . TRP A 1 165 ? -0.273 17.913 -17.078 1.00 97.31 165 TRP A O 1
ATOM 1277 N N . HIS A 1 166 ? -2.037 19.309 -16.994 1.00 94.81 166 HIS A N 1
ATOM 1278 C CA . HIS A 1 166 ? -1.280 20.551 -16.775 1.00 94.81 166 HIS A CA 1
ATOM 1279 C C . HIS A 1 166 ? -1.165 20.941 -15.290 1.00 94.81 166 HIS A C 1
ATOM 1281 O O . HIS A 1 166 ? -0.516 21.934 -14.957 1.00 94.81 166 HIS A O 1
ATOM 1287 N N . GLY A 1 167 ? -1.746 20.146 -14.384 1.00 90.12 167 GLY A N 1
ATOM 1288 C CA . GLY A 1 167 ? -1.619 20.330 -12.939 1.00 90.12 167 GLY A CA 1
ATOM 1289 C C . GLY A 1 167 ? -0.241 19.933 -12.370 1.00 90.12 167 GLY A C 1
ATOM 1290 O O . GLY A 1 167 ? 0.630 19.428 -13.081 1.00 90.12 167 GLY A O 1
ATOM 1291 N N . PRO A 1 168 ? -0.007 20.147 -11.058 1.00 87.44 168 PRO A N 1
ATOM 1292 C CA . PRO A 1 168 ? 1.265 19.831 -10.404 1.00 87.44 168 PRO A CA 1
ATOM 1293 C C . PRO A 1 168 ? 1.709 18.366 -10.557 1.00 87.44 168 PRO A C 1
ATOM 1295 O O . PRO A 1 168 ? 0.930 17.455 -10.295 1.00 87.44 168 PRO A O 1
ATOM 1298 N N . SER A 1 169 ? 2.987 18.148 -10.886 1.00 86.88 169 SER A N 1
ATOM 1299 C CA . SER A 1 169 ? 3.621 16.827 -11.047 1.00 86.88 169 SER A CA 1
ATOM 1300 C C . SER A 1 169 ? 4.753 16.633 -10.021 1.00 86.88 169 SER A C 1
ATOM 1302 O O . SER A 1 169 ? 5.693 17.430 -9.979 1.00 86.88 169 SER A O 1
ATOM 1304 N N . MET A 1 170 ? 4.667 15.606 -9.161 1.00 80.75 170 MET A N 1
ATOM 1305 C CA . MET A 1 170 ? 5.588 15.349 -8.030 1.00 80.75 170 MET A CA 1
ATOM 1306 C C . MET A 1 170 ? 5.785 13.838 -7.745 1.00 80.75 170 MET A C 1
ATOM 1308 O O . MET A 1 170 ? 4.944 13.029 -8.121 1.00 80.75 170 MET A O 1
ATOM 1312 N N . THR A 1 171 ? 6.875 13.420 -7.070 1.00 76.56 171 THR A N 1
ATOM 1313 C CA . THR A 1 171 ? 7.314 11.996 -6.985 1.00 76.56 171 THR A CA 1
ATOM 1314 C C . THR A 1 171 ? 7.905 11.577 -5.601 1.00 76.56 171 THR A C 1
ATOM 1316 O O . THR A 1 171 ? 8.642 12.348 -4.993 1.00 76.56 171 THR A O 1
ATOM 1319 N N . SER A 1 172 ? 7.567 10.357 -5.126 1.00 53.53 172 SER A N 1
ATOM 1320 C CA . SER A 1 172 ? 7.867 9.629 -3.855 1.00 53.53 172 SER A CA 1
ATOM 1321 C C . SER A 1 172 ? 7.988 8.069 -4.032 1.00 53.53 172 SER A C 1
ATOM 1323 O O . SER A 1 172 ? 8.949 7.689 -4.672 1.00 53.53 172 SER A O 1
ATOM 1325 N N . SER A 1 173 ? 7.076 7.190 -3.545 1.00 51.31 173 SER A N 1
ATOM 1326 C CA . SER A 1 173 ? 6.838 5.722 -3.857 1.00 51.31 173 SER A CA 1
ATOM 1327 C C . SER A 1 173 ? 8.077 4.759 -4.050 1.00 51.31 173 SER A C 1
ATOM 1329 O O . SER A 1 173 ? 9.101 5.105 -3.493 1.00 51.31 173 SER A O 1
ATOM 1331 N N . ASN A 1 174 ? 8.050 3.524 -4.630 1.00 45.28 174 ASN A N 1
ATOM 1332 C CA . ASN A 1 174 ? 9.143 2.477 -4.554 1.00 45.28 174 ASN A CA 1
ATOM 1333 C C . ASN A 1 174 ? 9.060 1.268 -5.557 1.00 45.28 174 ASN A C 1
ATOM 1335 O O . ASN A 1 174 ? 7.947 0.800 -5.766 1.00 45.28 174 ASN A O 1
ATOM 1339 N N . LEU A 1 175 ? 10.184 0.663 -6.031 1.00 53.31 175 LEU A N 1
ATOM 1340 C CA . LEU A 1 175 ? 10.298 -0.727 -6.594 1.00 53.31 175 LEU A CA 1
ATOM 1341 C C . LEU A 1 175 ? 11.731 -1.328 -6.511 1.00 53.31 175 LEU A C 1
ATOM 1343 O O . LEU A 1 175 ? 12.696 -0.582 -6.413 1.00 53.31 175 LEU A O 1
ATOM 1347 N N . LEU A 1 176 ? 11.869 -2.666 -6.597 1.00 60.31 176 LEU A N 1
ATOM 1348 C CA . LEU A 1 176 ? 13.073 -3.434 -6.207 1.00 60.31 176 LEU A CA 1
ATOM 1349 C C . LEU A 1 176 ? 13.761 -4.176 -7.379 1.00 60.31 176 LEU A C 1
ATOM 1351 O O . LEU A 1 176 ? 13.215 -5.160 -7.875 1.00 60.31 176 LEU A O 1
ATOM 1355 N N . TYR A 1 177 ? 14.989 -3.798 -7.766 1.00 56.22 177 TYR A N 1
ATOM 1356 C CA . TYR A 1 177 ? 15.765 -4.497 -8.817 1.00 56.22 177 TYR A CA 1
ATOM 1357 C C . TYR A 1 177 ? 17.243 -4.779 -8.501 1.00 56.22 177 TYR A C 1
ATOM 1359 O O . TYR A 1 177 ? 17.851 -5.576 -9.220 1.00 56.22 177 TYR A O 1
ATOM 1367 N N . ASP A 1 178 ? 17.830 -4.189 -7.456 1.00 74.00 178 ASP A N 1
ATOM 1368 C CA . ASP A 1 178 ? 19.248 -4.340 -7.125 1.00 74.00 178 ASP A CA 1
ATOM 1369 C C . ASP A 1 178 ? 19.489 -5.001 -5.760 1.00 74.00 178 ASP A C 1
ATOM 1371 O O . ASP A 1 178 ? 18.699 -4.895 -4.823 1.00 74.00 178 ASP A O 1
ATOM 1375 N N . VAL A 1 179 ? 20.621 -5.697 -5.641 1.00 72.25 179 VAL A N 1
ATOM 1376 C CA . VAL A 1 179 ? 21.027 -6.374 -4.400 1.00 72.25 179 VAL A CA 1
ATOM 1377 C C . VAL A 1 179 ? 21.548 -5.401 -3.337 1.00 72.25 179 VAL A C 1
ATOM 1379 O O . VAL A 1 179 ? 21.528 -5.741 -2.156 1.00 72.25 179 VAL A O 1
ATOM 1382 N N . GLY A 1 180 ? 21.986 -4.198 -3.727 1.00 73.12 180 GLY A N 1
ATOM 1383 C CA . GLY A 1 180 ? 22.539 -3.187 -2.825 1.00 73.12 180 GLY A CA 1
ATOM 1384 C C . GLY A 1 180 ? 21.576 -2.781 -1.710 1.00 73.12 180 GLY A C 1
ATOM 1385 O O . GLY A 1 180 ? 21.969 -2.787 -0.545 1.00 73.12 180 GLY A O 1
ATOM 1386 N N . ASP A 1 181 ? 20.308 -2.525 -2.036 1.00 71.56 181 ASP A N 1
ATOM 1387 C CA . ASP A 1 181 ? 19.290 -2.159 -1.045 1.00 71.56 181 ASP A CA 1
ATOM 1388 C C . ASP A 1 181 ? 18.951 -3.329 -0.104 1.00 71.56 181 ASP A C 1
ATOM 1390 O O . ASP A 1 181 ? 18.786 -3.127 1.097 1.00 71.56 181 ASP A O 1
ATOM 1394 N N . PHE A 1 182 ? 18.920 -4.574 -0.604 1.00 73.88 182 PHE A N 1
ATOM 1395 C CA . PHE A 1 182 ? 18.758 -5.754 0.260 1.00 73.88 182 PHE A CA 1
ATOM 1396 C C . PHE A 1 182 ? 19.924 -5.883 1.250 1.00 73.88 182 PHE A C 1
ATOM 1398 O O . PHE A 1 182 ? 19.697 -6.129 2.431 1.00 73.88 182 PHE A O 1
ATOM 1405 N N . ILE A 1 183 ? 21.161 -5.670 0.792 1.00 78.62 183 ILE A N 1
ATOM 1406 C CA . ILE A 1 183 ? 22.359 -5.684 1.643 1.00 78.62 183 ILE A CA 1
ATOM 1407 C C . ILE A 1 183 ? 22.327 -4.519 2.650 1.00 78.62 183 ILE A C 1
ATOM 1409 O O . ILE A 1 183 ? 22.673 -4.709 3.815 1.00 78.62 183 ILE A O 1
ATOM 1413 N N . ALA A 1 184 ? 21.891 -3.322 2.245 1.00 76.12 184 ALA A N 1
ATOM 1414 C CA . ALA A 1 184 ? 21.775 -2.160 3.126 1.00 76.12 184 ALA A CA 1
ATOM 1415 C C . ALA A 1 184 ? 20.769 -2.398 4.267 1.00 76.12 184 ALA A C 1
ATOM 1417 O O . ALA A 1 184 ? 21.117 -2.238 5.437 1.00 76.12 184 ALA A O 1
ATOM 1418 N N . GLU A 1 185 ? 19.560 -2.859 3.947 1.00 79.31 185 GLU A N 1
ATOM 1419 C CA . GLU A 1 185 ? 18.511 -3.153 4.931 1.00 79.31 185 GLU A CA 1
ATOM 1420 C C . GLU A 1 185 ? 18.858 -4.373 5.817 1.00 79.31 185 GLU A C 1
ATOM 1422 O O . GLU A 1 185 ? 18.510 -4.401 7.003 1.00 79.31 185 GLU A O 1
ATOM 1427 N N . SER A 1 186 ? 19.611 -5.352 5.289 1.00 74.38 186 SER A N 1
ATOM 1428 C CA . SER A 1 186 ? 20.229 -6.432 6.078 1.00 74.38 186 SER A CA 1
ATOM 1429 C C . SER A 1 186 ? 21.264 -5.898 7.077 1.00 74.38 186 SER A C 1
ATOM 1431 O O . SER A 1 186 ? 21.216 -6.266 8.252 1.00 74.38 186 SER A O 1
ATOM 1433 N N . ASN A 1 187 ? 22.155 -4.988 6.658 1.00 76.06 187 ASN A N 1
ATOM 1434 C CA . ASN A 1 187 ? 23.147 -4.353 7.539 1.00 76.06 187 ASN A CA 1
ATOM 1435 C C . ASN A 1 187 ? 22.484 -3.512 8.649 1.00 76.06 187 ASN A C 1
ATOM 1437 O O . ASN A 1 187 ? 22.966 -3.504 9.782 1.00 76.06 187 ASN A O 1
ATOM 1441 N N . PHE A 1 188 ? 21.362 -2.843 8.355 1.00 77.62 188 PHE A N 1
ATOM 1442 C CA . PHE A 1 188 ? 20.534 -2.152 9.356 1.00 77.62 188 PHE A CA 1
ATOM 1443 C C . PHE A 1 188 ? 19.697 -3.097 10.240 1.00 77.62 188 PHE A C 1
ATOM 1445 O O . PHE A 1 188 ? 19.060 -2.642 11.188 1.00 77.62 188 PHE A O 1
ATOM 1452 N N . GLN A 1 189 ? 19.723 -4.408 9.974 1.00 80.75 189 GLN A N 1
ATOM 1453 C CA . GLN A 1 189 ? 18.968 -5.451 10.681 1.00 80.75 189 GLN A CA 1
ATOM 1454 C C . GLN A 1 189 ? 17.444 -5.269 10.640 1.00 80.75 189 GLN A C 1
ATOM 1456 O O . GLN A 1 189 ? 16.735 -5.738 11.531 1.00 80.75 189 GLN A O 1
ATOM 1461 N N . MET A 1 190 ? 16.933 -4.599 9.604 1.00 86.62 190 MET A N 1
ATOM 1462 C CA . MET A 1 190 ? 15.503 -4.316 9.460 1.00 86.62 190 MET A CA 1
ATOM 1463 C C . MET A 1 190 ? 14.752 -5.446 8.735 1.00 86.62 190 MET A C 1
ATOM 1465 O O . MET A 1 190 ? 13.552 -5.616 8.960 1.00 86.62 190 MET A O 1
ATOM 1469 N N . LEU A 1 191 ? 15.444 -6.261 7.925 1.00 86.44 191 LEU A N 1
ATOM 1470 C CA . LEU A 1 191 ? 14.842 -7.382 7.193 1.00 86.44 191 LEU A CA 1
ATOM 1471 C C . LEU A 1 191 ? 14.632 -8.639 8.050 1.00 86.44 191 LEU A C 1
ATOM 1473 O O . LEU A 1 191 ? 15.532 -9.108 8.749 1.00 86.44 191 LEU A O 1
ATOM 1477 N N . SER A 1 192 ? 13.452 -9.240 7.895 1.00 88.25 192 SER A N 1
ATOM 1478 C CA . SER A 1 192 ? 13.117 -10.575 8.390 1.00 88.25 192 SER A CA 1
ATOM 1479 C C . SER A 1 192 ? 13.943 -11.641 7.644 1.00 88.25 192 SER A C 1
ATOM 1481 O O . SER A 1 192 ? 13.832 -11.722 6.417 1.00 88.25 192 SER A O 1
ATOM 1483 N N . PRO A 1 193 ? 14.732 -12.498 8.328 1.00 89.06 193 PRO A N 1
ATOM 1484 C CA . PRO A 1 193 ? 15.561 -13.518 7.668 1.00 89.06 193 PRO A CA 1
ATOM 1485 C C . PRO A 1 193 ? 14.755 -14.561 6.875 1.00 89.06 193 PRO A C 1
ATOM 1487 O O . PRO A 1 193 ? 15.235 -15.099 5.879 1.00 89.06 193 PRO A O 1
ATOM 1490 N N . ASP A 1 194 ? 13.521 -14.834 7.309 1.00 91.44 194 ASP A N 1
ATOM 1491 C CA . ASP A 1 194 ? 12.575 -15.738 6.641 1.00 91.44 194 ASP A CA 1
ATOM 1492 C C . ASP A 1 194 ? 11.564 -15.002 5.741 1.00 91.44 194 ASP A C 1
ATOM 1494 O O . ASP A 1 194 ? 10.627 -15.614 5.231 1.00 91.44 194 ASP A O 1
ATOM 1498 N N . ALA A 1 195 ? 11.775 -13.699 5.517 1.00 90.50 195 ALA A N 1
ATOM 1499 C CA . ALA A 1 195 ? 10.926 -12.821 4.721 1.00 90.50 195 ALA A CA 1
ATOM 1500 C C . ALA A 1 195 ? 9.443 -12.858 5.130 1.00 90.50 195 ALA A C 1
ATOM 1502 O O . ALA A 1 195 ? 8.574 -13.028 4.272 1.00 90.50 195 ALA A O 1
ATOM 1503 N N . ARG A 1 196 ? 9.113 -12.680 6.419 1.00 94.81 196 ARG A N 1
ATOM 1504 C CA . ARG A 1 196 ? 7.716 -12.574 6.889 1.00 94.81 196 ARG A CA 1
ATOM 1505 C C . ARG A 1 196 ? 7.506 -11.371 7.820 1.00 94.81 196 ARG A C 1
ATOM 1507 O O . ARG A 1 196 ? 7.993 -11.355 8.947 1.00 94.81 196 ARG A O 1
ATOM 1514 N N . SER A 1 197 ? 6.689 -10.407 7.390 1.00 93.50 197 SER A N 1
ATOM 1515 C CA . SER A 1 197 ? 6.202 -9.310 8.245 1.00 93.50 197 SER A CA 1
ATOM 1516 C C . SER A 1 197 ? 5.112 -9.806 9.202 1.00 93.50 197 SER A C 1
ATOM 1518 O O . SER A 1 197 ? 3.925 -9.771 8.881 1.00 93.50 197 SER A O 1
ATOM 1520 N N . ARG A 1 198 ? 5.515 -10.299 10.378 1.00 96.44 198 ARG A N 1
ATOM 1521 C CA . ARG A 1 198 ? 4.617 -10.836 11.418 1.00 96.44 198 ARG A CA 1
ATOM 1522 C C . ARG A 1 198 ? 4.036 -9.727 12.303 1.00 96.44 198 ARG A C 1
ATOM 1524 O O . ARG A 1 198 ? 4.512 -9.532 13.419 1.00 96.44 198 ARG A O 1
ATOM 1531 N N . MET A 1 199 ? 3.035 -8.991 11.812 1.00 95.31 199 MET A N 1
ATOM 1532 C CA . MET A 1 199 ? 2.420 -7.901 12.586 1.00 95.31 199 MET A CA 1
ATOM 1533 C C . MET A 1 199 ? 2.018 -8.370 13.995 1.00 95.31 199 MET A C 1
ATOM 1535 O O . MET A 1 199 ? 1.163 -9.244 14.137 1.00 95.31 199 MET A O 1
ATOM 1539 N N . TRP A 1 200 ? 2.607 -7.729 15.006 1.00 94.06 200 TRP A N 1
ATOM 1540 C CA . TRP A 1 200 ? 2.289 -7.858 16.435 1.00 94.06 200 TRP A CA 1
ATOM 1541 C C . TRP A 1 200 ? 2.484 -9.261 17.044 1.00 94.06 200 TRP A C 1
ATOM 1543 O O . TRP A 1 200 ? 2.076 -9.499 18.184 1.00 94.06 200 TRP A O 1
ATOM 1553 N N . ASP A 1 201 ? 3.138 -10.180 16.334 1.00 96.38 201 ASP A N 1
ATOM 1554 C CA . ASP A 1 201 ? 3.499 -11.497 16.861 1.00 96.38 201 ASP A CA 1
ATOM 1555 C C . ASP A 1 201 ? 4.697 -11.407 17.831 1.00 96.38 201 ASP A C 1
ATOM 1557 O O . ASP A 1 201 ? 5.521 -10.491 17.767 1.00 96.38 201 ASP A O 1
ATOM 1561 N N . ALA A 1 202 ? 4.807 -12.360 18.753 1.00 94.75 202 ALA A N 1
ATOM 1562 C CA . ALA A 1 202 ? 5.927 -12.466 19.684 1.00 94.75 202 ALA A CA 1
ATOM 1563 C C . ALA A 1 202 ? 7.255 -12.820 18.992 1.00 94.75 202 ALA A C 1
ATOM 1565 O O . ALA A 1 202 ? 8.314 -12.437 19.487 1.00 94.75 202 ALA A O 1
ATOM 1566 N N . ASP A 1 203 ? 7.192 -13.511 17.851 1.00 94.94 203 ASP A N 1
ATOM 1567 C CA . ASP A 1 203 ? 8.345 -13.989 17.084 1.00 94.94 203 ASP A CA 1
ATOM 1568 C C . ASP A 1 203 ? 8.622 -13.074 15.864 1.00 94.94 203 ASP A C 1
ATOM 1570 O O . ASP A 1 203 ? 9.333 -13.438 14.922 1.00 94.94 203 ASP A O 1
ATOM 1574 N N . ALA A 1 204 ? 8.054 -11.860 15.885 1.00 94.12 204 ALA A N 1
ATOM 1575 C CA . ALA A 1 204 ? 8.354 -10.749 14.987 1.00 94.12 204 ALA A CA 1
ATOM 1576 C C . ALA A 1 204 ? 9.867 -10.459 14.949 1.00 94.12 204 ALA A C 1
ATOM 1578 O O . ALA A 1 204 ? 10.494 -10.240 15.984 1.00 94.12 204 ALA A O 1
ATOM 1579 N N . ASN A 1 205 ? 10.467 -10.479 13.754 1.00 93.88 205 ASN A N 1
ATOM 1580 C CA . ASN A 1 205 ? 11.923 -10.536 13.571 1.00 93.88 205 ASN A CA 1
ATOM 1581 C C . ASN A 1 205 ? 12.472 -9.601 12.473 1.00 93.88 205 ASN A C 1
ATOM 1583 O O . ASN A 1 205 ? 13.633 -9.736 12.090 1.00 93.88 205 ASN A O 1
ATOM 1587 N N . GLY A 1 206 ? 11.659 -8.660 11.985 1.00 93.31 206 GLY A N 1
ATOM 1588 C CA . GLY A 1 206 ? 11.973 -7.754 10.878 1.00 93.31 206 GLY A CA 1
ATOM 1589 C C . GLY A 1 206 ? 10.831 -7.696 9.859 1.00 93.31 206 GLY A C 1
ATOM 1590 O O . GLY A 1 206 ? 9.822 -8.387 10.003 1.00 93.31 206 GLY A O 1
ATOM 1591 N N . TYR A 1 207 ? 10.987 -6.894 8.807 1.00 93.62 207 TYR A N 1
ATOM 1592 C CA . TYR A 1 207 ? 10.000 -6.801 7.729 1.00 93.62 207 TYR A CA 1
ATOM 1593 C C . TYR A 1 207 ? 10.405 -7.605 6.486 1.00 93.62 207 TYR A C 1
ATOM 1595 O O . TYR A 1 207 ? 11.581 -7.880 6.255 1.00 93.62 207 TYR A O 1
ATOM 1603 N N . ALA A 1 208 ? 9.430 -7.996 5.667 1.00 93.88 208 ALA A N 1
ATOM 1604 C CA . ALA A 1 208 ? 9.678 -8.615 4.366 1.00 93.88 208 ALA A CA 1
ATOM 1605 C C . ALA A 1 208 ? 9.566 -7.567 3.253 1.00 93.88 208 ALA A C 1
ATOM 1607 O O . ALA A 1 208 ? 8.532 -6.906 3.179 1.00 93.88 208 ALA A O 1
ATOM 1608 N N . ARG A 1 209 ? 10.567 -7.420 2.374 1.00 93.38 209 ARG A N 1
ATOM 1609 C CA . ARG A 1 209 ? 10.443 -6.520 1.209 1.00 93.38 209 ARG A CA 1
ATOM 1610 C C . ARG A 1 209 ? 9.401 -7.056 0.218 1.00 93.38 209 ARG A C 1
ATOM 1612 O O . ARG A 1 209 ? 9.250 -8.274 0.066 1.00 93.38 209 ARG A O 1
ATOM 1619 N N . GLY A 1 210 ? 8.709 -6.159 -0.477 1.00 90.75 210 GLY A N 1
ATOM 1620 C CA . GLY A 1 210 ? 7.734 -6.506 -1.509 1.00 90.75 210 GLY A CA 1
ATOM 1621 C C . GLY A 1 210 ? 7.682 -5.491 -2.644 1.00 90.75 210 GLY A C 1
ATOM 1622 O O . GLY A 1 210 ? 8.025 -4.326 -2.479 1.00 90.75 210 GLY A O 1
ATOM 1623 N N . GLU A 1 211 ? 7.223 -5.925 -3.810 1.00 91.75 211 GLU A N 1
ATOM 1624 C CA . GLU A 1 211 ? 6.934 -5.044 -4.936 1.00 91.75 211 GLU A CA 1
ATOM 1625 C C . GLU A 1 211 ? 5.443 -4.685 -4.974 1.00 91.75 211 GLU A C 1
ATOM 1627 O O . GLU A 1 211 ? 4.564 -5.518 -4.729 1.00 91.75 211 GLU A O 1
ATOM 1632 N N . GLY A 1 212 ? 5.142 -3.440 -5.340 1.00 91.38 212 GLY A N 1
ATOM 1633 C CA . GLY A 1 212 ? 3.770 -2.994 -5.525 1.00 91.38 212 GLY A CA 1
ATOM 1634 C C . GLY A 1 212 ? 3.682 -1.667 -6.263 1.00 91.38 212 GLY A C 1
ATOM 1635 O O . GLY A 1 212 ? 4.444 -0.746 -5.976 1.00 91.38 212 GLY A O 1
ATOM 1636 N N . VAL A 1 213 ? 2.713 -1.560 -7.169 1.00 92.19 213 VAL A N 1
ATOM 1637 C CA . VAL A 1 213 ? 2.326 -0.317 -7.853 1.00 92.19 213 VAL A CA 1
ATOM 1638 C C . VAL A 1 213 ? 0.830 -0.113 -7.642 1.00 92.19 213 VAL A C 1
ATOM 1640 O O . VAL A 1 213 ? 0.048 -1.055 -7.772 1.00 92.19 213 VAL A O 1
ATOM 1643 N N . ALA A 1 214 ? 0.423 1.105 -7.300 1.00 93.44 214 ALA A N 1
ATOM 1644 C CA . ALA A 1 214 ? -0.973 1.456 -7.078 1.00 93.44 214 ALA A CA 1
ATOM 1645 C C . ALA A 1 214 ? -1.256 2.885 -7.546 1.00 93.44 214 ALA A C 1
ATOM 1647 O O . ALA A 1 214 ? -0.393 3.761 -7.480 1.00 93.44 214 ALA A O 1
ATOM 1648 N N . THR A 1 215 ? -2.484 3.124 -7.990 1.00 95.25 215 THR A N 1
ATOM 1649 C CA . THR A 1 215 ? -2.977 4.433 -8.412 1.00 95.25 215 THR A CA 1
ATOM 1650 C C . THR A 1 215 ? -4.405 4.621 -7.915 1.00 95.25 215 THR A C 1
ATOM 1652 O O . THR A 1 215 ? -5.218 3.702 -8.002 1.00 95.25 215 THR A O 1
ATOM 1655 N N . LEU A 1 216 ? -4.697 5.818 -7.403 1.00 94.75 216 LEU A N 1
ATOM 1656 C CA . LEU A 1 216 ? -6.042 6.274 -7.058 1.00 94.75 216 LEU A CA 1
ATOM 1657 C C . LEU A 1 216 ? -6.353 7.503 -7.915 1.00 94.75 216 LEU A C 1
ATOM 1659 O O . LEU A 1 216 ? -5.556 8.443 -7.929 1.00 94.75 216 LEU A O 1
ATOM 1663 N N . LEU A 1 217 ? -7.506 7.525 -8.577 1.00 96.12 217 LEU A N 1
ATOM 1664 C CA . LEU A 1 217 ? -8.053 8.737 -9.175 1.00 96.12 217 LEU A CA 1
ATOM 1665 C C . LEU A 1 217 ? -8.929 9.448 -8.134 1.00 96.12 217 LEU A C 1
ATOM 1667 O O . LEU A 1 217 ? -9.802 8.828 -7.519 1.00 96.12 217 LEU A O 1
ATOM 1671 N N . LEU A 1 218 ? -8.659 10.736 -7.900 1.00 95.25 218 LEU A N 1
ATOM 1672 C CA . LEU A 1 218 ? -9.221 11.506 -6.788 1.00 95.25 218 LEU A CA 1
ATOM 1673 C C . LEU A 1 218 ? -9.917 12.781 -7.272 1.00 95.25 218 LEU A C 1
ATOM 1675 O O . LEU A 1 218 ? -9.346 13.547 -8.047 1.00 95.25 218 LEU A O 1
ATOM 1679 N N . LYS A 1 219 ? -11.097 13.070 -6.717 1.00 94.12 219 LYS A N 1
ATOM 1680 C CA . LYS A 1 219 ? -11.800 14.360 -6.859 1.00 94.12 219 LYS A CA 1
ATOM 1681 C C . LYS A 1 219 ? -12.250 14.872 -5.492 1.00 94.12 219 LYS A C 1
ATOM 1683 O O . LYS A 1 219 ? -12.322 14.111 -4.528 1.00 94.12 219 LYS A O 1
ATOM 1688 N N . THR A 1 220 ? -12.608 16.154 -5.383 1.00 92.94 220 THR A N 1
ATOM 1689 C CA . THR A 1 220 ? -13.445 16.568 -4.245 1.00 92.94 220 THR A CA 1
ATOM 1690 C C . THR A 1 220 ? -14.774 15.826 -4.339 1.00 92.94 220 THR A C 1
ATOM 1692 O O . THR A 1 220 ? -15.314 15.648 -5.433 1.00 92.94 220 THR A O 1
ATOM 1695 N N . ARG A 1 221 ? -15.317 15.391 -3.202 1.00 92.69 221 ARG A N 1
ATOM 1696 C CA . ARG A 1 221 ? -16.569 14.629 -3.167 1.00 92.69 221 ARG A CA 1
ATOM 1697 C C . ARG A 1 221 ? -17.706 15.356 -3.889 1.00 92.69 221 ARG A C 1
ATOM 1699 O O . ARG A 1 221 ? -18.411 14.737 -4.672 1.00 92.69 221 ARG A O 1
ATOM 1706 N N . GLN A 1 222 ? -17.810 16.673 -3.703 1.00 94.81 222 GLN A N 1
ATOM 1707 C CA . GLN A 1 222 ? -18.796 17.510 -4.389 1.00 94.81 222 GLN A CA 1
ATOM 1708 C C . GLN A 1 222 ? -18.667 17.450 -5.922 1.00 94.81 222 GLN A C 1
ATOM 1710 O O . GLN A 1 222 ? -19.681 17.442 -6.608 1.00 94.81 222 GLN A O 1
ATOM 1715 N N . ALA A 1 223 ? -17.446 17.405 -6.468 1.00 94.44 223 ALA A N 1
ATOM 1716 C CA . ALA A 1 223 ? -17.237 17.293 -7.911 1.00 94.44 223 ALA A CA 1
ATOM 1717 C C . ALA A 1 223 ? -17.504 15.869 -8.428 1.00 94.44 223 ALA A C 1
ATOM 1719 O O . ALA A 1 223 ? -17.944 15.710 -9.562 1.00 94.44 223 ALA A O 1
ATOM 1720 N N . ALA A 1 224 ? -17.259 14.836 -7.615 1.00 95.69 224 ALA A N 1
ATOM 1721 C CA . ALA A 1 224 ? -17.634 13.461 -7.950 1.00 95.69 224 ALA A CA 1
ATOM 1722 C C . ALA A 1 224 ? -19.165 13.282 -7.981 1.00 95.69 224 ALA A C 1
ATOM 1724 O O . ALA A 1 224 ? -19.718 12.780 -8.954 1.00 95.69 224 ALA A O 1
ATOM 1725 N N . GLU A 1 225 ? -19.859 13.789 -6.956 1.00 96.31 225 GLU A N 1
ATOM 1726 C CA . GLU A 1 225 ? -21.327 13.798 -6.872 1.00 96.31 225 GLU A CA 1
ATOM 1727 C C . GLU A 1 225 ? -21.982 14.653 -7.978 1.00 96.31 225 GLU A C 1
ATOM 1729 O O . GLU A 1 225 ? -23.082 14.325 -8.418 1.00 96.31 225 GLU A O 1
ATOM 1734 N N . ALA A 1 226 ? -21.328 15.728 -8.440 1.00 97.06 226 ALA A N 1
ATOM 1735 C CA . ALA A 1 226 ? -21.842 16.602 -9.501 1.00 97.06 226 ALA A CA 1
ATOM 1736 C C . ALA A 1 226 ? -21.717 16.003 -10.913 1.00 97.06 226 ALA A C 1
ATOM 1738 O O . ALA A 1 226 ? -22.652 16.132 -11.704 1.00 97.06 226 ALA A O 1
ATOM 1739 N N . ASP A 1 227 ? -20.596 15.342 -11.216 1.00 96.19 227 ASP A N 1
ATOM 1740 C CA . ASP A 1 227 ? -20.353 14.741 -12.537 1.00 96.19 227 ASP A CA 1
ATOM 1741 C C . ASP A 1 227 ? -20.958 13.326 -12.653 1.00 96.19 227 ASP A C 1
ATOM 1743 O O . ASP A 1 227 ? -21.059 12.779 -13.750 1.00 96.19 227 ASP A O 1
ATOM 1747 N N . GLY A 1 228 ? -21.404 12.744 -11.531 1.00 96.75 228 GLY A N 1
ATOM 1748 C CA . GLY A 1 228 ? -22.028 11.420 -11.476 1.00 96.75 228 GLY A CA 1
ATOM 1749 C C . GLY A 1 228 ? -21.034 10.255 -11.425 1.00 96.75 228 GLY A C 1
ATOM 1750 O O . GLY A 1 228 ? -21.401 9.141 -11.800 1.00 96.75 228 GLY A O 1
ATOM 1751 N N . ASP A 1 229 ? -19.799 10.500 -10.973 1.00 97.12 229 ASP A N 1
ATOM 1752 C CA . ASP A 1 229 ? -18.766 9.467 -10.844 1.00 97.12 229 ASP A CA 1
ATOM 1753 C C . ASP A 1 229 ? -19.200 8.340 -9.892 1.00 97.12 229 ASP A C 1
ATOM 1755 O O . ASP A 1 229 ? -19.899 8.556 -8.894 1.00 97.12 229 ASP A O 1
ATOM 1759 N N . HIS A 1 230 ? -18.693 7.130 -10.136 1.00 95.31 230 HIS A N 1
ATOM 1760 C CA . HIS A 1 230 ? -18.678 6.110 -9.094 1.00 95.31 230 HIS A CA 1
ATOM 1761 C C . HIS A 1 230 ? -17.747 6.554 -7.955 1.00 95.31 230 HIS A C 1
ATOM 1763 O O . HIS A 1 230 ? -16.662 7.068 -8.201 1.00 95.31 230 HIS A O 1
ATOM 1769 N N . ILE A 1 231 ? -18.161 6.351 -6.703 1.00 96.00 231 ILE A N 1
ATOM 1770 C CA . ILE A 1 231 ? -17.341 6.641 -5.522 1.00 96.00 231 ILE A CA 1
ATOM 1771 C C . ILE A 1 231 ? -17.057 5.319 -4.813 1.00 96.00 231 ILE A C 1
ATOM 1773 O O . ILE A 1 231 ? -17.944 4.743 -4.183 1.00 96.00 231 ILE A O 1
ATOM 1777 N N . GLU A 1 232 ? -15.807 4.866 -4.894 1.00 94.12 232 GLU A N 1
ATOM 1778 C CA . GLU A 1 232 ? -15.324 3.664 -4.209 1.00 94.12 232 GLU A CA 1
ATOM 1779 C C . GLU A 1 232 ? -15.279 3.851 -2.685 1.00 94.12 232 GLU A C 1
ATOM 1781 O O . GLU A 1 232 ? -15.638 2.954 -1.920 1.00 94.12 232 GLU A O 1
ATOM 1786 N N . CYS A 1 233 ? -14.774 5.007 -2.243 1.00 92.94 233 CYS A N 1
ATOM 1787 C CA . CYS A 1 233 ? -14.558 5.349 -0.838 1.00 92.94 233 CYS A CA 1
ATOM 1788 C C . CYS A 1 233 ? -14.337 6.866 -0.672 1.00 92.94 233 CYS A C 1
ATOM 1790 O O . CYS A 1 233 ? -13.933 7.554 -1.613 1.00 92.94 233 CYS A O 1
ATOM 1792 N N . ILE A 1 234 ? -14.568 7.390 0.537 1.00 93.50 234 ILE A N 1
ATOM 1793 C CA . ILE A 1 234 ? -14.296 8.787 0.901 1.00 93.50 234 ILE A CA 1
ATOM 1794 C C . ILE A 1 234 ? -13.093 8.866 1.848 1.00 93.50 234 ILE A C 1
ATOM 1796 O O . ILE A 1 234 ? -13.126 8.334 2.957 1.00 93.50 234 ILE A O 1
ATOM 1800 N N . ILE A 1 235 ? -12.072 9.625 1.452 1.00 91.38 235 ILE A N 1
ATOM 1801 C CA . ILE A 1 235 ? -11.002 10.096 2.334 1.00 91.38 235 ILE A CA 1
ATOM 1802 C C . ILE A 1 235 ? -11.514 11.355 3.047 1.00 91.38 235 ILE A C 1
ATOM 1804 O O . ILE A 1 235 ? -11.822 12.365 2.413 1.00 91.38 235 ILE A O 1
ATOM 1808 N N . ARG A 1 236 ? -11.622 11.285 4.377 1.00 90.19 236 ARG A N 1
ATOM 1809 C CA . ARG A 1 236 ? -12.198 12.353 5.215 1.00 90.19 236 ARG A CA 1
ATOM 1810 C C . ARG A 1 236 ? -11.189 13.407 5.668 1.00 90.19 236 ARG A C 1
ATOM 1812 O O . ARG A 1 236 ? -11.562 14.562 5.830 1.00 90.19 236 ARG A O 1
ATOM 1819 N N . GLU A 1 237 ? -9.938 13.010 5.884 1.00 87.50 237 GLU A N 1
ATOM 1820 C CA . GLU A 1 237 ? -8.808 13.892 6.193 1.00 87.50 237 GLU A CA 1
ATOM 1821 C C . GLU A 1 237 ? -7.488 13.128 5.991 1.00 87.50 237 GLU A C 1
ATOM 1823 O O . GLU A 1 237 ? -7.469 11.897 5.959 1.00 87.50 237 GLU A O 1
ATOM 1828 N N . THR A 1 238 ? -6.376 13.854 5.881 1.00 88.56 238 THR A N 1
ATOM 1829 C CA . THR A 1 238 ? -5.016 13.313 5.971 1.00 88.56 238 THR A CA 1
ATOM 1830 C C . THR A 1 238 ? -4.168 14.157 6.925 1.00 88.56 238 THR A C 1
ATOM 1832 O O . THR A 1 238 ? -4.314 15.377 7.014 1.00 88.56 238 THR A O 1
ATOM 1835 N N . ALA A 1 239 ? -3.246 13.524 7.648 1.00 85.62 239 ALA A N 1
ATOM 1836 C CA . ALA A 1 239 ? -2.333 14.220 8.548 1.00 85.62 239 ALA A CA 1
ATOM 1837 C C . ALA A 1 239 ? -0.893 13.737 8.355 1.00 85.62 239 ALA A C 1
ATOM 1839 O O . ALA A 1 239 ? -0.652 12.587 8.003 1.00 85.62 239 ALA A O 1
ATOM 1840 N N . LEU A 1 240 ? 0.061 14.633 8.618 1.00 89.31 240 LEU A N 1
ATOM 1841 C CA . LEU A 1 240 ? 1.500 14.375 8.600 1.00 89.31 240 LEU A CA 1
ATOM 1842 C C . LEU A 1 240 ? 2.146 15.094 9.793 1.00 89.31 240 LEU A C 1
ATOM 1844 O O . LEU A 1 240 ? 1.762 16.222 10.117 1.00 89.31 240 LEU A O 1
ATOM 1848 N N . ASN A 1 241 ? 3.134 14.462 10.423 1.00 93.56 241 ASN A N 1
ATOM 1849 C CA . ASN A 1 241 ? 4.024 15.072 11.413 1.00 93.56 241 ASN A CA 1
ATOM 1850 C C . ASN A 1 241 ? 5.424 14.419 11.336 1.00 93.56 241 ASN A C 1
ATOM 1852 O O . ASN A 1 241 ? 5.818 13.940 10.275 1.00 93.56 241 ASN A O 1
ATOM 1856 N N . GLN A 1 242 ? 6.196 14.465 12.423 1.00 92.81 242 GLN A N 1
ATOM 1857 C CA . GLN A 1 242 ? 7.532 13.879 12.537 1.00 92.81 242 GLN A CA 1
ATOM 1858 C C . GLN A 1 242 ? 7.726 13.291 13.940 1.00 92.81 242 GLN A C 1
ATOM 1860 O O . GLN A 1 242 ? 7.239 13.872 14.911 1.00 92.81 242 GLN A O 1
ATOM 1865 N N . ASP A 1 243 ? 8.486 12.197 14.056 1.00 93.94 243 ASP A N 1
ATOM 1866 C CA . ASP A 1 243 ? 8.808 11.560 15.347 1.00 93.94 243 ASP A CA 1
ATOM 1867 C C . ASP A 1 243 ? 9.662 12.463 16.259 1.00 93.94 243 ASP A C 1
ATOM 1869 O O . ASP A 1 243 ? 9.642 12.333 17.487 1.00 93.94 243 ASP A O 1
ATOM 1873 N N . GLY A 1 244 ? 10.391 13.413 15.664 1.00 93.81 244 GLY A N 1
ATOM 1874 C CA . GLY A 1 244 ? 11.214 14.385 16.375 1.00 93.81 244 GLY A CA 1
ATOM 1875 C C . GLY A 1 244 ? 12.552 13.795 16.819 1.00 93.81 244 GLY A C 1
ATOM 1876 O O . GLY A 1 244 ? 13.293 13.239 16.010 1.00 93.81 244 GLY A O 1
ATOM 1877 N N . ARG A 1 245 ? 12.906 13.962 18.100 1.00 94.12 245 ARG A N 1
ATOM 1878 C CA . ARG A 1 245 ? 14.176 13.472 18.657 1.00 94.12 245 ARG A CA 1
ATOM 1879 C C . ARG A 1 245 ? 13.963 12.197 19.472 1.00 94.12 245 ARG A C 1
ATOM 1881 O O . ARG A 1 245 ? 13.748 12.254 20.680 1.00 94.12 245 ARG A O 1
ATOM 1888 N N . THR A 1 246 ? 14.072 11.056 18.805 1.00 94.00 246 THR A N 1
ATOM 1889 C CA . THR A 1 246 ? 14.062 9.715 19.409 1.00 94.00 246 THR A CA 1
ATOM 1890 C C . THR A 1 246 ? 15.496 9.217 19.696 1.00 94.00 246 THR A C 1
ATOM 1892 O O . THR A 1 246 ? 16.464 9.888 19.314 1.00 94.00 246 THR A O 1
ATOM 1895 N N . PRO A 1 247 ? 15.688 8.082 20.408 1.00 88.62 247 PRO A N 1
ATOM 1896 C CA . PRO A 1 247 ? 17.022 7.594 20.796 1.00 88.62 247 PRO A CA 1
ATOM 1897 C C . PRO A 1 247 ? 17.956 7.222 19.630 1.00 88.62 247 PRO A C 1
ATOM 1899 O O . PRO A 1 247 ? 19.172 7.208 19.804 1.00 88.62 247 PRO A O 1
ATOM 1902 N N . GLY A 1 248 ? 17.404 6.949 18.447 1.00 88.06 248 GLY A N 1
ATOM 1903 C CA . GLY A 1 248 ? 18.133 6.700 17.203 1.00 88.06 248 GLY A CA 1
ATOM 1904 C C . GLY A 1 248 ? 17.275 7.123 16.011 1.00 88.06 248 GLY A C 1
ATOM 1905 O O . GLY A 1 248 ? 16.054 7.099 16.109 1.00 88.06 248 GLY A O 1
ATOM 1906 N N . GLN A 1 249 ? 17.891 7.524 14.896 1.00 84.38 249 GLN A N 1
ATOM 1907 C CA . GLN A 1 249 ? 17.206 8.215 13.787 1.00 84.38 249 GLN A CA 1
ATOM 1908 C C . GLN A 1 249 ? 16.064 7.412 13.125 1.00 84.38 249 GLN A C 1
ATOM 1910 O O . GLN A 1 249 ? 15.194 8.007 12.496 1.00 84.38 249 GLN A O 1
ATOM 1915 N N . THR A 1 250 ? 16.076 6.085 13.273 1.00 86.69 250 THR A N 1
ATOM 1916 C CA . THR A 1 250 ? 15.079 5.129 12.760 1.00 86.69 250 THR A CA 1
ATOM 1917 C C . THR A 1 250 ? 14.117 4.601 13.835 1.00 86.69 250 THR A C 1
ATOM 1919 O O . THR A 1 250 ? 13.261 3.775 13.534 1.00 86.69 250 THR A O 1
ATOM 1922 N N . MET A 1 251 ? 14.238 5.049 15.091 1.00 91.00 251 MET A N 1
ATOM 1923 C CA . MET A 1 251 ? 13.357 4.626 16.186 1.00 91.00 251 MET A CA 1
ATOM 1924 C C . MET A 1 251 ? 12.060 5.456 16.189 1.00 91.00 251 MET A C 1
ATOM 1926 O O . MET A 1 251 ? 12.163 6.679 16.324 1.00 91.00 251 MET A O 1
ATOM 1930 N N . PRO A 1 252 ? 10.866 4.835 16.103 1.00 94.50 252 PRO A N 1
ATOM 1931 C CA . PRO A 1 252 ? 9.588 5.551 16.056 1.00 94.50 252 PRO A CA 1
ATOM 1932 C C . PRO A 1 252 ? 9.156 6.120 17.419 1.00 94.50 252 PRO A C 1
ATOM 1934 O O . PRO A 1 252 ? 9.640 5.700 18.473 1.00 94.50 252 PRO A O 1
ATOM 1937 N N . SER A 1 253 ? 8.207 7.064 17.412 1.00 96.69 253 SER A N 1
ATOM 1938 C CA . SER A 1 253 ? 7.682 7.732 18.609 1.00 96.69 253 SER A CA 1
ATOM 1939 C C . SER A 1 253 ? 6.180 7.496 18.798 1.00 96.69 253 SER A C 1
ATOM 1941 O O . SER A 1 253 ? 5.340 8.126 18.150 1.00 96.69 253 SER A O 1
ATOM 1943 N N . ALA A 1 254 ? 5.820 6.665 19.783 1.00 96.12 254 ALA A N 1
ATOM 1944 C CA . ALA A 1 254 ? 4.424 6.431 20.179 1.00 96.12 254 ALA A CA 1
ATOM 1945 C C . ALA A 1 254 ? 3.670 7.738 20.487 1.00 96.12 254 ALA A C 1
ATOM 1947 O O . ALA A 1 254 ? 2.480 7.859 20.196 1.00 96.12 254 ALA A O 1
ATOM 1948 N N . ALA A 1 255 ? 4.356 8.743 21.043 1.00 96.75 255 ALA A N 1
ATOM 1949 C CA . ALA A 1 255 ? 3.770 10.049 21.334 1.00 96.75 255 ALA A CA 1
ATOM 1950 C C . ALA A 1 255 ? 3.459 10.848 20.055 1.00 96.75 255 ALA A C 1
ATOM 1952 O O . ALA A 1 255 ? 2.381 11.440 19.956 1.00 96.75 255 ALA A O 1
ATOM 1953 N N . ALA A 1 256 ? 4.359 10.836 19.064 1.00 97.50 256 ALA A N 1
ATOM 1954 C CA . ALA A 1 256 ? 4.133 11.505 17.784 1.00 97.50 256 ALA A CA 1
ATOM 1955 C C . ALA A 1 256 ? 3.012 10.824 16.987 1.00 97.50 256 ALA A C 1
ATOM 1957 O O . ALA A 1 256 ? 2.127 11.512 16.480 1.00 97.50 256 ALA A O 1
ATOM 1958 N N . GLN A 1 257 ? 2.991 9.489 16.954 1.00 98.12 257 GLN A N 1
ATOM 1959 C CA . GLN A 1 257 ? 1.931 8.703 16.318 1.00 98.12 257 GLN A CA 1
ATOM 1960 C C . GLN A 1 257 ? 0.571 8.896 17.017 1.00 98.12 257 GLN A C 1
ATOM 1962 O O . GLN A 1 257 ? -0.431 9.160 16.354 1.00 98.12 257 GLN A O 1
ATOM 1967 N N . THR A 1 258 ? 0.530 8.889 18.357 1.00 97.69 258 THR A N 1
ATOM 1968 C CA . THR A 1 258 ? -0.690 9.203 19.131 1.00 97.69 258 THR A CA 1
ATOM 1969 C C . THR A 1 258 ? -1.233 10.588 18.774 1.00 97.69 258 THR A C 1
ATOM 1971 O O . THR A 1 258 ? -2.443 10.756 18.601 1.00 97.69 258 THR A O 1
ATOM 1974 N N . GLN A 1 259 ? -0.356 11.594 18.675 1.00 96.81 259 GLN A N 1
ATOM 1975 C CA . GLN A 1 259 ? -0.770 12.947 18.312 1.00 96.81 259 GLN A CA 1
ATOM 1976 C C . GLN A 1 259 ? -1.235 13.017 16.853 1.00 96.81 259 GLN A C 1
ATOM 1978 O O . GLN A 1 259 ? -2.247 13.654 16.592 1.00 96.81 259 GLN A O 1
ATOM 1983 N N . LEU A 1 260 ? -0.561 12.326 15.928 1.00 96.56 260 LEU A N 1
ATOM 1984 C CA . LEU A 1 260 ? -0.926 12.266 14.509 1.00 96.56 260 LEU A CA 1
ATOM 1985 C C . LEU A 1 260 ? -2.349 11.730 14.306 1.00 96.56 260 LEU A C 1
ATOM 1987 O O . LEU A 1 260 ? -3.150 12.356 13.612 1.00 96.56 260 LEU A O 1
ATOM 1991 N N . ILE A 1 261 ? -2.671 10.605 14.951 1.00 95.94 261 ILE A N 1
ATOM 1992 C CA . ILE A 1 261 ? -3.991 9.966 14.872 1.00 95.94 261 ILE A CA 1
ATOM 1993 C C . ILE A 1 261 ? -5.072 10.903 15.435 1.00 95.94 261 ILE A C 1
ATOM 1995 O O . ILE A 1 261 ? -6.099 11.122 14.791 1.00 95.94 261 ILE A O 1
ATOM 1999 N N . ARG A 1 262 ? -4.828 11.507 16.609 1.00 94.38 262 ARG A N 1
ATOM 2000 C CA . ARG A 1 262 ? -5.766 12.448 17.251 1.00 94.38 262 ARG A CA 1
ATOM 2001 C C . ARG A 1 262 ? -5.974 13.728 16.438 1.00 94.38 262 ARG A C 1
ATOM 2003 O O . ARG A 1 262 ? -7.110 14.177 16.317 1.00 94.38 262 ARG A O 1
ATOM 2010 N N . ASP A 1 263 ? -4.909 14.293 15.870 1.00 92.62 263 ASP A N 1
ATOM 2011 C CA . ASP A 1 263 ? -4.975 15.460 14.986 1.00 92.62 263 ASP A CA 1
ATOM 2012 C C . ASP A 1 263 ? -5.786 15.154 13.724 1.00 92.62 263 ASP A C 1
ATOM 2014 O O . ASP A 1 263 ? -6.609 15.974 13.322 1.00 92.62 263 ASP A O 1
ATOM 2018 N N . CYS A 1 264 ? -5.582 13.982 13.113 1.00 91.31 264 CYS A N 1
ATOM 2019 C CA . CYS A 1 264 ? -6.341 13.547 11.942 1.00 91.31 264 CYS A CA 1
ATOM 2020 C C . CYS A 1 264 ? -7.839 13.429 12.269 1.00 91.31 264 CYS A C 1
ATOM 2022 O O . CYS A 1 264 ? -8.669 14.036 11.595 1.00 91.31 264 CYS A O 1
ATOM 2024 N N . TYR A 1 265 ? -8.177 12.746 13.370 1.00 90.75 265 TYR A N 1
ATOM 2025 C CA . TYR A 1 265 ? -9.557 12.605 13.849 1.00 90.75 265 TYR A CA 1
ATOM 2026 C C . TYR A 1 265 ? -10.237 13.956 14.105 1.00 90.75 265 TYR A C 1
ATOM 2028 O O . TYR A 1 265 ? -11.311 14.223 13.565 1.00 90.75 265 TYR A O 1
ATOM 2036 N N . ALA A 1 266 ? -9.588 14.840 14.868 1.00 90.12 266 ALA A N 1
ATOM 2037 C CA . ALA A 1 266 ? -10.146 16.146 15.206 1.00 90.12 266 ALA A CA 1
ATOM 2038 C C . ALA A 1 266 ? -10.364 17.035 13.967 1.00 90.12 266 ALA A C 1
ATOM 2040 O O . ALA A 1 266 ? -11.348 17.770 13.899 1.00 90.12 266 ALA A O 1
ATOM 2041 N N . ARG A 1 267 ? -9.471 16.960 12.971 1.00 86.75 267 ARG A N 1
ATOM 2042 C CA . ARG A 1 267 ? -9.591 17.709 11.710 1.00 86.75 267 ARG A CA 1
ATOM 2043 C C . ARG A 1 267 ? -10.658 17.129 10.770 1.00 86.75 267 ARG A C 1
ATOM 2045 O O . ARG A 1 267 ? -11.370 17.904 10.140 1.00 86.75 267 ARG A O 1
ATOM 2052 N N . ALA A 1 268 ? -10.853 15.806 10.761 1.00 87.12 268 ALA A N 1
ATOM 2053 C CA . ALA A 1 268 ? -11.946 15.126 10.051 1.00 87.12 268 ALA A CA 1
ATOM 2054 C C . ALA A 1 268 ? -13.355 15.440 10.611 1.00 87.12 268 ALA A C 1
ATOM 2056 O O . ALA A 1 268 ? -14.362 14.996 10.046 1.00 87.12 268 ALA A O 1
ATOM 2057 N N . GLY A 1 269 ? -13.436 16.170 11.732 1.00 88.31 269 GLY A N 1
ATOM 2058 C CA . GLY A 1 269 ? -14.670 16.428 12.478 1.00 88.31 269 GLY A CA 1
ATOM 2059 C C . GLY A 1 269 ? -15.124 15.248 13.344 1.00 88.31 269 GLY A C 1
ATOM 2060 O O . GLY A 1 269 ? -16.270 15.228 13.790 1.00 88.31 269 GLY A O 1
ATOM 2061 N N . LEU A 1 270 ? -14.251 14.260 13.568 1.00 88.12 270 LEU A N 1
ATOM 2062 C CA . LEU A 1 270 ? -14.547 13.078 14.369 1.00 88.12 270 LEU A CA 1
ATOM 2063 C C . LEU A 1 270 ? -14.223 13.326 15.841 1.00 88.12 270 LEU A C 1
ATOM 2065 O O . LEU A 1 270 ? -13.178 13.860 16.211 1.00 88.12 270 LEU A O 1
ATOM 2069 N N . ASP A 1 271 ? -15.141 12.885 16.691 1.00 86.44 271 ASP A N 1
ATOM 2070 C CA . ASP A 1 271 ? -15.064 13.037 18.138 1.00 86.44 271 ASP A CA 1
ATOM 2071 C C . ASP A 1 271 ? -15.529 11.743 18.794 1.00 86.44 271 ASP A C 1
ATOM 2073 O O . ASP A 1 271 ? -16.706 11.395 18.697 1.00 86.44 271 ASP A O 1
ATOM 2077 N N . LEU A 1 272 ? -14.603 11.045 19.455 1.00 86.44 272 LEU A N 1
ATOM 2078 C CA . LEU A 1 272 ? -14.839 9.730 20.058 1.00 86.44 272 LEU A CA 1
ATOM 2079 C C . LEU A 1 272 ? -15.930 9.758 21.138 1.00 86.44 272 LEU A C 1
ATOM 2081 O O . LEU A 1 272 ? -16.518 8.722 21.423 1.00 86.44 272 LEU A O 1
ATOM 2085 N N . THR A 1 273 ? -16.281 10.925 21.698 1.00 85.75 273 THR A N 1
ATOM 2086 C CA . THR A 1 273 ? -17.423 10.999 22.626 1.00 85.75 273 THR A CA 1
ATOM 2087 C C . THR A 1 273 ? -18.780 10.754 21.953 1.00 85.75 273 THR A C 1
ATOM 2089 O O . THR A 1 273 ? -19.780 10.596 22.650 1.00 85.75 273 THR A O 1
ATOM 2092 N N . ASN A 1 274 ? -18.833 10.690 20.617 1.00 84.75 274 ASN A N 1
ATOM 2093 C CA . ASN A 1 274 ? -19.951 10.129 19.865 1.00 84.75 274 ASN A CA 1
ATOM 2094 C C . ASN A 1 274 ? -19.657 8.655 19.502 1.00 84.75 274 ASN A C 1
ATOM 2096 O O . ASN A 1 274 ? -18.751 8.410 18.701 1.00 84.75 274 ASN A O 1
ATOM 2100 N N . PRO A 1 275 ? -20.463 7.675 19.959 1.00 79.62 275 PRO A N 1
ATOM 2101 C CA . PRO A 1 275 ? -20.329 6.272 19.558 1.00 79.62 275 PRO A CA 1
ATOM 2102 C C . PRO A 1 275 ? -20.320 6.031 18.037 1.00 79.62 275 PRO A C 1
ATOM 2104 O O . PRO A 1 275 ? -19.687 5.088 17.575 1.00 79.62 275 PRO A O 1
ATOM 2107 N N . GLY A 1 276 ? -20.987 6.886 17.248 1.00 79.69 276 GLY A N 1
ATOM 2108 C CA . GLY A 1 276 ? -21.005 6.807 15.780 1.00 79.69 276 GLY A CA 1
ATOM 2109 C C . GLY A 1 276 ? -19.743 7.327 15.074 1.00 79.69 276 GLY A C 1
ATOM 2110 O O . GLY A 1 276 ? -19.671 7.247 13.851 1.00 79.69 276 GLY A O 1
ATOM 2111 N N . HIS A 1 277 ? -18.770 7.864 15.820 1.00 85.94 277 HIS A N 1
ATOM 2112 C CA . HIS A 1 277 ? -17.461 8.308 15.322 1.00 85.94 277 HIS A CA 1
ATOM 2113 C C . HIS A 1 277 ? -16.313 7.362 15.722 1.00 85.94 277 HIS A C 1
ATOM 2115 O O . HIS A 1 277 ? -15.152 7.704 15.516 1.00 85.94 277 HIS A O 1
ATOM 2121 N N . HIS A 1 278 ? -16.592 6.206 16.332 1.00 86.81 278 HIS A N 1
ATOM 2122 C CA . HIS A 1 278 ? -15.545 5.228 16.630 1.00 86.81 278 HIS A CA 1
ATOM 2123 C C . HIS A 1 278 ? -15.065 4.518 15.351 1.00 86.81 278 HIS A C 1
ATOM 2125 O O . HIS A 1 278 ? -15.912 4.084 14.563 1.00 86.81 278 HIS A O 1
ATOM 2131 N N . PRO A 1 279 ? -13.746 4.310 15.170 1.00 91.75 279 PRO A N 1
ATOM 2132 C CA . PRO A 1 279 ? -13.251 3.401 14.143 1.00 91.75 279 PRO A CA 1
ATOM 2133 C C . PRO A 1 279 ? -13.701 1.970 14.448 1.00 91.75 279 PRO A C 1
ATOM 2135 O O . PRO A 1 279 ? -13.784 1.557 15.606 1.00 91.75 279 PRO A O 1
ATOM 2138 N N . GLN A 1 280 ? -13.977 1.210 13.393 1.00 92.19 280 GLN A N 1
ATOM 2139 C CA . GLN A 1 280 ? -14.339 -0.209 13.461 1.00 92.19 280 GLN A CA 1
ATOM 2140 C C . GLN A 1 280 ? -13.160 -1.103 13.058 1.00 92.19 280 GLN A C 1
ATOM 2142 O O . GLN A 1 280 ? -13.001 -2.202 13.590 1.00 92.19 280 GLN A O 1
ATOM 2147 N N . TYR A 1 281 ? -12.325 -0.601 12.151 1.00 95.88 281 TYR A N 1
ATOM 2148 C CA . TYR A 1 281 ? -11.064 -1.187 11.720 1.00 95.88 281 TYR A CA 1
ATOM 2149 C C . TYR A 1 281 ? -9.948 -0.131 11.802 1.00 95.88 281 TYR A C 1
ATOM 2151 O O . TYR A 1 281 ? -10.237 1.061 11.900 1.00 95.88 281 TYR A O 1
ATOM 2159 N N . PHE A 1 282 ? -8.691 -0.569 11.774 1.00 97.19 282 PHE A N 1
ATOM 2160 C CA . PHE A 1 282 ? -7.510 0.267 11.592 1.00 97.19 282 PHE A CA 1
ATOM 2161 C C . PHE A 1 282 ? -6.473 -0.522 10.782 1.00 97.19 282 PHE A C 1
ATOM 2163 O O . PHE A 1 282 ? -6.036 -1.601 11.196 1.00 97.19 282 PHE A O 1
ATOM 2170 N N . GLU A 1 283 ? -6.063 0.007 9.629 1.00 97.94 283 GLU A N 1
ATOM 2171 C CA . GLU A 1 283 ? -4.946 -0.552 8.863 1.00 97.94 283 GLU A CA 1
ATOM 2172 C C . GLU A 1 283 ? -3.621 -0.048 9.450 1.00 97.94 283 GLU A C 1
ATOM 2174 O O . GLU A 1 283 ? -3.236 1.107 9.270 1.00 97.94 283 GLU A O 1
ATOM 2179 N N . ALA A 1 284 ? -2.922 -0.926 10.164 1.00 97.69 284 ALA A N 1
ATOM 2180 C CA . ALA A 1 284 ? -1.654 -0.616 10.805 1.00 97.69 284 ALA A CA 1
ATOM 2181 C C . ALA A 1 284 ? -0.488 -0.540 9.803 1.00 97.69 284 ALA A C 1
ATOM 2183 O O . ALA A 1 284 ? -0.465 -1.200 8.757 1.00 97.69 284 ALA A O 1
ATOM 2184 N N . HIS A 1 285 ? 0.552 0.209 10.170 1.00 97.44 285 HIS A N 1
ATOM 2185 C CA . HIS A 1 285 ? 1.860 0.093 9.546 1.00 97.44 285 HIS A CA 1
ATOM 2186 C C . HIS A 1 285 ? 2.411 -1.324 9.755 1.00 97.44 285 HIS A C 1
ATOM 2188 O O . HIS A 1 285 ? 2.793 -1.943 8.765 1.00 97.44 285 HIS A O 1
ATOM 2194 N N . GLY A 1 286 ? 2.362 -1.870 10.975 1.00 96.38 286 GLY A N 1
ATOM 2195 C CA . GLY A 1 286 ? 2.418 -3.303 11.277 1.00 96.38 286 GLY A CA 1
ATOM 2196 C C . GLY A 1 286 ? 3.450 -4.090 10.472 1.00 96.38 286 GLY A C 1
ATOM 2197 O O . GLY A 1 286 ? 3.081 -4.890 9.605 1.00 96.38 286 GLY A O 1
ATOM 2198 N N . THR A 1 287 ? 4.734 -3.812 10.696 1.00 95.56 287 THR A N 1
ATOM 2199 C CA . THR A 1 287 ? 5.839 -4.325 9.874 1.00 95.56 287 THR A CA 1
ATOM 2200 C C . THR A 1 287 ? 6.402 -5.663 10.337 1.00 95.56 287 THR A C 1
ATOM 2202 O O . THR A 1 287 ? 7.071 -6.317 9.534 1.00 95.56 287 THR A O 1
ATOM 2205 N N . GLY A 1 288 ? 6.113 -6.107 11.563 1.00 95.00 288 GLY A N 1
ATOM 2206 C CA . GLY A 1 288 ? 6.697 -7.315 12.151 1.00 95.00 288 GLY A CA 1
ATOM 2207 C C . GLY A 1 288 ? 8.069 -7.074 12.779 1.00 95.00 288 GLY A C 1
ATOM 2208 O O . GLY A 1 288 ? 8.920 -7.964 12.791 1.00 95.00 288 GLY A O 1
ATOM 2209 N N . THR A 1 289 ? 8.308 -5.868 13.293 1.00 94.00 289 THR A N 1
ATOM 2210 C CA . THR A 1 289 ? 9.574 -5.470 13.915 1.00 94.00 289 THR A CA 1
ATOM 2211 C C . THR A 1 289 ? 9.491 -5.542 15.448 1.00 94.00 289 THR A C 1
ATOM 2213 O O . THR A 1 289 ? 8.538 -5.016 16.025 1.00 94.00 289 THR A O 1
ATOM 2216 N N . PRO A 1 290 ? 10.501 -6.098 16.152 1.00 90.75 290 PRO A N 1
ATOM 2217 C CA . PRO A 1 290 ? 10.492 -6.190 17.620 1.00 90.75 290 PRO A CA 1
ATOM 2218 C C . PRO A 1 290 ? 10.291 -4.851 18.346 1.00 90.75 290 PRO A C 1
ATOM 2220 O O . PRO A 1 290 ? 9.774 -4.820 19.460 1.00 90.75 290 PRO A O 1
ATOM 2223 N N . ALA A 1 291 ? 10.745 -3.755 17.730 1.00 89.88 291 ALA A N 1
ATOM 2224 C CA . ALA A 1 291 ? 10.742 -2.421 18.319 1.00 89.88 291 ALA A CA 1
ATOM 2225 C C . ALA A 1 291 ? 9.577 -1.536 17.843 1.00 89.88 291 ALA A C 1
ATOM 2227 O O . ALA A 1 291 ? 9.042 -0.771 18.641 1.00 89.88 291 ALA A O 1
ATOM 2228 N N . GLY A 1 292 ? 9.190 -1.612 16.564 1.00 93.69 292 GLY A N 1
ATOM 2229 C CA . GLY A 1 292 ? 8.144 -0.757 16.000 1.00 93.69 292 GLY A CA 1
ATOM 2230 C C . GLY A 1 292 ? 6.740 -1.208 16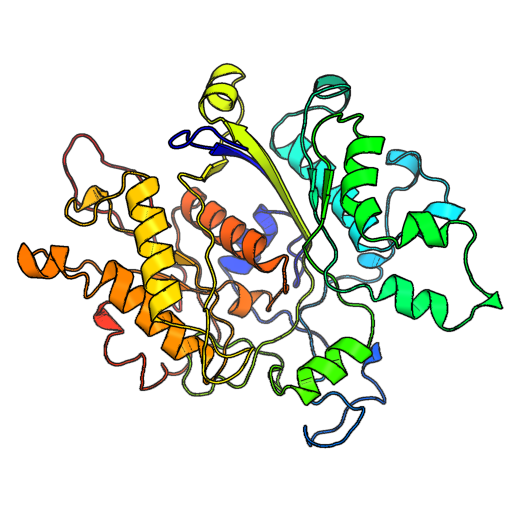.387 1.00 93.69 292 GLY A C 1
ATOM 2231 O O . GLY A 1 292 ? 5.925 -0.383 16.793 1.00 93.69 292 GLY A O 1
ATOM 2232 N N . ASP A 1 293 ? 6.475 -2.514 16.333 1.00 95.56 293 ASP A N 1
ATOM 2233 C CA . ASP A 1 293 ? 5.138 -3.075 16.534 1.00 95.56 293 ASP A CA 1
ATOM 2234 C C . ASP A 1 293 ? 4.548 -2.760 17.935 1.00 95.56 293 ASP A C 1
ATOM 2236 O O . ASP A 1 293 ? 3.404 -2.305 17.995 1.00 95.56 293 ASP A O 1
ATOM 2240 N N . PRO A 1 294 ? 5.291 -2.867 19.064 1.00 94.62 294 PRO A N 1
ATOM 2241 C CA . PRO A 1 294 ? 4.782 -2.436 20.373 1.00 94.62 294 PRO A CA 1
ATOM 2242 C C . PRO A 1 294 ? 4.595 -0.915 20.499 1.00 94.62 294 PRO A C 1
ATOM 2244 O O . PRO A 1 294 ? 3.712 -0.467 21.231 1.00 94.62 294 PRO A O 1
ATOM 2247 N N . ILE A 1 295 ? 5.410 -0.115 19.799 1.00 95.62 295 ILE A N 1
ATOM 2248 C CA . ILE A 1 295 ? 5.330 1.355 19.814 1.00 95.62 295 ILE A CA 1
ATOM 2249 C C . ILE A 1 295 ? 4.078 1.835 19.067 1.00 95.62 295 ILE A C 1
ATOM 2251 O O . ILE A 1 295 ? 3.372 2.716 19.559 1.00 95.62 295 ILE A O 1
ATOM 2255 N N . GLU A 1 296 ? 3.763 1.219 17.927 1.00 97.19 296 GLU A N 1
ATOM 2256 C CA . GLU A 1 296 ? 2.526 1.470 17.183 1.00 97.19 296 GLU A CA 1
ATOM 2257 C C . GLU A 1 296 ? 1.286 1.009 17.959 1.00 97.19 296 GLU A C 1
ATOM 2259 O O . GLU A 1 296 ? 0.312 1.757 18.077 1.00 97.19 296 GLU A O 1
ATOM 2264 N N . ALA A 1 297 ? 1.319 -0.201 18.525 1.00 96.25 297 ALA A N 1
ATOM 2265 C CA . ALA A 1 297 ? 0.209 -0.729 19.310 1.00 96.25 297 ALA A CA 1
ATOM 2266 C C . ALA A 1 297 ? -0.111 0.178 20.513 1.00 96.25 297 ALA A C 1
ATOM 2268 O O . ALA A 1 297 ? -1.277 0.499 20.753 1.00 96.25 297 ALA A O 1
ATOM 2269 N N . GLU A 1 298 ? 0.916 0.675 21.215 1.00 95.56 298 GLU A N 1
ATOM 2270 C CA . GLU A 1 298 ? 0.760 1.696 22.255 1.00 95.56 298 GLU A CA 1
ATOM 2271 C C . GLU A 1 298 ? 0.189 3.009 21.700 1.00 95.56 298 GLU A C 1
ATOM 2273 O O . GLU A 1 298 ? -0.679 3.602 22.338 1.00 95.56 298 GLU A O 1
ATOM 2278 N N . ALA A 1 299 ? 0.605 3.463 20.514 1.00 96.81 299 ALA A N 1
ATOM 2279 C CA . ALA A 1 299 ? 0.088 4.696 19.922 1.00 96.81 299 ALA A CA 1
ATOM 2280 C C . ALA A 1 299 ? -1.412 4.614 19.589 1.00 96.81 299 ALA A C 1
ATOM 2282 O O . ALA A 1 299 ? -2.175 5.521 19.930 1.00 96.81 299 ALA A O 1
ATOM 2283 N N . ILE A 1 300 ? -1.857 3.509 18.984 1.00 96.19 300 ILE A N 1
ATOM 2284 C CA . ILE A 1 300 ? -3.272 3.240 18.673 1.00 96.19 300 ILE A CA 1
ATOM 2285 C C . ILE A 1 300 ? -4.080 3.109 19.975 1.00 96.19 300 ILE A C 1
ATOM 2287 O O . ILE A 1 300 ? -5.146 3.718 20.124 1.00 96.19 300 ILE A O 1
ATOM 2291 N N . ARG A 1 301 ? -3.540 2.386 20.967 1.00 93.88 301 ARG A N 1
ATOM 2292 C CA . ARG A 1 301 ? -4.136 2.241 22.304 1.00 93.88 301 ARG A CA 1
ATOM 2293 C C . ARG A 1 301 ? -4.278 3.595 23.006 1.00 93.88 301 ARG A C 1
ATOM 2295 O O . ARG A 1 301 ? -5.344 3.907 23.535 1.00 93.88 301 ARG A O 1
ATOM 2302 N N . SER A 1 302 ? -3.253 4.439 22.977 1.00 94.31 302 SER A N 1
ATOM 2303 C CA . SER A 1 302 ? -3.304 5.785 23.552 1.00 94.31 302 SER A CA 1
ATOM 2304 C C . SER A 1 302 ? -4.211 6.735 22.758 1.00 94.31 302 SER A C 1
ATOM 2306 O O . SER A 1 302 ? -4.851 7.602 23.361 1.00 94.31 302 SER A O 1
ATOM 2308 N N . ALA A 1 303 ? -4.338 6.585 21.437 1.00 94.69 303 ALA A N 1
ATOM 2309 C CA . ALA A 1 303 ? -5.234 7.399 20.616 1.00 94.69 303 ALA A CA 1
ATOM 2310 C C . ALA A 1 303 ? -6.721 7.126 20.909 1.00 94.69 303 ALA A C 1
ATOM 2312 O O . ALA A 1 303 ? -7.461 8.079 21.179 1.00 94.69 303 ALA A O 1
ATOM 2313 N N . PHE A 1 304 ? -7.135 5.852 20.903 1.00 92.12 304 PHE A N 1
ATOM 2314 C CA . PHE A 1 304 ? -8.548 5.447 20.956 1.00 92.12 304 PHE A CA 1
ATOM 2315 C C . PHE A 1 304 ? -8.990 4.834 22.294 1.00 92.12 304 PHE A C 1
ATOM 2317 O O . PHE A 1 304 ? -10.071 5.152 22.783 1.00 92.12 304 PHE A O 1
ATOM 2324 N N . ILE A 1 305 ? -8.166 3.972 22.899 1.00 88.44 305 ILE A N 1
ATOM 2325 C CA . ILE A 1 305 ? -8.559 3.093 24.017 1.00 88.44 305 ILE A CA 1
ATOM 2326 C C . ILE A 1 305 ? -8.403 3.791 25.374 1.00 88.44 305 ILE A C 1
ATOM 2328 O O . ILE A 1 305 ? -9.342 3.830 26.165 1.00 88.44 305 ILE A O 1
ATOM 2332 N N . THR A 1 306 ? -7.245 4.401 25.643 1.00 88.56 306 THR A N 1
ATOM 2333 C CA . THR A 1 306 ? -7.021 5.249 26.832 1.00 88.56 306 THR A CA 1
ATOM 2334 C C . THR A 1 306 ? -6.974 6.728 26.465 1.00 88.56 306 THR A C 1
ATOM 2336 O O . THR A 1 306 ? -6.079 7.473 26.869 1.00 88.56 306 THR A O 1
ATOM 2339 N N . ASN A 1 307 ? -7.958 7.159 25.675 1.00 88.75 307 ASN A N 1
ATOM 2340 C CA . ASN A 1 307 ? -8.175 8.568 25.391 1.00 88.75 307 ASN A CA 1
ATOM 2341 C C . ASN A 1 307 ? -8.708 9.280 26.648 1.00 88.75 307 ASN A C 1
ATOM 2343 O O . ASN A 1 307 ? -9.755 8.907 27.178 1.00 88.75 307 ASN A O 1
ATOM 2347 N N . LYS A 1 308 ? -8.010 10.325 27.114 1.00 86.31 308 LYS A N 1
ATOM 2348 C CA . LYS A 1 308 ? -8.360 11.037 28.357 1.00 86.31 308 LYS A CA 1
ATOM 2349 C C . LYS A 1 308 ? -9.800 11.558 28.371 1.00 86.31 308 LYS A C 1
ATOM 2351 O O . LYS A 1 308 ? -10.458 11.449 29.396 1.00 86.31 308 LYS A O 1
ATOM 2356 N N . LYS A 1 309 ? -10.304 12.054 27.234 1.00 84.94 309 LYS A N 1
ATOM 2357 C CA . LYS A 1 309 ? -11.671 12.585 27.119 1.00 84.94 309 LYS A CA 1
ATOM 2358 C C . LYS A 1 309 ? -12.717 11.482 27.335 1.00 84.94 309 LYS A C 1
ATOM 2360 O O . LYS A 1 309 ? -13.687 11.684 28.053 1.00 84.94 309 LYS A O 1
ATOM 2365 N N . MET A 1 310 ? -12.485 10.287 26.783 1.00 86.56 310 MET A N 1
ATOM 2366 C CA . MET A 1 310 ? -13.361 9.123 26.991 1.00 86.56 310 MET A CA 1
ATOM 2367 C C . MET A 1 310 ? -13.393 8.684 28.458 1.00 86.56 310 MET A C 1
ATOM 2369 O O . MET A 1 310 ? -14.456 8.366 28.983 1.00 86.56 310 MET A O 1
ATOM 2373 N N . GLN A 1 311 ? -12.234 8.707 29.122 1.00 86.69 311 GLN A N 1
ATOM 2374 C CA . GLN A 1 311 ? -12.102 8.365 30.540 1.00 86.69 311 GLN A CA 1
ATOM 2375 C C . GLN A 1 311 ? -12.791 9.396 31.448 1.00 86.69 311 GLN A C 1
ATOM 2377 O O . GLN A 1 311 ? -13.478 9.009 32.387 1.00 86.69 311 GLN A O 1
ATOM 2382 N N . GLU A 1 312 ? -12.657 10.689 31.142 1.00 88.12 312 GLU A N 1
ATOM 2383 C CA . GLU A 1 312 ? -13.285 11.798 31.874 1.00 88.12 312 GLU A CA 1
ATOM 2384 C C . GLU A 1 312 ? -14.821 11.747 31.818 1.00 88.12 312 GLU A C 1
ATOM 2386 O O . GLU A 1 312 ? -15.479 11.918 32.842 1.00 88.12 312 GLU A O 1
ATOM 2391 N N . TYR A 1 313 ? -15.398 11.425 30.654 1.00 85.12 313 TYR A N 1
ATOM 2392 C CA . TYR A 1 313 ? -16.845 11.225 30.499 1.00 85.12 313 TYR A CA 1
ATOM 2393 C C . TYR A 1 313 ? -17.335 9.811 30.878 1.00 85.12 313 TYR A C 1
ATOM 2395 O O . TYR A 1 313 ? -18.527 9.531 30.750 1.00 85.12 313 TYR A O 1
ATOM 2403 N N . GLY A 1 314 ? -16.453 8.911 31.331 1.00 85.12 314 GLY A N 1
ATOM 2404 C CA . GLY A 1 314 ? -16.810 7.540 31.728 1.00 85.12 314 GLY A CA 1
ATOM 2405 C C . GLY A 1 314 ? -17.386 6.676 30.596 1.00 85.12 314 GLY A C 1
ATOM 2406 O O . GLY A 1 314 ? -18.203 5.790 30.850 1.00 85.12 314 GLY A O 1
ATOM 2407 N N . LEU A 1 315 ? -17.013 6.956 29.345 1.00 85.06 315 LEU A N 1
ATOM 2408 C CA . LEU A 1 315 ? -17.635 6.367 28.157 1.00 85.06 315 LEU A CA 1
ATOM 2409 C C . LEU A 1 315 ? -17.116 4.951 27.845 1.00 85.06 315 LEU A C 1
ATOM 2411 O O . LEU A 1 315 ?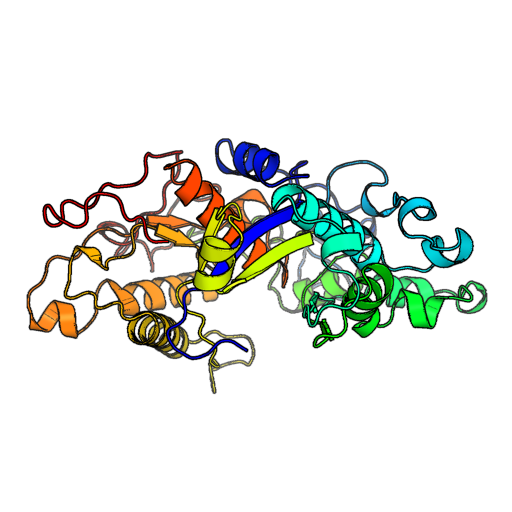 -15.951 4.639 28.107 1.00 85.06 315 LEU A O 1
ATOM 2415 N N . PRO A 1 316 ? -17.958 4.078 27.256 1.00 80.81 316 PRO A N 1
ATOM 2416 C CA . PRO A 1 316 ? -17.573 2.710 26.935 1.00 80.81 316 PRO A CA 1
ATOM 2417 C C . PRO A 1 316 ? -16.527 2.668 25.816 1.00 80.81 316 PRO A C 1
ATOM 2419 O O . PRO A 1 316 ? -16.690 3.272 24.758 1.00 80.81 316 PRO A O 1
ATOM 2422 N N . VAL A 1 317 ? -15.477 1.876 26.025 1.00 80.38 317 VAL A N 1
ATOM 2423 C CA . VAL A 1 317 ? -14.498 1.561 24.982 1.00 80.38 317 VAL A CA 1
ATOM 2424 C C . VAL A 1 317 ? -15.032 0.419 24.119 1.00 80.38 317 VAL A C 1
ATOM 2426 O O . VAL A 1 317 ? -15.180 -0.709 24.597 1.00 80.38 317 VAL A O 1
ATOM 2429 N N . LEU A 1 318 ? -15.293 0.708 22.845 1.00 83.38 318 LEU A N 1
ATOM 2430 C CA . LEU A 1 318 ? -15.611 -0.300 21.833 1.00 83.38 318 LEU A CA 1
ATOM 2431 C C . LEU A 1 318 ? -14.327 -1.012 21.357 1.00 83.38 318 LEU A C 1
ATOM 2433 O O . LEU A 1 318 ? -13.287 -0.354 21.272 1.00 83.38 318 LEU A O 1
ATOM 2437 N N . PRO A 1 319 ? -14.370 -2.320 21.034 1.00 87.38 319 PRO A N 1
ATOM 2438 C CA . PRO A 1 319 ? -13.254 -2.998 20.383 1.00 87.38 319 PRO A CA 1
ATOM 2439 C C . PRO A 1 319 ? -12.961 -2.410 19.000 1.00 87.38 319 PRO A C 1
ATOM 2441 O O . PRO A 1 319 ? -13.884 -2.091 18.250 1.00 87.38 319 PRO A O 1
ATOM 2444 N N . LEU A 1 320 ? -11.677 -2.330 18.666 1.00 93.19 320 LEU A N 1
ATOM 2445 C CA . LEU A 1 320 ? -11.155 -1.909 17.372 1.00 93.19 320 LEU A CA 1
ATOM 2446 C C . LEU A 1 320 ? -10.439 -3.099 16.729 1.00 93.19 320 LEU A C 1
ATOM 2448 O O . LEU A 1 320 ? -9.541 -3.678 17.345 1.00 93.19 320 LEU A O 1
ATOM 2452 N N . PHE A 1 321 ? -10.819 -3.465 15.503 1.00 96.25 321 PHE A N 1
ATOM 2453 C CA . PHE A 1 321 ? -10.077 -4.471 14.747 1.00 96.25 321 PHE A CA 1
ATOM 2454 C C . PHE A 1 321 ? -8.825 -3.855 14.120 1.00 96.25 321 PHE A C 1
ATOM 2456 O O . PHE A 1 321 ? -8.897 -2.762 13.568 1.00 96.25 321 PHE A O 1
ATOM 2463 N N . VAL A 1 322 ? -7.688 -4.548 14.174 1.00 97.31 322 VAL A N 1
ATOM 2464 C CA . VAL A 1 322 ? -6.416 -4.052 13.623 1.00 97.31 322 VAL A CA 1
ATOM 2465 C C . VAL A 1 322 ? -5.767 -5.114 12.742 1.00 97.31 322 VAL A C 1
ATOM 2467 O O . VAL A 1 322 ? -5.738 -6.291 13.099 1.00 97.31 322 VAL A O 1
ATOM 2470 N N . GLY A 1 323 ? -5.229 -4.713 11.591 1.00 97.56 323 GLY A N 1
ATOM 2471 C CA . GLY A 1 323 ? -4.511 -5.609 10.685 1.00 97.56 323 GLY A CA 1
ATOM 2472 C C . GLY A 1 323 ? -3.517 -4.873 9.791 1.00 97.56 323 GLY A C 1
ATOM 2473 O O . GLY A 1 323 ? -3.611 -3.664 9.613 1.00 97.56 323 GLY A O 1
ATOM 2474 N N . SER A 1 324 ? -2.594 -5.616 9.178 1.00 98.25 324 SER A N 1
ATOM 2475 C CA . SER A 1 324 ? -1.604 -5.094 8.226 1.00 98.25 324 SER A CA 1
ATOM 2476 C C . SER A 1 324 ? -1.585 -5.935 6.953 1.00 98.25 324 SER A C 1
ATOM 2478 O O . SER A 1 324 ? -1.440 -7.158 6.978 1.00 98.25 324 SER A O 1
ATOM 2480 N N . SER A 1 325 ? -1.745 -5.271 5.812 1.00 97.19 325 SER A N 1
ATOM 2481 C CA . SER A 1 325 ? -1.562 -5.803 4.451 1.00 97.19 325 SER A CA 1
ATOM 2482 C C . SER A 1 325 ? -0.198 -6.473 4.256 1.00 97.19 325 SER A C 1
ATOM 2484 O O . SER A 1 325 ? -0.087 -7.427 3.484 1.00 97.19 325 SER A O 1
ATOM 2486 N N . LYS A 1 326 ? 0.826 -6.048 5.006 1.00 98.00 326 LYS A N 1
ATOM 2487 C CA . LYS A 1 326 ? 2.201 -6.562 4.891 1.00 98.00 326 LYS A CA 1
ATOM 2488 C C . LYS A 1 326 ? 2.330 -8.028 5.296 1.00 98.00 326 LYS A C 1
ATOM 2490 O O . LYS A 1 326 ? 3.251 -8.699 4.840 1.00 98.00 326 LYS A O 1
ATOM 2495 N N . THR A 1 327 ? 1.378 -8.550 6.072 1.00 97.44 327 THR A N 1
ATOM 2496 C CA . THR A 1 327 ? 1.287 -9.989 6.369 1.00 97.44 327 THR A CA 1
ATOM 2497 C C . THR A 1 327 ? 1.017 -10.828 5.110 1.00 97.44 327 THR A C 1
ATOM 2499 O O . THR A 1 327 ? 1.495 -11.958 5.014 1.00 97.44 327 THR A O 1
ATOM 2502 N N . VAL A 1 328 ? 0.304 -10.271 4.119 1.00 97.06 328 VAL A N 1
ATOM 2503 C CA . VAL A 1 328 ? -0.143 -10.968 2.897 1.00 97.06 328 VAL A CA 1
ATOM 2504 C C . VAL A 1 328 ? 0.715 -10.635 1.672 1.00 97.06 328 VAL A C 1
ATOM 2506 O O . VAL A 1 328 ? 1.007 -11.531 0.886 1.00 97.06 328 VAL A O 1
ATOM 2509 N N . ILE A 1 329 ? 1.127 -9.373 1.501 1.00 95.38 329 ILE A N 1
ATOM 2510 C CA . ILE A 1 329 ? 1.850 -8.884 0.304 1.00 95.38 329 ILE A CA 1
ATOM 2511 C C . ILE A 1 329 ? 3.238 -8.283 0.600 1.00 95.38 329 ILE A C 1
ATOM 2513 O O . ILE A 1 329 ? 3.857 -7.704 -0.290 1.00 95.38 329 ILE A O 1
ATOM 2517 N N . GLY A 1 330 ? 3.741 -8.427 1.830 1.00 95.50 330 GLY A N 1
ATOM 2518 C CA . GLY A 1 330 ? 5.012 -7.839 2.259 1.00 95.50 330 GLY A CA 1
ATOM 2519 C C . GLY A 1 330 ? 4.954 -6.317 2.424 1.00 95.50 330 GLY A C 1
ATOM 2520 O O . GLY A 1 330 ? 3.948 -5.658 2.153 1.00 95.50 330 GLY A O 1
ATOM 2521 N N . HIS A 1 331 ? 6.049 -5.728 2.896 1.00 96.06 331 HIS A N 1
ATOM 2522 C CA . HIS A 1 331 ? 6.218 -4.283 2.921 1.00 96.06 331 HIS A CA 1
ATOM 2523 C C . HIS A 1 331 ? 6.622 -3.793 1.530 1.00 96.06 331 HIS A C 1
ATOM 2525 O O . HIS A 1 331 ? 7.783 -3.875 1.146 1.00 96.06 331 HIS A O 1
ATOM 2531 N N . THR A 1 332 ? 5.666 -3.229 0.795 1.00 92.56 332 THR A N 1
ATOM 2532 C CA . THR A 1 332 ? 5.905 -2.612 -0.521 1.00 92.56 332 THR A CA 1
ATOM 2533 C C . THR A 1 332 ? 6.471 -1.189 -0.385 1.00 92.56 332 THR A C 1
ATOM 2535 O O . THR A 1 332 ? 5.885 -0.244 -0.911 1.00 92.56 332 THR A O 1
ATOM 2538 N N . GLU A 1 333 ? 7.498 -1.027 0.460 1.00 90.12 333 GLU A N 1
ATOM 2539 C CA . GLU A 1 333 ? 7.992 0.209 1.097 1.00 90.12 333 GLU A CA 1
ATOM 2540 C C . GLU A 1 333 ? 7.037 1.411 0.987 1.00 90.12 333 GLU A C 1
ATOM 2542 O O . GLU A 1 333 ? 6.035 1.457 1.702 1.00 90.12 333 GLU A O 1
ATOM 2547 N N . ALA A 1 334 ? 7.297 2.371 0.095 1.00 86.56 334 ALA A N 1
ATOM 2548 C CA . ALA A 1 334 ? 6.507 3.599 0.002 1.00 86.56 334 ALA A CA 1
ATOM 2549 C C . ALA A 1 334 ? 5.193 3.473 -0.806 1.00 86.56 334 ALA A C 1
ATOM 2551 O O . ALA A 1 334 ? 4.328 4.338 -0.677 1.00 86.56 334 ALA A O 1
ATOM 2552 N N . THR A 1 335 ? 4.960 2.373 -1.534 1.00 91.12 335 THR A N 1
ATOM 2553 C CA . THR A 1 335 ? 3.612 2.016 -2.029 1.00 91.12 335 THR A CA 1
ATOM 2554 C C . THR A 1 335 ? 2.719 1.493 -0.893 1.00 91.12 335 THR A C 1
ATOM 2556 O O . THR A 1 335 ? 1.495 1.479 -1.024 1.00 91.12 335 THR A O 1
ATOM 2559 N N . ALA A 1 336 ? 3.281 1.096 0.260 1.00 93.06 336 ALA A N 1
ATOM 2560 C CA . ALA A 1 336 ? 2.519 0.431 1.324 1.00 93.06 336 ALA A CA 1
ATOM 2561 C C . ALA A 1 336 ? 1.408 1.299 1.948 1.00 93.06 336 ALA A C 1
ATOM 2563 O O . ALA A 1 336 ? 0.459 0.749 2.504 1.00 93.06 336 ALA A O 1
ATOM 2564 N N . GLY A 1 337 ? 1.483 2.631 1.829 1.00 92.62 337 GLY A N 1
ATOM 2565 C CA . GLY A 1 337 ? 0.382 3.526 2.206 1.00 92.62 337 GLY A CA 1
ATOM 2566 C C . GLY A 1 337 ? -0.845 3.358 1.301 1.00 92.62 337 GLY A C 1
ATOM 2567 O O . GLY A 1 337 ? -1.962 3.219 1.795 1.00 92.62 337 GLY A O 1
ATOM 2568 N N . LEU A 1 338 ? -0.638 3.278 -0.019 1.00 94.81 338 LEU A N 1
ATOM 2569 C CA . LEU A 1 338 ? -1.710 2.991 -0.979 1.00 94.81 338 LEU A CA 1
ATOM 2570 C C . LEU A 1 338 ? -2.189 1.540 -0.877 1.00 94.81 338 LEU A C 1
ATOM 2572 O O . LEU A 1 338 ? -3.384 1.292 -0.981 1.00 94.81 338 LEU A O 1
ATOM 2576 N N . ALA A 1 339 ? -1.289 0.587 -0.621 1.00 95.88 339 ALA A N 1
ATOM 2577 C CA . ALA A 1 339 ? -1.653 -0.815 -0.414 1.00 95.88 339 ALA A CA 1
ATOM 2578 C C . ALA A 1 339 ? -2.584 -1.000 0.802 1.00 95.88 339 ALA A C 1
ATOM 2580 O O . ALA A 1 339 ? -3.592 -1.703 0.716 1.00 95.88 339 ALA A O 1
ATOM 2581 N N . GLY A 1 340 ? -2.282 -0.313 1.909 1.00 97.06 340 GLY A N 1
ATOM 2582 C CA . GLY A 1 340 ? -3.134 -0.284 3.095 1.00 97.06 340 GLY A CA 1
ATOM 2583 C C . GLY A 1 340 ? -4.480 0.407 2.850 1.00 97.06 340 GLY A C 1
ATOM 2584 O O . GLY A 1 340 ? -5.527 -0.145 3.187 1.00 97.06 340 GLY A O 1
ATOM 2585 N N . LEU A 1 341 ? -4.476 1.571 2.192 1.00 96.12 341 LEU A N 1
ATOM 2586 C CA . LEU A 1 341 ? -5.700 2.305 1.845 1.00 96.12 341 LEU A CA 1
ATOM 2587 C C . LEU A 1 341 ? -6.606 1.516 0.880 1.00 96.12 341 LEU A C 1
ATOM 2589 O O . LEU A 1 341 ? -7.821 1.499 1.066 1.00 96.12 341 LEU A O 1
ATOM 2593 N N . LEU A 1 342 ? -6.037 0.796 -0.094 1.00 97.00 342 LEU A N 1
ATOM 2594 C CA . LEU A 1 342 ? -6.783 -0.124 -0.960 1.00 97.00 342 LEU A CA 1
ATOM 2595 C C . LEU A 1 342 ? -7.380 -1.290 -0.165 1.00 97.00 342 LEU A C 1
ATOM 2597 O O . LEU A 1 342 ? -8.557 -1.594 -0.338 1.00 97.00 342 LEU A O 1
ATOM 2601 N N . LYS A 1 343 ? -6.624 -1.912 0.751 1.00 97.94 343 LYS A N 1
ATOM 2602 C CA . LYS A 1 343 ? -7.155 -2.961 1.640 1.00 97.94 343 LYS A CA 1
ATOM 2603 C C . LYS A 1 343 ? -8.322 -2.453 2.495 1.00 97.94 343 LYS A C 1
ATOM 2605 O O . LYS A 1 343 ? -9.332 -3.147 2.601 1.00 97.94 343 LYS A O 1
ATOM 2610 N N . ALA A 1 344 ? -8.207 -1.254 3.067 1.00 97.00 344 ALA A N 1
ATOM 2611 C CA . ALA A 1 344 ? -9.277 -0.621 3.834 1.00 97.00 344 ALA A CA 1
ATOM 2612 C C . ALA A 1 344 ? -10.509 -0.319 2.959 1.00 97.00 344 ALA A C 1
ATOM 2614 O O . ALA A 1 344 ? -11.620 -0.700 3.324 1.00 97.00 344 ALA A O 1
ATOM 2615 N N . SER A 1 345 ? -10.317 0.278 1.775 1.00 96.06 345 SER A N 1
ATOM 2616 C CA . SER A 1 345 ? -11.381 0.547 0.793 1.00 96.06 345 SER A CA 1
ATOM 2617 C C . SER A 1 345 ? -12.128 -0.735 0.403 1.00 96.06 345 SER A C 1
ATOM 2619 O O . SER A 1 345 ? -13.346 -0.818 0.550 1.00 96.06 345 SER A O 1
ATOM 2621 N N . LEU A 1 346 ? -11.404 -1.786 0.009 1.00 97.56 346 LEU A N 1
ATOM 2622 C CA . LEU A 1 346 ? -11.988 -3.066 -0.399 1.00 97.56 346 LEU A CA 1
ATOM 2623 C C . LEU A 1 346 ? -12.728 -3.767 0.753 1.00 97.56 346 LEU A C 1
ATOM 2625 O O . LEU A 1 346 ? -13.793 -4.342 0.525 1.00 97.56 346 LEU A O 1
ATOM 2629 N N . ALA A 1 347 ? -12.224 -3.679 1.989 1.00 97.06 347 ALA A N 1
ATOM 2630 C CA . ALA A 1 347 ? -12.898 -4.203 3.179 1.00 97.06 347 ALA A CA 1
ATOM 2631 C C . ALA A 1 347 ? -14.215 -3.455 3.485 1.00 97.06 347 ALA A C 1
ATOM 2633 O O . ALA A 1 347 ? -15.245 -4.078 3.771 1.00 97.06 347 ALA A O 1
ATOM 2634 N N . LEU A 1 348 ? -14.209 -2.122 3.352 1.00 93.94 348 LEU A N 1
ATOM 2635 C CA . LEU A 1 348 ? -15.399 -1.275 3.479 1.00 93.94 348 LEU A CA 1
ATOM 2636 C C . LEU A 1 348 ? -16.442 -1.616 2.404 1.00 93.94 348 LEU A C 1
ATOM 2638 O O . LEU A 1 348 ? -17.603 -1.851 2.751 1.00 93.94 348 LEU A O 1
ATOM 2642 N N . GLN A 1 349 ? -16.033 -1.698 1.132 1.00 94.25 349 GLN A N 1
ATOM 2643 C CA . GLN A 1 349 ? -16.891 -2.055 -0.007 1.00 94.25 349 GLN A CA 1
ATOM 2644 C C . GLN A 1 349 ? -17.540 -3.435 0.196 1.00 94.25 349 GLN A C 1
ATOM 2646 O O . GLN A 1 349 ? -18.766 -3.557 0.193 1.00 94.25 349 GLN A O 1
ATOM 2651 N N . ASN A 1 350 ? -16.733 -4.464 0.477 1.00 96.19 350 ASN A N 1
ATOM 2652 C CA . ASN A 1 350 ? -17.207 -5.842 0.643 1.00 96.19 350 ASN A CA 1
ATOM 2653 C C . ASN A 1 350 ? -17.959 -6.091 1.961 1.00 96.19 350 ASN A C 1
ATOM 2655 O O . ASN A 1 350 ? -18.615 -7.118 2.102 1.00 96.19 350 ASN A O 1
ATOM 2659 N N . SER A 1 351 ? -17.927 -5.156 2.919 1.00 94.88 351 SER A N 1
ATOM 2660 C CA . SER A 1 351 ? -18.528 -5.320 4.256 1.00 94.88 351 SER A CA 1
ATOM 2661 C C . SER A 1 351 ? -17.893 -6.442 5.092 1.00 94.88 351 SER A C 1
ATOM 2663 O O . SER A 1 351 ? -18.562 -7.023 5.948 1.00 94.88 351 SER A O 1
ATOM 2665 N N . MET A 1 352 ? -16.608 -6.730 4.875 1.00 96.88 352 MET A N 1
ATOM 2666 C CA . MET A 1 352 ? -15.865 -7.814 5.528 1.00 96.88 352 MET A CA 1
ATOM 2667 C C . MET A 1 352 ? -14.466 -7.326 5.917 1.00 96.88 352 MET A C 1
ATOM 2669 O O . MET A 1 352 ? -13.830 -6.623 5.138 1.00 96.88 352 MET A O 1
ATOM 2673 N N . ILE A 1 353 ? -13.956 -7.727 7.082 1.00 97.81 353 ILE A N 1
ATOM 2674 C CA . ILE A 1 353 ? -12.574 -7.453 7.497 1.00 97.81 353 ILE A CA 1
ATOM 2675 C C . ILE A 1 353 ? -11.708 -8.682 7.153 1.00 97.81 353 ILE A C 1
ATOM 2677 O O . ILE A 1 353 ? -12.019 -9.781 7.625 1.00 97.81 353 ILE A O 1
ATOM 2681 N N . PRO A 1 354 ? -10.655 -8.532 6.322 1.00 97.75 354 PRO A N 1
ATOM 2682 C CA . PRO A 1 354 ? -9.803 -9.639 5.880 1.00 97.75 354 PRO A CA 1
ATOM 2683 C C . PRO A 1 354 ? -8.900 -10.191 7.001 1.00 97.75 354 PRO A C 1
ATOM 2685 O O . PRO A 1 354 ? -8.533 -9.434 7.905 1.00 97.75 354 PRO A O 1
ATOM 2688 N N . PRO A 1 355 ? -8.475 -11.471 6.932 1.00 97.50 355 PRO A N 1
ATOM 2689 C CA . PRO A 1 355 ? -7.565 -12.047 7.916 1.00 97.50 355 PRO A CA 1
ATOM 2690 C C . PRO A 1 355 ? -6.181 -11.385 7.909 1.00 97.50 355 PRO A C 1
ATOM 2692 O O . PRO A 1 355 ? -5.568 -11.179 6.861 1.00 97.50 355 PRO A O 1
ATOM 2695 N N . ASN A 1 356 ? -5.639 -11.157 9.099 1.00 96.31 356 ASN A N 1
ATOM 2696 C CA . ASN A 1 356 ? -4.242 -10.827 9.335 1.00 96.31 356 ASN A CA 1
ATOM 2697 C C . ASN A 1 356 ? -3.466 -12.123 9.629 1.00 96.31 356 ASN A C 1
ATOM 2699 O O . ASN A 1 356 ? -3.522 -12.649 10.742 1.00 96.31 356 ASN A O 1
ATOM 2703 N N . ILE A 1 357 ? -2.764 -12.653 8.625 1.00 95.62 357 ILE A N 1
ATOM 2704 C CA . ILE A 1 357 ? -2.019 -13.917 8.752 1.00 95.62 357 ILE A CA 1
ATOM 2705 C C . ILE A 1 357 ? -0.698 -13.741 9.520 1.00 95.62 357 ILE A C 1
ATOM 2707 O O . ILE A 1 357 ? -0.311 -12.631 9.874 1.00 95.62 357 ILE A O 1
ATOM 2711 N N . LEU A 1 358 ? 0.004 -14.854 9.764 1.00 95.69 358 LEU A N 1
ATOM 2712 C CA . LEU A 1 358 ? 1.313 -14.934 10.438 1.00 95.69 358 LEU A CA 1
ATOM 2713 C C . LEU A 1 358 ? 1.336 -14.602 11.942 1.00 95.69 358 LEU A C 1
ATOM 2715 O O . LEU A 1 358 ? 2.390 -14.751 12.558 1.00 95.69 358 LEU A O 1
ATOM 2719 N N . LEU A 1 359 ? 0.198 -14.240 12.539 1.00 95.50 359 LEU A N 1
ATOM 2720 C CA . LEU A 1 359 ? 0.028 -14.170 13.989 1.00 95.50 359 LEU A CA 1
ATOM 2721 C C . LEU A 1 359 ? -0.248 -15.572 14.562 1.00 95.50 359 LEU A C 1
ATOM 2723 O O . LEU A 1 359 ? -1.311 -16.147 14.332 1.00 95.50 359 LEU A O 1
ATOM 2727 N N . ASN A 1 360 ? 0.704 -16.100 15.330 1.00 93.00 360 ASN A N 1
ATOM 2728 C CA . ASN A 1 360 ? 0.594 -17.337 16.107 1.00 93.00 360 ASN A CA 1
ATOM 2729 C C . ASN A 1 360 ? 0.377 -17.042 17.600 1.00 93.00 360 ASN A C 1
ATOM 2731 O O . ASN A 1 360 ? -0.364 -17.752 18.278 1.00 93.00 360 ASN A O 1
ATOM 2735 N N . ARG A 1 361 ? 1.044 -16.003 18.119 1.00 93.88 361 ARG A N 1
ATOM 2736 C CA . ARG A 1 361 ? 1.008 -15.579 19.523 1.00 93.88 361 ARG A CA 1
ATOM 2737 C C . ARG A 1 361 ? 1.305 -14.087 19.593 1.00 93.88 361 ARG A C 1
ATOM 2739 O O . ARG A 1 361 ? 2.371 -13.665 19.161 1.00 93.88 361 ARG A O 1
ATOM 2746 N N . LEU A 1 362 ? 0.413 -13.302 20.195 1.00 93.38 362 LEU A N 1
ATOM 2747 C CA . LEU A 1 362 ? 0.638 -11.867 20.389 1.00 93.38 362 LEU A CA 1
ATOM 2748 C C . LEU A 1 362 ? 1.919 -11.587 21.185 1.00 93.38 362 LEU A C 1
ATOM 2750 O O . LEU A 1 362 ? 2.267 -12.303 22.126 1.00 93.38 362 LEU A O 1
ATOM 2754 N N . ASN A 1 363 ? 2.601 -10.505 20.817 1.00 93.25 363 ASN A N 1
ATOM 2755 C CA . ASN A 1 363 ? 3.721 -9.967 21.572 1.00 93.25 363 ASN A CA 1
ATOM 2756 C C . ASN A 1 363 ? 3.276 -9.658 23.022 1.00 93.25 363 ASN A C 1
ATOM 2758 O O . ASN A 1 363 ? 2.269 -8.965 23.194 1.00 93.25 363 ASN A O 1
ATOM 2762 N N . PRO A 1 36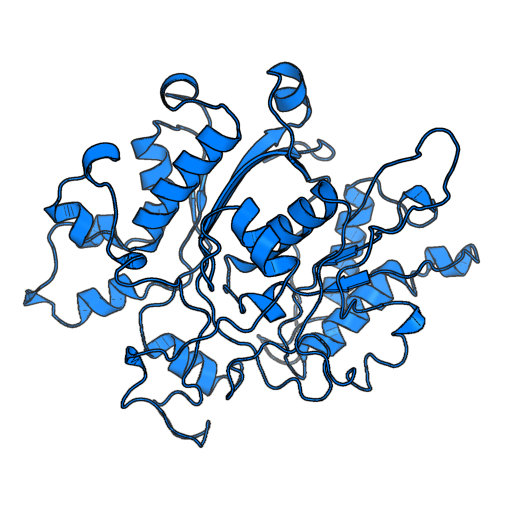4 ? 4.002 -10.099 24.071 1.00 92.31 364 PRO A N 1
ATOM 2763 C CA . PRO A 1 364 ? 3.588 -9.902 25.466 1.00 92.31 364 PRO A CA 1
ATOM 2764 C C . PRO A 1 364 ? 3.389 -8.443 25.902 1.00 92.31 364 PRO A C 1
ATOM 2766 O O . PRO A 1 364 ? 2.711 -8.196 26.894 1.00 92.31 364 PRO A O 1
ATOM 2769 N N . HIS A 1 365 ? 3.955 -7.467 25.183 1.00 89.00 365 HIS A N 1
ATOM 2770 C CA . HIS A 1 365 ? 3.708 -6.043 25.437 1.00 89.00 365 HIS A CA 1
ATOM 2771 C C . HIS A 1 365 ? 2.375 -5.538 24.856 1.00 89.00 365 HIS A C 1
ATOM 2773 O O . HIS A 1 365 ? 1.884 -4.502 25.294 1.00 89.00 365 HIS A O 1
ATOM 2779 N N . ILE A 1 366 ? 1.799 -6.264 23.892 1.00 91.19 366 ILE A N 1
ATOM 2780 C CA . ILE A 1 366 ? 0.558 -5.939 23.168 1.00 91.19 366 ILE A CA 1
ATOM 2781 C C . ILE A 1 366 ? -0.625 -6.755 23.719 1.00 91.19 366 ILE A C 1
ATOM 2783 O O . ILE A 1 366 ? -1.736 -6.244 23.849 1.00 91.19 366 ILE A O 1
ATOM 2787 N N . ASP A 1 367 ? -0.372 -8.006 24.115 1.00 86.62 367 ASP A N 1
ATOM 2788 C CA . ASP A 1 367 ? -1.366 -8.933 24.676 1.00 86.62 367 ASP A CA 1
ATOM 2789 C C . ASP A 1 367 ? -2.138 -8.352 25.881 1.00 86.62 367 ASP A C 1
ATOM 2791 O O . ASP A 1 367 ? -3.327 -8.611 26.055 1.00 86.62 367 ASP A O 1
ATOM 2795 N N . LEU A 1 368 ? -1.497 -7.460 26.649 1.00 82.81 368 LEU A N 1
ATOM 2796 C CA . LEU A 1 368 ? -2.063 -6.734 27.797 1.00 82.81 368 LEU A CA 1
ATOM 2797 C C . LEU A 1 368 ? -3.330 -5.905 27.490 1.00 82.81 368 LEU A C 1
ATOM 2799 O O . LEU A 1 368 ? -3.978 -5.430 28.423 1.00 82.81 368 LEU A O 1
ATOM 2803 N N . PHE A 1 369 ? -3.658 -5.679 26.215 1.00 81.00 369 PHE A N 1
ATOM 2804 C CA . PHE A 1 369 ? -4.825 -4.907 25.769 1.00 81.00 369 PHE A CA 1
ATOM 2805 C C . PHE A 1 369 ? -5.481 -5.470 24.491 1.00 81.00 369 PHE A C 1
ATOM 2807 O O . PHE A 1 369 ? -6.216 -4.756 23.795 1.00 81.00 369 PHE A O 1
ATOM 2814 N N . HIS A 1 370 ? -5.254 -6.754 24.178 1.00 82.75 370 HIS A N 1
ATOM 2815 C CA . HIS A 1 370 ? -5.826 -7.402 22.990 1.00 82.75 370 HIS A CA 1
ATOM 2816 C C . HIS A 1 370 ? -7.362 -7.461 23.015 1.00 82.75 370 HIS A C 1
ATOM 2818 O O . HIS A 1 370 ? -8.007 -7.532 21.972 1.00 82.75 370 HIS A O 1
ATOM 2824 N N . ASP A 1 371 ? -7.973 -7.414 24.202 1.00 82.19 371 ASP A N 1
ATOM 2825 C CA . ASP A 1 371 ? -9.427 -7.421 24.366 1.00 82.19 371 ASP A CA 1
ATOM 2826 C C . ASP A 1 371 ? -10.083 -6.165 23.758 1.00 82.19 371 ASP A C 1
ATOM 2828 O O . ASP A 1 371 ? -11.267 -6.188 23.402 1.00 82.19 371 ASP A O 1
ATOM 2832 N N . LYS A 1 372 ? -9.301 -5.086 23.600 1.00 87.12 372 LYS A N 1
ATOM 2833 C CA . LYS A 1 372 ? -9.684 -3.833 22.940 1.00 87.12 372 LYS A CA 1
ATOM 2834 C C . LYS A 1 372 ? -9.093 -3.665 21.541 1.00 87.12 372 LYS A C 1
ATOM 2836 O O . LYS A 1 372 ? -9.799 -3.129 20.692 1.00 87.12 372 LYS A O 1
ATOM 2841 N N . LEU A 1 373 ? -7.857 -4.106 21.290 1.00 92.44 373 LEU A N 1
ATOM 2842 C CA . LEU A 1 373 ? -7.240 -4.097 19.954 1.00 92.44 373 LEU A CA 1
ATOM 2843 C C . LEU A 1 373 ? -7.162 -5.526 19.401 1.00 92.44 373 LEU A C 1
ATOM 2845 O O . LEU A 1 373 ? -6.223 -6.267 19.683 1.00 92.44 373 LEU A O 1
ATOM 2849 N N . GLN A 1 374 ? -8.180 -5.914 18.634 1.00 94.38 374 GLN A N 1
ATOM 2850 C CA . GLN A 1 374 ? -8.400 -7.298 18.212 1.00 94.38 374 GLN A CA 1
ATOM 2851 C C . GLN A 1 374 ? -7.824 -7.545 16.814 1.00 94.38 374 GLN A C 1
ATOM 2853 O O . GLN A 1 374 ? -8.201 -6.875 15.856 1.00 94.38 374 GLN A O 1
ATOM 2858 N N . VAL A 1 375 ? -6.941 -8.535 16.669 1.00 95.81 375 VAL A N 1
ATOM 2859 C CA . VAL A 1 375 ? -6.372 -8.909 15.363 1.00 95.81 375 VAL A CA 1
ATOM 2860 C C . VAL A 1 375 ? -7.190 -10.062 14.758 1.00 95.81 375 VAL A C 1
ATOM 2862 O O . VAL A 1 375 ? -7.181 -11.162 15.316 1.00 95.81 375 VAL A O 1
ATOM 2865 N N . PRO A 1 376 ? -7.923 -9.858 13.646 1.00 95.31 376 PRO A N 1
ATOM 2866 C CA . PRO A 1 376 ? -8.773 -10.893 13.069 1.00 95.31 376 PRO A CA 1
ATOM 2867 C C . PRO A 1 376 ? -7.926 -11.907 12.291 1.00 95.31 376 PRO A C 1
ATOM 2869 O O . PRO A 1 376 ? -7.377 -11.594 11.241 1.00 95.31 376 PRO A O 1
ATOM 2872 N N . ILE A 1 377 ? -7.838 -13.145 12.779 1.00 95.94 377 ILE A N 1
ATOM 2873 C CA . ILE A 1 377 ? -7.119 -14.248 12.103 1.00 95.94 377 ILE A CA 1
ATOM 2874 C C . ILE A 1 377 ? -7.995 -15.036 11.107 1.00 95.94 377 ILE A C 1
ATOM 2876 O O . ILE A 1 377 ? -7.578 -16.060 10.570 1.00 95.94 377 ILE A O 1
ATOM 2880 N N . SER A 1 378 ? -9.217 -14.567 10.848 1.00 96.69 378 SER A N 1
ATOM 2881 C CA . SER A 1 378 ? -10.159 -15.119 9.870 1.00 96.69 378 SER A CA 1
ATOM 2882 C C . SER A 1 378 ? -11.009 -14.004 9.246 1.00 96.69 378 SER A C 1
ATOM 2884 O O . SER A 1 378 ? -11.019 -12.875 9.736 1.00 96.69 378 SER A O 1
ATOM 2886 N N . LEU A 1 379 ? -11.690 -14.305 8.136 1.00 97.81 379 LEU A N 1
ATOM 2887 C CA . LEU A 1 379 ? -12.507 -13.342 7.396 1.00 97.81 379 LEU A CA 1
ATOM 2888 C C . LEU A 1 379 ? -13.826 -13.130 8.150 1.00 97.81 379 LEU A C 1
ATOM 2890 O O . LEU A 1 379 ? -14.652 -14.043 8.211 1.00 97.81 379 LEU A O 1
ATOM 2894 N N . ILE A 1 380 ? -14.027 -11.941 8.723 1.00 97.12 380 ILE A N 1
ATOM 2895 C CA . ILE A 1 380 ? -15.192 -11.635 9.570 1.00 97.12 380 ILE A CA 1
ATOM 2896 C C . ILE A 1 380 ? -16.099 -10.564 8.943 1.00 97.12 380 ILE A C 1
ATOM 2898 O O . ILE A 1 380 ? -15.599 -9.678 8.248 1.00 97.12 380 ILE A O 1
ATOM 2902 N N . PRO A 1 381 ? -17.423 -10.590 9.187 1.00 96.06 381 PRO A N 1
ATOM 2903 C CA . PRO A 1 381 ? -18.309 -9.490 8.813 1.00 96.06 381 PRO A CA 1
ATOM 2904 C C . PRO A 1 381 ? -17.910 -8.174 9.482 1.00 96.06 381 PRO A C 1
ATOM 2906 O O . PRO A 1 381 ? -17.500 -8.155 10.643 1.00 96.06 381 PRO A O 1
ATOM 2909 N N . TRP A 1 382 ? -18.082 -7.063 8.767 1.00 93.25 382 TRP A N 1
ATOM 2910 C CA . TRP A 1 382 ? -17.833 -5.729 9.306 1.00 93.25 382 TRP A CA 1
ATOM 2911 C C . TRP A 1 382 ? -18.753 -5.441 10.508 1.00 93.25 382 TRP A C 1
ATOM 2913 O O . TRP A 1 382 ? -19.972 -5.623 10.399 1.00 93.25 382 TRP A O 1
ATOM 2923 N N . PRO A 1 383 ? -18.229 -4.979 11.660 1.00 87.75 383 PRO A N 1
ATOM 2924 C CA . PRO A 1 383 ? -19.029 -4.821 12.869 1.00 87.75 383 PRO A CA 1
ATOM 2925 C C . PRO A 1 383 ? -20.026 -3.664 12.732 1.00 87.75 383 PRO A C 1
ATOM 2927 O O . PRO A 1 383 ? -19.659 -2.521 12.453 1.00 87.75 383 PRO A O 1
ATOM 2930 N N . VAL A 1 384 ? -21.306 -3.944 12.973 1.00 75.06 384 VAL A N 1
ATOM 2931 C CA . VAL A 1 384 ? -22.372 -2.933 12.942 1.00 75.06 384 VAL A CA 1
ATOM 2932 C C . VAL A 1 384 ? -22.403 -2.169 14.267 1.00 75.06 384 VAL A C 1
ATOM 2934 O O . VAL A 1 384 ? -22.789 -2.720 15.301 1.00 75.06 384 VAL A O 1
ATOM 2937 N N . LEU A 1 385 ? -22.039 -0.884 14.234 1.00 67.69 385 LEU A N 1
ATOM 2938 C CA . LEU A 1 385 ? -22.214 0.024 15.370 1.00 67.69 385 LEU A CA 1
ATOM 2939 C C . LEU A 1 385 ? -23.712 0.220 15.648 1.00 67.69 385 LEU A C 1
ATOM 2941 O O . LEU A 1 385 ? -24.467 0.646 14.775 1.00 67.69 385 LEU A O 1
ATOM 2945 N N . LYS A 1 386 ? -24.153 -0.059 16.879 1.00 56.12 386 LYS A N 1
ATOM 2946 C CA . LYS A 1 386 ? -25.523 0.231 17.333 1.00 56.12 386 LYS A CA 1
ATOM 2947 C C . LYS A 1 386 ? -25.611 1.680 17.828 1.00 56.12 386 LYS A C 1
ATOM 2949 O O . LYS A 1 386 ? -25.615 1.922 19.031 1.00 56.12 386 LYS A O 1
ATOM 2954 N N . GLY A 1 387 ? -25.647 2.623 16.887 1.00 49.91 387 GLY A N 1
ATOM 2955 C CA . GLY A 1 387 ? -25.795 4.065 17.120 1.00 49.91 387 GLY A CA 1
ATOM 2956 C C . GLY A 1 387 ? -27.001 4.640 16.368 1.00 49.91 387 GLY A C 1
ATOM 2957 O O . GLY A 1 387 ? -27.385 4.105 15.339 1.00 49.91 387 GLY A O 1
ATOM 2958 N N . ASP A 1 388 ? -27.597 5.690 16.934 1.00 37.94 388 ASP A N 1
ATOM 2959 C CA . ASP A 1 388 ? -28.922 6.288 16.675 1.00 37.94 388 ASP A CA 1
ATOM 2960 C C . ASP A 1 388 ? -29.577 6.174 15.269 1.00 37.94 388 ASP A C 1
ATOM 2962 O O . ASP A 1 388 ? -28.937 6.169 14.217 1.00 37.94 388 ASP A O 1
ATOM 2966 N N . LYS A 1 389 ? -30.919 6.190 15.252 1.00 38.62 389 LYS A N 1
ATOM 2967 C CA . LYS A 1 389 ? -31.807 5.863 14.116 1.00 38.62 389 LYS A CA 1
ATOM 2968 C C . LYS A 1 389 ? -31.703 6.780 12.883 1.00 38.62 389 LYS A C 1
ATOM 2970 O O . LYS A 1 389 ? -32.420 6.541 11.915 1.00 38.62 389 LYS A O 1
ATOM 2975 N N . GLY A 1 390 ? -30.833 7.789 12.901 1.00 40.19 390 GLY A N 1
ATOM 2976 C CA . GLY A 1 390 ? -30.511 8.647 11.755 1.00 40.19 390 GLY A CA 1
ATOM 2977 C C . GLY A 1 390 ? -29.203 8.308 11.023 1.00 40.19 390 GLY A C 1
ATOM 2978 O O . GLY A 1 390 ? -29.007 8.806 9.921 1.00 40.19 390 GLY A O 1
ATOM 2979 N N . LEU A 1 391 ? -28.313 7.483 11.599 1.00 41.94 391 LEU A N 1
ATOM 2980 C CA . LEU A 1 391 ? -26.963 7.214 11.058 1.00 41.94 391 LEU A CA 1
ATOM 2981 C C . LEU A 1 391 ? -26.620 5.713 10.952 1.00 41.94 391 LEU A C 1
ATOM 2983 O O . LEU A 1 391 ? -25.451 5.325 10.934 1.00 41.94 391 LEU A O 1
ATOM 2987 N N . ASN A 1 392 ? -27.639 4.857 10.826 1.00 37.16 392 ASN A N 1
ATOM 2988 C CA . ASN A 1 392 ? -27.457 3.440 10.500 1.00 37.16 392 ASN A CA 1
ATOM 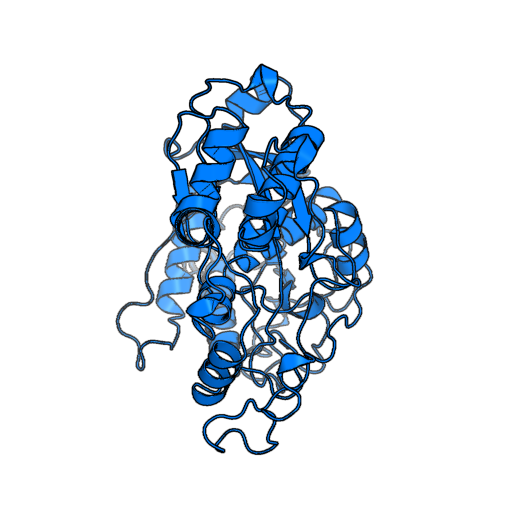2989 C C . ASN A 1 392 ? -26.713 3.276 9.155 1.00 37.16 392 ASN A C 1
ATOM 2991 O O . ASN A 1 392 ? -27.311 3.493 8.104 1.00 37.16 392 ASN A O 1
ATOM 2995 N N . GLY A 1 393 ? -25.455 2.822 9.178 1.00 49.34 393 GLY A N 1
ATOM 2996 C CA . GLY A 1 393 ? -24.778 2.271 7.992 1.00 49.34 393 GLY A CA 1
ATOM 2997 C C . GLY A 1 393 ? -23.410 2.849 7.623 1.00 49.34 393 GLY A C 1
ATOM 2998 O O . GLY A 1 393 ? -22.754 2.273 6.757 1.00 49.34 393 GLY A O 1
ATOM 2999 N N . LEU A 1 394 ? -22.939 3.926 8.264 1.00 53.34 394 LEU A N 1
ATOM 3000 C CA . LEU A 1 394 ? -21.563 4.394 8.047 1.00 53.34 394 LEU A CA 1
ATOM 3001 C C . LEU A 1 394 ? -20.545 3.391 8.621 1.00 53.34 394 LEU A C 1
ATOM 3003 O O . LEU A 1 394 ? -20.724 2.854 9.718 1.00 53.34 394 LEU A O 1
ATOM 3007 N N . LYS A 1 395 ? -19.486 3.136 7.848 1.00 59.25 395 LYS A N 1
ATOM 3008 C CA . LYS A 1 395 ? -18.367 2.246 8.177 1.00 59.25 395 LYS A CA 1
ATOM 3009 C C . LYS A 1 395 ? -17.072 3.066 8.189 1.00 59.25 395 LYS A C 1
ATOM 3011 O O . LYS A 1 395 ? -16.872 3.868 7.280 1.00 59.25 395 LYS A O 1
ATOM 3016 N N . TRP A 1 396 ? -16.207 2.841 9.174 1.00 64.56 396 TRP A N 1
ATOM 3017 C CA . TRP A 1 396 ? -15.011 3.648 9.436 1.00 64.56 396 TRP A CA 1
ATOM 3018 C C . TRP A 1 396 ? -13.768 2.772 9.646 1.00 64.56 396 TRP A C 1
ATOM 3020 O O . TRP A 1 396 ? -13.758 1.909 10.532 1.00 64.56 396 TRP A O 1
ATOM 3030 N N . ALA A 1 397 ? -12.744 3.014 8.826 1.00 55.91 397 ALA A N 1
ATOM 3031 C CA . ALA A 1 397 ? -11.448 2.327 8.793 1.00 55.91 397 ALA A CA 1
ATOM 3032 C C . ALA A 1 397 ? -10.285 3.276 9.144 1.00 55.91 397 ALA A C 1
ATOM 3034 O O . ALA A 1 397 ? -10.545 4.502 9.202 1.00 55.91 397 ALA A O 1
#

Sequence (397 aa):
MAVRGQDIAIIGTGCRFAGGATSPSKLWDLLSAPRLVASEVPALKGFYHDDRHYHGHANVKEAYLLAGEGVVRRFDAAFFSINPLEAKALDPQIRLLLETVYEALEAAGQTIDGLKGSDTAVYAGQSANDYQLLMYRDLESTATYHATGTSRSMLSNRVSYFFDWHGPSMTSSNLLYDVGDFIAESNFQMLSPDARSRMWDADANGYARGEGVATLLLKTRQAAEADGDHIECIIRETALNQDGRTPGQTMPSAAAQTQLIRDCYARAGLDLTNPGHHPQYFEAHGTGTPAGDPIEAEAIRSAFITNKKMQEYGLPVLPLFVGSSKTVIGHTEATAGLAGLLKASLALQNSMIPPNILLNRLNPHIDLFHDKLQVPISLIPWPVLKGDKGLNGLKWA

Organism: Eutypa lata (strain UCR-EL1) (NCBI:txid1287681)

Solvent-accessible surface area (backbone atoms only — not comparable to full-atom values): 21359 Å² total; per-residue (Å²): 133,83,64,91,79,56,46,29,23,33,28,18,53,15,34,40,32,22,65,54,13,68,30,66,67,43,39,45,54,45,42,56,62,63,57,92,35,63,40,76,44,77,82,43,71,91,35,58,38,90,57,58,82,48,84,89,27,20,36,44,59,45,30,11,43,62,60,54,92,57,56,76,71,60,68,68,34,73,84,71,72,42,53,79,74,43,57,73,31,37,30,47,69,47,53,52,48,51,53,21,46,52,43,9,30,57,59,32,74,49,50,64,79,80,47,48,74,30,74,52,63,37,82,37,38,50,69,48,61,29,59,47,56,59,49,63,73,42,70,92,70,55,51,94,40,35,75,76,22,50,41,54,67,40,40,12,46,50,47,31,61,73,48,37,28,72,26,64,64,39,63,39,30,29,52,87,76,51,64,66,61,50,25,52,39,24,69,71,59,47,45,12,54,84,38,50,11,15,40,51,19,59,83,23,57,7,28,9,53,23,28,36,49,72,34,76,36,75,41,50,35,71,59,32,68,70,76,65,49,54,70,69,41,75,50,54,65,85,70,86,84,68,61,77,89,52,100,42,101,85,48,81,35,36,68,40,49,22,47,43,54,47,51,27,36,54,62,48,71,42,45,71,90,38,79,82,48,52,56,50,37,40,75,46,82,33,44,3,31,75,70,54,29,54,36,50,51,48,12,54,37,48,44,67,68,65,23,66,69,42,63,75,72,68,54,86,77,73,60,27,35,41,40,26,60,21,40,52,36,25,41,16,67,58,29,36,64,56,52,35,51,49,52,48,39,50,25,62,67,72,45,30,44,51,38,33,52,75,57,87,48,63,19,79,85,49,53,84,47,35,89,42,52,34,68,41,74,48,69,37,75,53,82,80,75,93,44,64,98,88,62,75,79,83,83,45,97

Mean predicted aligned error: 6.09 Å

Radius of gyration: 21.67 Å; Cα contacts (8 Å, |Δi|>4): 809; chains: 1; bounding box: 61×41×61 Å

Secondary structure (DSSP, 8-state):
-PPTT--EEEEEEEEEEGGGB-SHHHHHHHHHS-----EE-GGGTTSB-SSTTSTT-BS--EEB---STTGGG---TTTTT--HHHHTTS-HHHHHHHHHHHHHHHHTT--TGGGTT----EEEE-S--HHHHHHTT-GGG--TTHHHHH-TTHHHHHHHHHTT--S-EEEE------HHHHHHHHHTT-B-TT----TTBTT---BPBB-EEEEEEEEEHHHHHHHT---SEEE---------S-SSTT---HHHHHHHHHHHHHHTT--TTSGGGS-SEEE------TTHHHHHHHHHIIIIIS-HHHHHTT-----EEEE-THHHH-B-GGGHHHHHHHHHHHHHHHTEEPP-TT-SSB-TTTGGGTTTEE--SS-EEPP-----TT-TT----

Nearest PDB structures (foldseek):
  7cpx-assembly1_A  TM=9.423E-01  e=6.679E-46  Aspergillus terreus
  7s6d-assembly1_A  TM=8.971E-01  e=4.425E-35  Saccharopolyspora erythraea
  8cuy-assembly1_B  TM=8.768E-01  e=3.660E-34  Mycolicibacterium smegmatis MC2 155
  8cv1-assembly1_A  TM=8.868E-01  e=2.512E-33  Mycolicibacterium smegmatis MC2 155
  9f48-assembly1_A  TM=8.765E-01  e=1.718E-31  Mycobacterium tuberculosis H37Rv